Protein AF-A0A937Q1N0-F1 (afdb_monomer)

Sequence (443 aa):
MKIKIVVLCAIAVFTSFSYTRAAGASEPRTIIGLYDSTEAENPRDDQNFIHRNAEMVFNYLGLKVKYHDVSKGVPKDVPMDEVLGFISWFADDKLIGAREYCRWMSEIIKKGKKYIVLGNFGAYVDAGTKQVVPLEELNSAFNALGLLHIGNWSDNPLFIEIAEKDPDMVEFERTLENEAGLYERIIAVREGSKVYLKLKRTDLSDSLSDAVCVTSEGGFVLESYAIFTDYVTEKRQWRINPFLFFEEALSLKKAMPRYDTTTLFGRRVFYSHIDGDGVRNISLIDNKTFSGEIILNEILKKYDLPVTASFITVDINPEYSGSEKLVAIAREILSLDNIETGIHGFTHPLDWERQLTVFSVRGYSRPALMDSDKELVSESHYATAAIVTVSREEYLNKEIKGAAEYTNAFLDPEGKRVLINQWTGDCRPPAEAISLADNLGLE

pLDDT: mean 91.25, std 13.4, range [34.78, 98.88]

Secondary structure (DSSP, 8-state):
-----------------------------EEEEEE-TTSTT--BTTBSHIIIIIHHHHHHTT-EEEEEEGGG-S--S--TTTEEEEEE-BSSSEETTHHHHHHHHHHHHHTT-EEEEEEB-S-SEETTTTEEPPHHHHHHHHHHTTEEEEEEEE--GGGEEEEEE-HHHH-SSS--SS----EEEEEE-STT-EEEEEEEESSSSS--EEEEEE-SSEEEEETTSSEEE-TTT--EEESS-HHHHHHHHTT--TTS----TTEETTEE----EE-STTTTSBPTTTSSSBHHHHHIIIIITT----EEE---HHHH-TTTT--HHHHHHHHHHHTSTTEEEEE--SS-EEETTTTEES---TTTEEE--SGGGHHHHHTTS-TTPEEE-S-HHHHHIIIIIIHHHHIIIIISPTT----EE---TT----HHHHHHHHHHT--

Mean predicted aligned error: 7.95 Å

Solvent-accessible surface area (backbone atoms only — not comparable to full-atom values): 24221 Å² total; per-residue (Å²): 133,90,80,87,86,79,86,87,74,86,77,81,75,79,78,75,76,73,79,71,70,75,74,76,76,83,73,45,36,31,32,42,37,39,36,38,46,86,40,89,74,19,55,42,75,88,42,21,59,50,51,77,59,48,43,63,53,37,40,64,69,36,30,46,77,44,70,44,54,36,62,80,41,73,91,80,87,69,62,62,77,46,41,44,29,38,37,38,40,39,92,49,52,53,24,49,53,16,65,56,46,24,51,50,54,20,51,48,35,73,73,72,29,25,42,33,44,40,32,35,84,17,39,53,23,18,58,79,80,71,43,68,46,54,68,72,51,50,32,45,22,35,47,46,48,29,28,42,71,76,42,84,68,46,65,55,50,90,38,44,41,82,72,46,73,37,59,84,47,44,28,53,72,40,82,79,70,99,64,52,48,55,46,56,33,28,40,75,71,43,86,88,44,47,72,40,26,30,33,29,39,77,87,47,81,94,36,72,14,46,40,25,34,34,33,98,34,5,27,42,26,36,44,66,51,48,51,44,70,40,87,87,78,70,49,70,41,43,17,33,25,64,65,62,50,52,38,54,22,65,63,58,61,91,84,59,81,47,69,63,91,52,48,55,98,91,36,76,63,82,85,47,72,44,73,32,72,61,41,79,36,66,26,85,89,75,69,69,50,35,34,43,55,48,44,39,65,71,40,62,73,68,45,98,52,68,30,35,44,28,40,23,42,36,62,29,37,57,95,63,71,25,32,71,68,45,41,51,47,50,24,56,50,48,58,37,90,46,39,42,42,31,28,18,24,25,48,32,38,42,34,56,79,80,40,26,18,62,50,62,40,90,92,44,24,39,72,58,77,50,81,84,38,48,63,68,31,64,78,63,81,46,80,80,33,9,37,53,72,54,54,72,67,56,45,49,42,41,31,48,55,45,23,40,52,50,39,40,72,74,32,39,44,92,94,53,61,62,42,34,58,51,73,41,64,70,58,54,66,48,72,68,48,52,54,50,35,51,76,71,61,31,85

Foldseek 3Di:
DDDDDDDDDDPPPPPPPPPPPVPPDQDQQEEEEEEALVDPQGVDPCRHPCNVPVQVLSQQLQHHYDYDHCLVPDDDDDPLSNYLAYEYEYDDQEGAPLLNVLVVLLVVLVVVHFYEYAEHPHRQAHPVVRDGDPLVSNQSNQVSQQKHFDFPKDQPLVFKDWPAADCLFFAPFHDDDSQPGIDGAMGRRDPPKDAGTWMATPVDDPGIHRQWIADSRFTYHYHPRQWDADPVVRDIDGRGPSNVRRCRRSVPDPPPDRDDPQDDPNDGDDAAEDEQPQQQPQDPVVSHDGPLQCCVPVPQVPDLAQYEYEHQQQCDDPVHNHDPVSLVSLQSSQPDPSYAYAYCWNFFQQDQVQQWGADADPPFWAWQPDPVSCVVCVVSVNVGTIHTDDDNVVRLCRGAVVRQVCCQPRRHDPPHGHAAYDHGHPSDHDPVSVVVCVVVNHD

Nearest PDB structures (foldseek):
  6qur-assembly1_A  TM=5.601E-01  e=1.065E-02  synthetic construct
  4qpj-assembly2_D-2  TM=5.801E-01  e=3.316E-01  Brucella abortus 2308
  3r5j-assembly1_A  TM=3.311E-01  e=2.205E-01  Homo sapiens
  7ple-assembly1_B  TM=5.573E-01  e=1.509E+00  Paracoccus denitrificans PD1222
  6ub7-assembly1_A  TM=1.840E-01  e=5.763E+00  Cryptococcus neoformans

Structure (mmCIF, N/CA/C/O backbone):
data_AF-A0A937Q1N0-F1
#
_entry.id   AF-A0A937Q1N0-F1
#
loop_
_atom_site.group_PDB
_atom_site.id
_atom_site.type_symbol
_atom_site.label_atom_id
_atom_site.label_alt_id
_atom_site.label_comp_id
_atom_site.label_asym_id
_atom_site.label_entity_id
_atom_site.label_seq_id
_atom_site.pdbx_PDB_ins_code
_atom_site.Cartn_x
_atom_site.Cartn_y
_atom_site.Cartn_z
_atom_site.occupancy
_atom_site.B_iso_or_equiv
_atom_site.auth_seq_id
_atom_site.auth_comp_id
_atom_site.auth_asym_id
_atom_site.auth_atom_id
_atom_site.pdbx_PDB_model_num
ATOM 1 N N . MET A 1 1 ? -67.632 -36.009 -41.495 1.00 35.53 1 MET A N 1
ATOM 2 C CA . MET A 1 1 ? -66.188 -36.249 -41.705 1.00 35.53 1 MET A CA 1
ATOM 3 C C . MET A 1 1 ? -65.463 -34.922 -41.494 1.00 35.53 1 MET A C 1
ATOM 5 O O . MET A 1 1 ? -65.699 -34.052 -42.306 1.00 35.53 1 MET A O 1
ATOM 9 N N . LYS A 1 2 ? -64.717 -34.786 -40.376 1.00 35.69 2 LYS A N 1
ATOM 10 C CA . LYS A 1 2 ? -63.531 -33.925 -40.087 1.00 35.69 2 LYS A CA 1
ATOM 11 C C . LYS A 1 2 ? -63.502 -32.455 -40.599 1.00 35.69 2 LYS A C 1
ATOM 13 O O . LYS A 1 2 ? -63.815 -32.226 -41.745 1.00 35.69 2 LYS A O 1
ATOM 18 N N . ILE A 1 3 ? -62.994 -31.403 -39.947 1.00 38.91 3 ILE A N 1
ATOM 19 C CA . ILE A 1 3 ? -62.327 -31.078 -38.670 1.00 38.91 3 ILE A CA 1
ATOM 20 C C . ILE A 1 3 ? -62.093 -29.537 -38.730 1.00 38.91 3 ILE A C 1
ATOM 22 O O . ILE A 1 3 ? -61.774 -29.033 -39.799 1.00 38.91 3 ILE A O 1
ATOM 26 N N . LYS A 1 4 ? -62.190 -28.843 -37.582 1.00 42.59 4 LYS A N 1
ATOM 27 C CA . LYS A 1 4 ? -61.590 -27.533 -37.205 1.00 42.59 4 LYS A CA 1
ATOM 28 C C . LYS A 1 4 ? -61.762 -26.298 -38.114 1.00 42.59 4 LYS A C 1
ATOM 30 O O . LYS A 1 4 ? -61.000 -26.121 -39.052 1.00 42.59 4 LYS A O 1
ATOM 35 N N . ILE A 1 5 ? -62.538 -25.322 -37.629 1.00 40.00 5 ILE A N 1
ATOM 36 C CA . ILE A 1 5 ? -62.126 -23.904 -37.597 1.00 40.00 5 ILE A CA 1
ATOM 37 C C . ILE A 1 5 ? -62.519 -23.370 -36.215 1.00 40.00 5 ILE A C 1
ATOM 39 O O . ILE A 1 5 ? -63.696 -23.224 -35.901 1.00 40.00 5 ILE A O 1
ATOM 43 N N . VAL A 1 6 ? -61.518 -23.199 -35.352 1.00 41.88 6 VAL A N 1
ATOM 44 C CA . VAL A 1 6 ? -61.665 -22.619 -34.014 1.00 41.88 6 VAL A CA 1
ATOM 45 C C . VAL A 1 6 ? -61.615 -21.100 -34.150 1.00 41.88 6 VAL A C 1
ATOM 47 O O . VAL A 1 6 ? -60.775 -20.556 -34.860 1.00 41.88 6 VAL A O 1
ATOM 50 N N . VAL A 1 7 ? -62.560 -20.464 -33.467 1.00 39.75 7 VAL A N 1
ATOM 51 C CA . VAL A 1 7 ? -62.798 -19.027 -33.326 1.00 39.75 7 VAL A CA 1
ATOM 52 C C . VAL A 1 7 ? -61.501 -18.252 -33.059 1.00 39.75 7 VAL A C 1
ATOM 54 O O . VAL A 1 7 ? -60.869 -18.429 -32.022 1.00 39.75 7 VAL A O 1
ATOM 57 N N . LEU A 1 8 ? -61.139 -17.360 -33.985 1.00 34.78 8 LEU A N 1
ATOM 58 C CA . LEU A 1 8 ? -60.122 -16.324 -33.804 1.00 34.78 8 LEU A CA 1
ATOM 59 C C . LEU A 1 8 ? -60.841 -15.012 -33.440 1.00 34.78 8 LEU A C 1
ATOM 61 O O . LEU A 1 8 ? -61.117 -14.179 -34.298 1.00 34.78 8 LEU A O 1
ATOM 65 N N . CYS A 1 9 ? -61.189 -14.838 -32.165 1.00 37.72 9 CYS A N 1
ATOM 66 C CA . CYS A 1 9 ? -61.518 -13.521 -31.618 1.00 37.72 9 CYS A CA 1
ATOM 67 C C . CYS A 1 9 ? -60.318 -13.049 -30.802 1.00 37.72 9 CYS A C 1
ATOM 69 O O . CYS A 1 9 ? -59.978 -13.619 -29.768 1.00 37.72 9 CYS A O 1
ATOM 71 N N . ALA A 1 10 ? -59.651 -12.036 -31.343 1.00 40.62 10 ALA A N 1
ATOM 72 C CA . ALA A 1 10 ? -58.463 -11.408 -30.806 1.00 40.62 10 ALA A CA 1
ATOM 73 C C . ALA A 1 10 ? -58.714 -10.825 -29.407 1.00 40.62 10 ALA A C 1
ATOM 75 O O . ALA A 1 10 ? -59.381 -9.805 -29.259 1.00 40.62 10 ALA A O 1
ATOM 76 N N . ILE A 1 11 ? -58.114 -11.442 -28.391 1.00 41.31 11 ILE A N 1
ATOM 77 C CA . ILE A 1 11 ? -57.741 -10.756 -27.156 1.00 41.31 11 ILE A CA 1
ATOM 78 C C . ILE A 1 11 ? -56.247 -10.467 -27.291 1.00 41.31 11 ILE A C 1
ATOM 80 O O . ILE A 1 11 ? -55.398 -11.268 -26.909 1.00 41.31 11 ILE A O 1
ATOM 84 N N . ALA A 1 12 ? -55.926 -9.328 -27.899 1.00 41.03 12 ALA A N 1
ATOM 85 C CA . ALA A 1 12 ? -54.597 -8.749 -27.806 1.00 41.03 12 ALA A CA 1
ATOM 86 C C . ALA A 1 12 ? -54.446 -8.165 -26.394 1.00 41.03 12 ALA A C 1
ATOM 88 O O . ALA A 1 12 ? -54.702 -6.984 -26.165 1.00 41.03 12 ALA A O 1
ATOM 89 N N . VAL A 1 13 ? -54.074 -9.007 -25.426 1.00 42.59 13 VAL A N 1
ATOM 90 C CA . VAL A 1 13 ? -53.497 -8.514 -24.174 1.00 42.59 13 VAL A CA 1
ATOM 91 C C . VAL A 1 13 ? -52.134 -7.944 -24.547 1.00 42.59 13 VAL A C 1
ATOM 93 O O . VAL A 1 13 ? -51.168 -8.682 -24.725 1.00 42.59 13 VAL A O 1
ATOM 96 N N . PHE A 1 14 ? -52.068 -6.625 -24.712 1.00 42.72 14 PHE A N 1
ATOM 97 C CA . PHE A 1 14 ? -50.811 -5.896 -24.640 1.00 42.72 14 PHE A CA 1
ATOM 98 C C . PHE A 1 14 ? -50.244 -6.124 -23.235 1.00 42.72 14 PHE A C 1
ATOM 100 O O . PHE A 1 14 ? -50.588 -5.424 -22.285 1.00 42.72 14 PHE A O 1
ATOM 107 N N . THR A 1 15 ? -49.390 -7.134 -23.080 1.00 44.34 15 THR A N 1
ATOM 108 C CA . THR A 1 15 ? -48.446 -7.172 -21.968 1.00 44.34 15 THR A CA 1
ATOM 109 C C . THR A 1 15 ? -47.438 -6.067 -22.230 1.00 44.34 15 THR A C 1
ATOM 111 O O . THR A 1 15 ? -46.407 -6.276 -22.869 1.00 44.34 15 THR A O 1
ATOM 114 N N . SER A 1 16 ? -47.776 -4.866 -21.777 1.00 42.75 16 SER A N 1
ATOM 115 C CA . SER A 1 16 ? -46.833 -3.782 -21.566 1.00 42.75 16 SER A CA 1
ATOM 116 C C . SER A 1 16 ? -45.825 -4.277 -20.532 1.00 42.75 16 SER A C 1
ATOM 118 O O . SER A 1 16 ? -46.005 -4.084 -19.332 1.00 42.75 16 SER A O 1
ATOM 120 N N . PHE A 1 17 ? -44.780 -4.977 -20.975 1.00 44.75 17 PHE A N 1
ATOM 121 C CA . PHE A 1 17 ? -43.563 -5.079 -20.188 1.00 44.75 17 PHE A CA 1
ATOM 122 C C . PHE A 1 17 ? -43.009 -3.662 -20.127 1.00 44.75 17 PHE A C 1
ATOM 124 O O . PHE A 1 17 ? -42.258 -3.221 -20.997 1.00 44.75 17 PHE A O 1
ATOM 131 N N . SER A 1 18 ? -43.444 -2.916 -19.116 1.00 43.12 18 SER A N 1
ATOM 132 C CA . SER A 1 18 ? -42.690 -1.779 -18.635 1.00 43.12 18 SER A CA 1
ATOM 133 C C . SER A 1 18 ? -41.310 -2.333 -18.323 1.00 43.12 18 SER A C 1
ATOM 135 O O . SER A 1 18 ? -41.131 -3.041 -17.334 1.00 43.12 18 SER A O 1
ATOM 137 N N . TYR A 1 19 ? -40.340 -2.060 -19.193 1.00 45.06 19 TYR A N 1
ATOM 138 C CA . TYR A 1 19 ? -38.944 -2.083 -18.801 1.00 45.06 19 TYR A CA 1
ATOM 139 C C . TYR A 1 19 ? -38.804 -0.983 -17.751 1.00 45.06 19 TYR A C 1
ATOM 141 O O . TYR A 1 19 ? -38.389 0.138 -18.039 1.00 45.06 19 TYR A O 1
ATOM 149 N N . THR A 1 20 ? -39.178 -1.286 -16.510 1.00 46.50 20 THR A N 1
ATOM 150 C CA . THR A 1 20 ? -38.534 -0.680 -15.362 1.00 46.50 20 THR A CA 1
ATOM 151 C C . THR A 1 20 ? -37.075 -1.074 -15.509 1.00 46.50 20 THR A C 1
ATOM 153 O O . THR A 1 20 ? -36.642 -2.130 -15.054 1.00 46.50 20 THR A O 1
ATOM 156 N N . ARG A 1 21 ? -36.296 -0.235 -16.206 1.00 47.34 21 ARG A N 1
ATOM 157 C CA . ARG A 1 21 ? -34.874 -0.140 -15.903 1.00 47.34 21 ARG A CA 1
ATOM 158 C C . ARG A 1 21 ? -34.854 0.060 -14.400 1.00 47.34 21 ARG A C 1
ATOM 160 O O . ARG A 1 21 ? -35.344 1.084 -13.927 1.00 47.34 21 ARG A O 1
ATOM 167 N N . ALA A 1 22 ? -34.403 -0.950 -13.663 1.00 52.34 22 ALA A N 1
ATOM 168 C CA . ALA A 1 22 ? -34.041 -0.755 -12.278 1.00 52.34 22 ALA A CA 1
ATOM 169 C C . ALA A 1 22 ? -33.068 0.423 -12.306 1.00 52.34 22 ALA A C 1
ATOM 171 O O . ALA A 1 22 ? -31.974 0.311 -12.861 1.00 52.34 22 ALA A O 1
ATOM 172 N N . ALA A 1 23 ? -33.527 1.591 -11.858 1.00 55.19 23 ALA A N 1
ATOM 173 C CA . ALA A 1 23 ? -32.637 2.701 -11.614 1.00 55.19 23 ALA A CA 1
ATOM 174 C C . ALA A 1 23 ? -31.666 2.157 -10.571 1.00 55.19 23 ALA A C 1
ATOM 176 O O . ALA A 1 23 ? -32.089 1.823 -9.464 1.00 55.19 23 ALA A O 1
ATOM 177 N N . GLY A 1 24 ? -30.418 1.913 -10.976 1.00 61.03 24 GLY A N 1
ATOM 178 C CA . GLY A 1 24 ? -29.408 1.420 -10.056 1.00 61.03 24 GLY A CA 1
ATOM 179 C C . GLY A 1 24 ? -29.333 2.410 -8.907 1.00 61.03 24 GLY A C 1
ATOM 180 O O . GLY A 1 24 ? -29.064 3.588 -9.138 1.00 61.03 24 GLY A O 1
ATOM 181 N N . ALA A 1 25 ? -29.649 1.962 -7.693 1.00 66.44 25 ALA A N 1
ATOM 182 C CA . ALA A 1 25 ? -29.411 2.776 -6.518 1.00 66.44 25 ALA A CA 1
ATOM 183 C C . ALA A 1 25 ? -27.899 3.014 -6.437 1.00 66.44 25 ALA A C 1
ATOM 185 O O . ALA A 1 25 ? -27.115 2.070 -6.554 1.00 66.44 25 ALA A O 1
ATOM 186 N N . SER A 1 26 ? -27.491 4.277 -6.313 1.00 74.38 26 SER A N 1
ATOM 187 C CA . SER A 1 26 ? -26.090 4.606 -6.070 1.00 74.38 26 SER A CA 1
ATOM 188 C C . SER A 1 26 ? -25.726 4.092 -4.682 1.00 74.38 26 SER A C 1
ATOM 190 O O . SER A 1 26 ? -26.280 4.559 -3.690 1.00 74.38 26 SER A O 1
ATOM 192 N N . GLU A 1 27 ? -24.833 3.108 -4.615 1.00 81.50 27 GLU A N 1
ATOM 193 C CA . GLU A 1 27 ? -24.323 2.581 -3.351 1.00 81.50 27 GLU A CA 1
ATOM 194 C C . GLU A 1 27 ? -23.068 3.372 -2.952 1.00 81.50 27 GLU A C 1
ATOM 196 O O . GLU A 1 27 ? -22.155 3.512 -3.778 1.00 81.50 27 GLU A O 1
ATOM 201 N N . PRO A 1 28 ? -22.981 3.887 -1.711 1.00 89.62 28 PRO A N 1
ATOM 202 C CA . PRO A 1 28 ? -21.766 4.523 -1.232 1.00 89.62 28 PRO A CA 1
ATOM 203 C C . PRO A 1 28 ? -20.649 3.478 -1.168 1.00 89.62 28 PRO A C 1
ATOM 205 O O . PRO A 1 28 ? -20.786 2.428 -0.542 1.00 89.62 28 PRO A O 1
ATOM 208 N N . ARG A 1 29 ? -19.535 3.765 -1.843 1.00 91.06 29 ARG A N 1
ATOM 209 C CA . ARG A 1 29 ? -18.385 2.850 -1.977 1.00 91.06 29 ARG A CA 1
ATOM 210 C C . ARG A 1 29 ? -17.072 3.459 -1.515 1.00 91.06 29 ARG A C 1
ATOM 212 O O . ARG A 1 29 ? -16.049 2.785 -1.535 1.00 91.06 29 ARG A O 1
ATOM 219 N N . THR A 1 30 ? -17.082 4.735 -1.148 1.00 95.50 30 THR A N 1
ATOM 220 C CA . THR A 1 30 ? -15.866 5.441 -0.754 1.00 95.50 30 THR A CA 1
ATOM 221 C C . THR A 1 30 ? -15.629 5.266 0.738 1.00 95.50 30 THR A C 1
ATOM 223 O O . THR A 1 30 ? -16.511 5.571 1.542 1.00 95.50 30 THR A O 1
ATOM 226 N N . ILE A 1 31 ? -14.434 4.822 1.102 1.00 97.75 31 ILE A N 1
ATOM 227 C CA . ILE A 1 31 ? -13.891 4.932 2.452 1.00 97.75 31 ILE A CA 1
ATOM 228 C C . ILE A 1 31 ? -12.919 6.105 2.463 1.00 97.75 31 ILE A C 1
ATOM 230 O O . ILE A 1 31 ? -12.055 6.196 1.592 1.00 97.75 31 ILE A O 1
ATOM 234 N N . ILE A 1 32 ? -13.064 7.015 3.421 1.00 98.38 32 ILE A N 1
ATOM 235 C CA . ILE A 1 32 ? -12.060 8.059 3.635 1.00 98.38 32 ILE A CA 1
ATOM 236 C C . ILE A 1 32 ? -11.002 7.514 4.597 1.00 98.38 32 ILE A C 1
ATOM 238 O O . ILE A 1 32 ? -11.311 7.232 5.755 1.00 98.38 32 ILE A O 1
ATOM 242 N N . GLY A 1 33 ? -9.779 7.333 4.100 1.00 98.31 33 GLY A N 1
ATOM 243 C CA . GLY A 1 33 ? -8.627 6.891 4.882 1.00 98.31 33 GLY A CA 1
ATOM 244 C C . GLY A 1 33 ? -7.873 8.082 5.461 1.00 98.31 33 GLY A C 1
ATOM 245 O O . GLY A 1 33 ? -7.345 8.899 4.710 1.00 98.31 33 GLY A O 1
ATOM 246 N N . LEU A 1 34 ? -7.842 8.191 6.784 1.00 98.50 34 LEU A N 1
ATOM 247 C CA . LEU A 1 34 ? -7.177 9.269 7.503 1.00 98.50 34 LEU A CA 1
ATOM 248 C C . LEU A 1 34 ? -5.769 8.842 7.897 1.00 98.50 34 LEU A C 1
ATOM 250 O O . LEU A 1 34 ? -5.600 7.853 8.613 1.00 98.50 34 LEU A O 1
ATOM 254 N N . TYR A 1 35 ? -4.785 9.606 7.444 1.00 98.06 35 TYR A N 1
ATOM 255 C CA . TYR A 1 35 ? -3.376 9.407 7.763 1.00 98.06 35 TYR A CA 1
ATOM 256 C C . TYR A 1 35 ? -2.759 10.734 8.214 1.00 98.06 35 TYR A C 1
ATOM 258 O O . TYR A 1 35 ? -3.250 11.794 7.825 1.00 98.06 35 TYR A O 1
ATOM 266 N N . ASP A 1 36 ? -1.712 10.690 9.033 1.00 97.50 36 ASP A N 1
ATOM 267 C CA . ASP A 1 36 ? -0.982 11.883 9.467 1.00 97.50 36 ASP A CA 1
ATOM 268 C C . ASP A 1 36 ? 0.390 11.927 8.782 1.00 97.50 36 ASP A C 1
ATOM 270 O O . ASP A 1 36 ? 1.272 11.130 9.094 1.00 97.50 36 ASP A O 1
ATOM 274 N N . SER A 1 37 ? 0.587 12.869 7.850 1.00 96.44 37 SER A N 1
ATOM 275 C CA . SER A 1 37 ? 1.862 12.994 7.126 1.00 96.44 37 SER A CA 1
ATOM 276 C C . SER A 1 37 ? 3.045 13.440 7.990 1.00 96.44 37 SER A C 1
ATOM 278 O O . SER A 1 37 ? 4.171 13.493 7.495 1.00 96.44 37 SER A O 1
ATOM 280 N N . THR A 1 38 ? 2.809 13.845 9.241 1.00 95.44 38 THR A N 1
ATOM 281 C CA . THR A 1 38 ? 3.884 14.190 10.183 1.00 95.44 38 THR A CA 1
ATOM 282 C C . THR A 1 38 ? 4.541 12.953 10.795 1.00 95.44 38 THR A C 1
ATOM 284 O O . THR A 1 38 ? 5.661 13.051 11.299 1.00 95.44 38 THR A O 1
ATOM 287 N N . GLU A 1 39 ? 3.892 11.792 10.698 1.00 95.50 39 GLU A N 1
ATOM 288 C CA . GLU A 1 39 ? 4.436 10.503 11.117 1.00 95.50 39 GLU A CA 1
ATOM 289 C C . GLU A 1 39 ? 5.358 9.938 10.026 1.00 95.50 39 GLU A C 1
ATOM 291 O O . GLU A 1 39 ? 4.989 9.858 8.851 1.00 95.50 39 GLU A O 1
ATOM 296 N N . ALA A 1 40 ? 6.558 9.496 10.412 1.00 92.19 40 ALA A N 1
ATOM 297 C CA . ALA A 1 40 ? 7.547 8.953 9.475 1.00 92.19 40 ALA A CA 1
ATOM 298 C C . ALA A 1 40 ? 7.055 7.675 8.777 1.00 92.19 40 ALA A C 1
ATOM 300 O O . ALA A 1 40 ? 7.479 7.355 7.667 1.00 92.19 40 ALA A O 1
ATOM 301 N N . GLU A 1 41 ? 6.145 6.948 9.420 1.00 91.62 41 GLU A N 1
ATOM 302 C CA . GLU A 1 41 ? 5.517 5.745 8.904 1.00 91.62 41 GLU A CA 1
ATOM 303 C C . GLU A 1 41 ? 4.342 6.047 7.968 1.00 91.62 41 GLU A C 1
ATOM 305 O O . GLU A 1 41 ? 4.003 5.178 7.165 1.00 91.62 41 GLU A O 1
ATOM 310 N N . ASN A 1 42 ? 3.739 7.238 8.033 1.00 94.62 42 ASN A N 1
ATOM 311 C CA . ASN A 1 42 ? 2.587 7.636 7.220 1.00 94.62 42 ASN A CA 1
ATOM 312 C C . ASN A 1 42 ? 2.829 8.903 6.373 1.00 94.62 42 ASN A C 1
ATOM 314 O O . ASN A 1 42 ? 1.929 9.729 6.255 1.00 94.62 42 ASN A O 1
ATOM 318 N N . PRO A 1 43 ? 3.992 9.092 5.723 1.00 93.38 43 PRO A N 1
ATOM 319 C CA . PRO A 1 43 ? 4.357 10.383 5.143 1.00 93.38 43 PRO A CA 1
ATOM 320 C C . PRO A 1 43 ? 3.451 10.824 3.983 1.00 93.38 43 PRO A C 1
ATOM 322 O O . PRO A 1 43 ? 3.419 12.011 3.651 1.00 93.38 43 PRO A O 1
ATOM 325 N N . ARG A 1 44 ? 2.744 9.897 3.316 1.00 92.38 44 ARG A N 1
ATOM 326 C CA . ARG A 1 44 ? 1.962 10.169 2.096 1.00 92.38 44 ARG A CA 1
ATOM 327 C C . ARG A 1 44 ? 0.718 9.290 1.966 1.00 92.38 44 ARG A C 1
ATOM 329 O O . ARG A 1 44 ? 0.564 8.277 2.645 1.00 92.38 44 ARG A O 1
ATOM 336 N N . ASP A 1 45 ? -0.157 9.664 1.042 1.00 91.69 45 ASP A N 1
ATOM 337 C CA . ASP A 1 45 ? -1.371 8.927 0.674 1.00 91.69 45 ASP A CA 1
ATOM 338 C C . ASP A 1 45 ? -1.087 7.541 0.071 1.00 91.69 45 ASP A C 1
ATOM 340 O O . ASP A 1 45 ? -1.833 6.598 0.323 1.00 91.69 45 ASP A O 1
ATOM 344 N N . ASP A 1 46 ? 0.026 7.393 -0.640 1.00 88.12 46 ASP A N 1
ATOM 345 C CA . ASP A 1 46 ? 0.529 6.125 -1.182 1.00 88.12 46 ASP A CA 1
ATOM 346 C C . ASP A 1 46 ? 1.531 5.406 -0.262 1.00 88.12 46 ASP A C 1
ATOM 348 O O . ASP A 1 46 ? 2.036 4.327 -0.569 1.00 88.12 46 ASP A O 1
ATOM 352 N N . GLN A 1 47 ? 1.846 5.996 0.890 1.00 90.56 47 GLN A N 1
ATOM 353 C CA . GLN A 1 47 ? 2.770 5.439 1.872 1.00 90.56 47 GLN A CA 1
ATOM 354 C C . GLN A 1 47 ? 2.254 5.716 3.276 1.00 90.56 47 GLN A C 1
ATOM 356 O O . GLN A 1 47 ? 2.792 6.527 4.019 1.00 90.56 47 GLN A O 1
ATOM 361 N N . ASN A 1 48 ? 1.190 5.007 3.636 1.00 95.69 48 ASN A N 1
ATOM 362 C CA . ASN A 1 48 ? 0.646 4.975 4.988 1.00 95.69 48 ASN A CA 1
ATOM 363 C C . ASN A 1 48 ? 0.171 3.560 5.342 1.00 95.69 48 ASN A C 1
ATOM 365 O O . ASN A 1 48 ? 0.200 2.643 4.512 1.00 95.69 48 ASN A O 1
ATOM 369 N N . PHE A 1 49 ? -0.204 3.330 6.597 1.00 96.38 49 PHE A N 1
ATOM 370 C CA . PHE A 1 49 ? -0.663 2.025 7.063 1.00 96.38 49 PHE A CA 1
ATOM 371 C C . PHE A 1 49 ? -1.946 1.562 6.375 1.00 96.38 49 PHE A C 1
ATOM 373 O O . PHE A 1 49 ? -2.083 0.369 6.113 1.00 96.38 49 PHE A O 1
ATOM 380 N N . ILE A 1 50 ? -2.862 2.465 6.036 1.00 98.19 50 ILE A N 1
ATOM 381 C CA . ILE A 1 50 ? -4.116 2.094 5.374 1.00 98.19 50 ILE A CA 1
ATOM 382 C C . ILE A 1 50 ? -3.819 1.620 3.943 1.00 98.19 50 ILE A C 1
ATOM 384 O O . ILE A 1 50 ? -4.230 0.513 3.593 1.00 98.19 50 ILE A O 1
ATOM 388 N N . HIS A 1 51 ? -3.036 2.374 3.167 1.00 97.12 51 HIS A N 1
ATOM 389 C CA . HIS A 1 51 ? -2.645 2.008 1.798 1.00 97.12 51 HIS A CA 1
ATOM 390 C C . HIS A 1 51 ? -1.898 0.678 1.746 1.00 97.12 51 HIS A C 1
ATOM 392 O O . HIS A 1 51 ? -2.297 -0.247 1.040 1.00 97.12 51 HIS A O 1
ATOM 398 N N . ARG A 1 52 ? -0.858 0.534 2.573 1.00 94.12 52 ARG A N 1
ATOM 399 C CA . ARG A 1 52 ? 0.011 -0.651 2.554 1.00 94.12 52 ARG A CA 1
ATOM 400 C C . ARG A 1 52 ? -0.661 -1.928 3.054 1.00 94.12 52 ARG A C 1
ATOM 402 O O . ARG A 1 52 ? -0.110 -3.003 2.847 1.00 94.12 52 ARG A O 1
ATOM 409 N N . ASN A 1 53 ? -1.789 -1.829 3.762 1.00 95.88 53 ASN A N 1
ATOM 410 C CA . ASN A 1 53 ? -2.402 -2.985 4.421 1.00 95.88 53 ASN A CA 1
ATOM 411 C C . ASN A 1 53 ? -3.890 -3.151 4.080 1.00 95.88 53 ASN A C 1
ATOM 413 O O . ASN A 1 53 ? -4.298 -4.205 3.598 1.00 95.88 53 ASN A O 1
ATOM 417 N N . ALA A 1 54 ? -4.718 -2.141 4.348 1.00 97.50 54 ALA A N 1
ATOM 418 C CA . ALA A 1 54 ? -6.175 -2.264 4.299 1.00 97.50 54 ALA A CA 1
ATOM 419 C C . ALA A 1 54 ? -6.775 -2.024 2.904 1.00 97.50 54 ALA A C 1
ATOM 421 O O . ALA A 1 54 ? -7.821 -2.594 2.592 1.00 97.50 54 ALA A O 1
ATOM 422 N N . GLU A 1 55 ? -6.142 -1.210 2.054 1.00 97.00 55 GLU A N 1
ATOM 423 C CA . GLU A 1 55 ? -6.718 -0.811 0.762 1.00 97.00 55 GLU A CA 1
ATOM 424 C C . GLU A 1 55 ? -7.013 -1.994 -0.162 1.00 97.00 55 GLU A C 1
ATOM 426 O O . GLU A 1 55 ? -8.09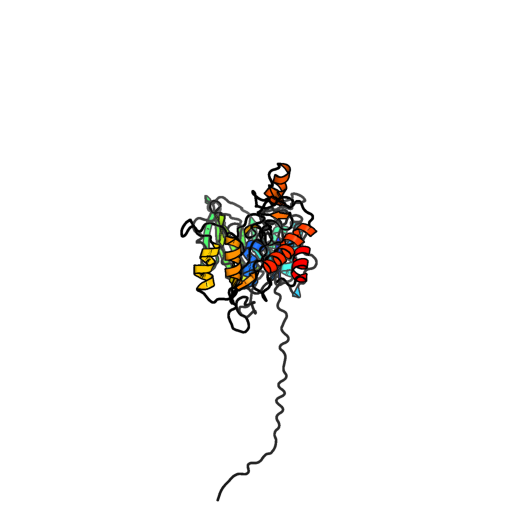8 -2.062 -0.736 1.00 97.00 55 GLU A O 1
ATOM 431 N N . MET A 1 56 ? -6.107 -2.972 -0.250 1.00 94.75 56 MET A N 1
ATOM 432 C CA . MET A 1 56 ? -6.346 -4.181 -1.045 1.00 94.75 56 MET A CA 1
ATOM 433 C C . MET A 1 56 ? -7.611 -4.919 -0.581 1.00 94.75 56 MET A C 1
ATOM 435 O O . MET A 1 56 ? -8.429 -5.332 -1.404 1.00 94.75 56 MET A O 1
ATOM 439 N N . VAL A 1 57 ? -7.822 -5.015 0.735 1.00 95.62 57 VAL A N 1
ATOM 440 C CA . VAL A 1 57 ? -9.006 -5.662 1.314 1.00 95.62 57 VAL A CA 1
ATOM 441 C C . VAL A 1 57 ? -10.269 -4.860 1.000 1.00 95.62 57 VAL A C 1
ATOM 443 O O . VAL A 1 57 ? -11.286 -5.441 0.624 1.00 95.62 57 VAL A O 1
ATOM 446 N N . PHE A 1 58 ? -10.216 -3.528 1.078 1.00 95.62 58 PHE A N 1
ATOM 447 C CA . PHE A 1 58 ? -11.335 -2.677 0.667 1.00 95.62 58 PHE A CA 1
ATOM 448 C C . PHE A 1 58 ? -11.666 -2.835 -0.821 1.00 95.62 58 PHE A C 1
ATOM 450 O O . PHE A 1 58 ? -12.838 -3.021 -1.158 1.00 95.62 58 PHE A O 1
ATOM 457 N N . ASN A 1 59 ? -10.657 -2.857 -1.692 1.00 93.38 59 ASN A N 1
ATOM 458 C CA . ASN A 1 59 ? -10.825 -3.076 -3.129 1.00 93.38 59 ASN A CA 1
ATOM 459 C C . ASN A 1 59 ? -11.469 -4.444 -3.408 1.00 93.38 59 ASN A C 1
ATOM 461 O O . ASN A 1 59 ? -12.435 -4.527 -4.172 1.00 93.38 59 ASN A O 1
ATOM 465 N N . TYR A 1 60 ? -11.024 -5.498 -2.713 1.00 91.50 60 TYR A N 1
ATOM 466 C CA . TYR A 1 60 ? -11.641 -6.828 -2.768 1.00 91.50 60 TYR A CA 1
ATOM 467 C C . TYR A 1 60 ? -13.113 -6.814 -2.323 1.00 91.50 60 TYR A C 1
ATOM 469 O O . TYR A 1 60 ? -13.965 -7.478 -2.916 1.00 91.50 60 TYR A O 1
ATOM 477 N N . LEU A 1 61 ? -13.445 -6.023 -1.301 1.00 92.12 61 LEU A N 1
ATOM 478 C CA . LEU A 1 61 ? -14.816 -5.842 -0.815 1.00 92.12 61 LEU A CA 1
ATOM 479 C C . LEU A 1 61 ? -15.671 -4.921 -1.710 1.00 92.12 61 LEU A C 1
ATOM 481 O O . LEU A 1 61 ? -16.848 -4.713 -1.411 1.00 92.12 61 LEU A O 1
ATOM 485 N N . GLY A 1 62 ? -15.134 -4.424 -2.832 1.00 91.12 62 GLY A N 1
ATOM 486 C CA . GLY A 1 62 ? -15.842 -3.566 -3.789 1.00 91.12 62 GLY A CA 1
ATOM 487 C C . GLY A 1 62 ? -15.899 -2.088 -3.390 1.00 91.12 62 GLY A C 1
ATOM 488 O O . GLY A 1 62 ? -16.749 -1.347 -3.894 1.00 91.12 62 GLY A O 1
ATOM 489 N N . LEU A 1 63 ? -15.021 -1.671 -2.481 1.00 93.25 63 LEU A N 1
ATOM 490 C CA . LEU A 1 63 ? -14.890 -0.306 -1.983 1.00 93.25 63 LEU A CA 1
ATOM 491 C C . LEU A 1 63 ? -13.657 0.363 -2.600 1.00 93.25 63 LEU A C 1
ATOM 493 O O . LEU A 1 63 ? -12.789 -0.306 -3.143 1.00 93.25 63 LEU A O 1
ATOM 497 N N . LYS A 1 64 ? -13.589 1.691 -2.519 1.00 93.88 64 LYS A N 1
ATOM 498 C CA . LYS A 1 64 ? -12.420 2.488 -2.913 1.00 93.88 64 LYS A CA 1
ATOM 499 C C . LYS A 1 64 ? -11.984 3.360 -1.747 1.00 93.88 64 LYS A C 1
ATOM 501 O O . LYS A 1 64 ? -12.844 3.878 -1.029 1.00 93.88 64 LYS A O 1
ATOM 506 N N . VAL A 1 65 ? -10.684 3.570 -1.586 1.00 96.75 65 VAL A N 1
ATOM 507 C CA . VAL A 1 65 ? -10.152 4.465 -0.555 1.00 96.75 65 VAL A CA 1
ATOM 508 C C . VAL A 1 65 ? -9.844 5.828 -1.173 1.00 96.75 65 VAL A C 1
ATOM 510 O O . VAL A 1 65 ? -9.310 5.921 -2.274 1.00 96.75 65 VAL A O 1
ATOM 513 N N . LYS A 1 66 ? -10.225 6.903 -0.484 1.00 97.06 66 LYS A N 1
ATOM 514 C CA . LYS A 1 66 ? -9.708 8.251 -0.736 1.00 97.06 66 LYS A CA 1
ATOM 515 C C . LYS A 1 66 ? -8.969 8.708 0.507 1.00 97.06 66 LYS A C 1
ATOM 517 O O . LYS A 1 66 ? -9.550 8.714 1.591 1.00 97.06 66 LYS A O 1
ATOM 522 N N . TYR A 1 67 ? -7.714 9.088 0.343 1.00 97.81 67 TYR A N 1
ATOM 523 C CA . TYR A 1 67 ? -6.881 9.507 1.457 1.00 97.81 67 TYR A CA 1
ATOM 524 C C . TYR A 1 67 ? -7.100 10.971 1.806 1.00 97.81 67 TYR A C 1
ATOM 526 O O . TYR A 1 67 ? -7.302 11.815 0.931 1.00 97.81 67 TYR A O 1
ATOM 534 N N . HIS A 1 68 ? -7.058 11.263 3.100 1.00 97.94 68 HIS A N 1
ATOM 535 C CA . HIS A 1 68 ? -7.043 12.617 3.624 1.00 97.94 68 HIS A CA 1
ATOM 536 C C . HIS A 1 68 ? -5.980 12.723 4.711 1.00 97.94 68 HIS A C 1
ATOM 538 O O . HIS A 1 68 ? -5.990 11.970 5.683 1.00 97.94 68 HIS A O 1
ATOM 544 N N . ASP A 1 69 ? -5.093 13.694 4.537 1.00 97.62 69 ASP A N 1
ATOM 545 C CA . ASP A 1 69 ? -4.036 14.017 5.484 1.00 97.62 69 ASP A CA 1
ATOM 546 C C . ASP A 1 69 ? -4.589 14.866 6.632 1.00 97.62 69 ASP A C 1
ATOM 548 O O . ASP A 1 69 ? -4.911 16.047 6.452 1.00 97.62 69 ASP A O 1
ATOM 552 N N . VAL A 1 70 ? -4.717 14.269 7.815 1.00 97.00 70 VAL A N 1
ATOM 553 C CA . VAL A 1 70 ? -5.281 14.950 8.988 1.00 97.00 70 VAL A CA 1
ATOM 554 C C . VAL A 1 70 ? -4.333 15.981 9.596 1.00 97.00 70 VAL A C 1
ATOM 556 O O . VAL A 1 70 ? -4.810 16.868 10.306 1.00 97.00 70 VAL A O 1
ATOM 559 N N . SER A 1 71 ? -3.041 15.977 9.243 1.00 94.88 71 SER A N 1
ATOM 560 C CA . SER A 1 71 ? -2.110 17.044 9.646 1.00 94.88 71 SER A CA 1
ATOM 561 C C . SER A 1 71 ? -2.511 18.414 9.079 1.00 94.88 71 SER A C 1
ATOM 563 O O . SER A 1 71 ? -2.191 19.462 9.645 1.00 94.88 71 SER A O 1
ATOM 565 N N . LYS A 1 72 ? -3.279 18.412 7.979 1.00 95.12 72 LYS A N 1
ATOM 566 C CA . LYS A 1 72 ? -3.848 19.601 7.328 1.00 95.12 72 LYS A CA 1
ATOM 567 C C . LYS A 1 72 ? -5.225 19.994 7.890 1.00 95.12 72 LYS A C 1
ATOM 569 O O . LYS A 1 72 ? -5.881 20.888 7.349 1.00 95.12 72 LYS A O 1
ATOM 574 N N . GLY A 1 73 ? -5.659 19.353 8.975 1.00 95.75 73 GLY A N 1
ATOM 575 C CA . GLY A 1 73 ? -6.975 19.504 9.592 1.00 95.75 73 GLY A CA 1
ATOM 576 C C . GLY A 1 73 ? -7.975 18.446 9.125 1.00 95.75 73 GLY A C 1
ATOM 577 O O . GLY A 1 73 ? -7.728 17.693 8.185 1.00 95.75 73 GLY A O 1
ATOM 578 N N . VAL A 1 74 ? -9.132 18.383 9.785 1.00 96.38 74 VAL A N 1
ATOM 579 C CA . VAL A 1 74 ? -10.174 17.385 9.488 1.00 96.38 74 VAL A CA 1
ATOM 580 C C . VAL A 1 74 ? -10.842 17.609 8.117 1.00 96.38 74 VAL A C 1
ATOM 582 O O . VAL A 1 74 ? -10.928 18.752 7.653 1.00 96.38 74 VAL A O 1
ATOM 585 N N . PRO A 1 75 ? -11.379 16.557 7.465 1.00 95.19 75 PRO A N 1
ATOM 586 C CA . PRO A 1 75 ? -12.152 16.697 6.230 1.00 95.19 75 PRO A CA 1
ATOM 587 C C . PRO A 1 75 ? -13.376 17.615 6.401 1.00 95.19 75 PRO A C 1
ATOM 589 O O . PRO A 1 75 ? -14.262 17.330 7.213 1.00 95.19 75 PRO A O 1
ATOM 592 N N . LYS A 1 76 ? -13.455 18.694 5.608 1.00 89.31 76 LYS A N 1
ATOM 593 C CA . LYS A 1 76 ? -14.556 19.681 5.661 1.00 89.31 76 LYS A CA 1
ATOM 594 C C . LYS A 1 76 ? -15.666 19.401 4.645 1.00 89.31 76 LYS A C 1
ATOM 596 O O . LYS A 1 76 ? -16.835 19.355 5.018 1.00 89.31 76 LYS A O 1
ATOM 601 N N . ASP A 1 77 ? -15.298 19.136 3.393 1.00 85.88 77 ASP A N 1
ATOM 602 C CA . ASP A 1 77 ? -16.235 18.988 2.271 1.00 85.88 77 ASP A CA 1
ATOM 603 C C . ASP A 1 77 ? -16.382 17.519 1.849 1.00 85.88 77 ASP A C 1
ATOM 605 O O . ASP A 1 77 ? -15.993 17.109 0.755 1.00 85.88 77 ASP A O 1
ATOM 609 N N . VAL A 1 78 ? -16.915 16.688 2.750 1.00 88.19 78 VAL A N 1
ATOM 610 C CA . VAL A 1 78 ? -17.100 15.255 2.477 1.00 88.19 78 VAL A CA 1
ATOM 611 C C . VAL A 1 78 ? -18.373 15.028 1.647 1.00 88.19 78 VAL A C 1
ATOM 613 O O . VAL A 1 78 ? -19.462 15.379 2.113 1.00 88.19 78 VAL A O 1
ATOM 616 N N . PRO A 1 79 ? -18.300 14.378 0.465 1.00 90.06 79 PRO A N 1
ATOM 617 C CA . PRO A 1 79 ? -19.479 13.995 -0.308 1.00 90.06 79 PRO A CA 1
ATOM 618 C C . PRO A 1 79 ? -20.192 12.823 0.379 1.00 90.06 79 PRO A C 1
ATOM 620 O O . PRO A 1 79 ? -19.960 11.652 0.072 1.00 90.06 79 PRO A O 1
ATOM 623 N N . MET A 1 80 ? -21.047 13.140 1.354 1.00 90.12 80 MET A N 1
ATOM 624 C CA . MET A 1 80 ? -21.660 12.145 2.238 1.00 90.12 80 MET A CA 1
ATOM 625 C C . MET A 1 80 ? -22.451 11.077 1.476 1.00 90.12 80 MET A C 1
ATOM 627 O O . MET A 1 80 ? -22.485 9.941 1.930 1.00 90.12 80 MET A O 1
ATOM 631 N N . ASP A 1 81 ? -23.029 11.373 0.316 1.00 90.75 81 ASP A N 1
ATOM 632 C CA . ASP A 1 81 ? -23.788 10.379 -0.459 1.00 90.75 81 ASP A CA 1
ATOM 633 C C . ASP A 1 81 ? -22.895 9.313 -1.127 1.00 90.75 81 ASP A C 1
ATOM 635 O O . ASP A 1 81 ? -23.355 8.210 -1.413 1.00 90.75 81 ASP A O 1
ATOM 639 N N . GLU A 1 82 ? -21.604 9.597 -1.330 1.00 91.75 82 GLU A N 1
ATOM 640 C CA . GLU A 1 82 ? -20.633 8.648 -1.901 1.00 91.75 82 GLU A CA 1
ATOM 641 C C . GLU A 1 82 ? -19.829 7.886 -0.840 1.00 91.75 82 GLU A C 1
ATOM 643 O O . GLU A 1 82 ? -19.242 6.835 -1.134 1.00 91.75 82 GLU A O 1
ATOM 648 N N . VAL A 1 83 ? -19.749 8.442 0.373 1.00 95.19 83 VAL A N 1
ATOM 649 C CA . VAL A 1 83 ? -18.910 7.936 1.463 1.00 95.19 83 VAL A CA 1
ATOM 650 C C . VAL A 1 83 ? -19.685 6.950 2.323 1.00 95.19 83 VAL A C 1
ATOM 652 O O . VAL A 1 83 ? -20.697 7.289 2.938 1.00 95.19 83 VAL A O 1
ATOM 655 N N . LEU A 1 84 ? -19.182 5.722 2.391 1.00 95.06 84 LEU A N 1
ATOM 656 C CA . LEU A 1 84 ? -19.723 4.668 3.240 1.00 95.06 84 LEU A CA 1
ATOM 657 C C . LEU A 1 84 ? -19.252 4.834 4.689 1.00 95.06 84 LEU A C 1
ATOM 659 O O . LEU A 1 84 ? -20.038 4.685 5.626 1.00 95.06 84 LEU A O 1
ATOM 663 N N . GLY A 1 85 ? -17.981 5.185 4.869 1.00 97.31 85 GLY A N 1
ATOM 664 C CA . GLY A 1 85 ? -17.377 5.326 6.183 1.00 97.31 85 GLY A CA 1
ATOM 665 C C . GLY A 1 85 ? -15.965 5.889 6.137 1.00 97.31 85 GLY A C 1
ATOM 666 O O . GLY A 1 85 ? -15.466 6.300 5.089 1.00 97.31 85 GLY A O 1
ATOM 667 N N . PHE A 1 86 ? -15.342 5.901 7.303 1.00 98.69 86 PHE A N 1
ATOM 668 C CA . PHE A 1 86 ? -14.010 6.435 7.543 1.00 98.69 86 PHE A CA 1
ATOM 669 C C . PHE A 1 86 ? -13.157 5.388 8.248 1.00 98.69 86 PHE A C 1
ATOM 671 O O . PHE A 1 86 ? -13.683 4.534 8.965 1.00 98.69 86 PHE A O 1
ATOM 678 N N . ILE A 1 87 ? -11.848 5.473 8.061 1.00 98.81 87 ILE A N 1
ATOM 679 C CA . ILE A 1 87 ? -10.870 4.677 8.794 1.00 98.81 87 ILE A CA 1
ATOM 680 C C . ILE A 1 87 ? -9.695 5.558 9.206 1.00 98.81 87 ILE A C 1
ATOM 682 O O . ILE A 1 87 ? -9.213 6.347 8.398 1.00 98.81 87 ILE A O 1
ATOM 686 N N . SER A 1 88 ? -9.226 5.400 10.440 1.00 98.69 88 SER A N 1
ATOM 687 C CA . SER A 1 88 ? -7.970 5.971 10.926 1.00 98.69 88 SER A CA 1
ATOM 688 C C . SER A 1 88 ? -7.009 4.866 11.347 1.00 98.69 88 SER A C 1
ATOM 690 O O . SER A 1 88 ? -7.430 3.893 11.981 1.00 98.69 88 SER A O 1
ATOM 692 N N . TRP A 1 89 ? -5.729 5.035 11.016 1.00 98.06 89 TRP A N 1
ATOM 693 C CA . TRP A 1 89 ? -4.656 4.149 11.461 1.00 98.06 89 TRP A CA 1
ATOM 694 C C . TRP A 1 89 ? -3.365 4.947 11.637 1.00 98.06 89 TRP A C 1
ATOM 696 O O . TRP A 1 89 ? -2.606 5.132 10.685 1.00 98.06 89 TRP A O 1
ATOM 706 N N . PHE A 1 90 ? -3.149 5.434 12.856 1.00 98.00 90 PHE A N 1
ATOM 707 C CA . PHE A 1 90 ? -2.018 6.293 13.210 1.00 98.00 90 PHE A CA 1
ATOM 708 C C . PHE A 1 90 ? -0.874 5.490 13.836 1.00 98.00 90 PHE A C 1
ATOM 710 O O . PHE A 1 90 ? -1.079 4.361 14.301 1.00 98.00 90 PHE A O 1
ATOM 717 N N . ALA A 1 91 ? 0.330 6.049 13.774 1.00 95.56 91 ALA A N 1
ATOM 718 C CA . ALA A 1 91 ? 1.561 5.461 14.292 1.00 95.56 91 ALA A CA 1
ATOM 719 C C . ALA A 1 91 ? 1.845 5.861 15.738 1.00 95.56 91 ALA A C 1
ATOM 721 O O . ALA A 1 91 ? 2.414 5.053 16.473 1.00 95.56 91 ALA A O 1
ATOM 722 N N . ASP A 1 92 ? 1.452 7.064 16.154 1.00 95.44 92 ASP A N 1
ATOM 723 C CA . ASP A 1 92 ? 1.649 7.533 17.523 1.00 95.44 92 ASP A CA 1
ATOM 724 C C . ASP A 1 92 ? 0.365 8.089 18.159 1.00 95.44 92 ASP A C 1
ATOM 726 O O . ASP A 1 92 ? -0.738 7.887 17.657 1.00 95.44 92 ASP A O 1
ATOM 730 N N . ASP A 1 93 ? 0.501 8.684 19.346 1.00 96.00 93 ASP A N 1
ATOM 731 C CA . ASP A 1 93 ? -0.588 9.181 20.183 1.00 96.00 93 ASP A CA 1
ATOM 732 C C . ASP A 1 93 ? -0.905 10.676 19.982 1.00 96.00 93 ASP A C 1
ATOM 734 O O . ASP A 1 93 ? -1.691 11.247 20.758 1.00 96.00 93 ASP A O 1
ATOM 738 N N . LYS A 1 94 ? -0.291 11.325 18.983 1.00 97.19 94 LYS A N 1
ATOM 739 C CA . LYS A 1 94 ? -0.348 12.775 18.778 1.00 97.19 94 LYS A CA 1
ATOM 740 C C . LYS A 1 94 ? -0.937 13.134 17.427 1.00 97.19 94 LYS A C 1
ATOM 742 O O . LYS A 1 94 ? -0.608 12.571 16.397 1.00 97.19 94 LYS A O 1
ATOM 747 N N . LEU A 1 95 ? -1.744 14.190 17.438 1.00 97.38 95 LEU A N 1
ATOM 748 C CA . LEU A 1 95 ? -2.356 14.726 16.230 1.00 97.38 95 LEU A CA 1
ATOM 749 C C . LEU A 1 95 ? -2.458 16.248 16.320 1.00 97.38 95 LEU A C 1
ATOM 751 O O . LEU A 1 95 ? -2.806 16.808 17.367 1.00 97.38 95 LEU A O 1
ATOM 755 N N . ILE A 1 96 ? -2.178 16.954 15.225 1.00 96.50 96 ILE A N 1
ATOM 756 C CA . ILE A 1 96 ? -2.440 18.397 15.141 1.00 96.50 96 ILE A CA 1
ATOM 757 C C . ILE A 1 96 ? -3.960 18.617 15.157 1.00 96.50 96 ILE A C 1
ATOM 759 O O . ILE A 1 96 ? -4.675 18.122 14.291 1.00 96.50 96 ILE A O 1
ATOM 763 N N . GLY A 1 97 ? -4.474 19.371 16.135 1.00 96.31 97 GLY A N 1
ATOM 764 C CA . GLY A 1 97 ? -5.916 19.592 16.266 1.00 96.31 97 GLY A CA 1
ATOM 765 C C . GLY A 1 97 ? -6.669 18.389 16.847 1.00 96.31 97 GLY A C 1
ATOM 766 O O . GLY A 1 97 ? -7.838 18.183 16.522 1.00 96.31 97 GLY A O 1
ATOM 767 N N . ALA A 1 98 ? -6.043 17.604 17.730 1.00 97.69 98 ALA A N 1
ATOM 768 C CA . ALA A 1 98 ? -6.609 16.378 18.309 1.00 97.69 98 ALA A CA 1
ATOM 769 C C . ALA A 1 98 ? -8.021 16.562 18.915 1.00 97.69 98 ALA A C 1
ATOM 771 O O . ALA A 1 98 ? -8.898 15.707 18.758 1.00 97.69 98 ALA A O 1
ATOM 772 N N . ARG A 1 99 ? -8.292 17.711 19.556 1.00 96.88 99 ARG A N 1
ATOM 773 C CA . ARG A 1 99 ? -9.634 18.043 20.087 1.00 96.88 99 ARG A CA 1
ATOM 774 C C . ARG A 1 99 ? -10.665 18.267 18.980 1.00 96.88 99 ARG A C 1
ATOM 776 O O . ARG A 1 99 ? -11.814 17.850 19.117 1.00 96.88 99 ARG A O 1
ATOM 783 N N . GLU A 1 100 ? -10.270 18.937 17.898 1.00 96.69 100 GLU A N 1
ATOM 784 C CA . GLU A 1 100 ? -11.123 19.141 16.722 1.00 96.69 100 GLU A CA 1
ATOM 785 C C . GLU A 1 100 ? -11.430 17.800 16.052 1.00 96.69 100 GLU A C 1
ATOM 787 O O . GLU A 1 100 ? -12.594 17.523 15.771 1.00 96.69 100 GLU A O 1
ATOM 792 N N . TYR A 1 101 ? -10.426 16.931 15.911 1.00 97.94 101 TYR A N 1
ATOM 793 C CA . TYR A 1 101 ? -10.595 15.569 15.407 1.00 97.94 101 TYR A CA 1
ATOM 794 C C . TYR A 1 101 ? -11.603 14.752 16.226 1.00 97.94 101 TYR A C 1
ATOM 796 O O . TYR A 1 101 ? -12.532 14.188 15.647 1.00 97.94 101 TYR A O 1
ATOM 804 N N . CYS A 1 102 ? -11.503 14.743 17.562 1.00 98.19 102 CYS A N 1
ATOM 805 C CA . CYS A 1 102 ? -12.449 14.010 18.414 1.00 98.19 102 CYS A CA 1
ATOM 806 C C . CYS A 1 102 ? -13.900 14.485 18.215 1.00 98.19 102 CYS A C 1
ATOM 808 O O . CYS A 1 102 ? -14.823 13.674 18.079 1.00 98.19 102 CYS A O 1
ATOM 810 N N . ARG A 1 103 ? -14.112 15.808 18.160 1.00 97.25 103 ARG A N 1
ATOM 811 C CA . ARG A 1 103 ? -15.443 16.396 17.929 1.00 97.25 103 ARG A CA 1
ATOM 812 C C . ARG A 1 103 ? -15.963 16.058 16.537 1.00 97.25 103 ARG A C 1
ATOM 814 O O . ARG A 1 103 ? -17.096 15.601 16.409 1.00 97.25 103 ARG A O 1
ATOM 821 N N . TRP A 1 104 ? -15.124 16.226 15.519 1.00 97.50 104 TRP A N 1
ATOM 822 C CA . TRP A 1 104 ? -15.449 15.909 14.134 1.00 97.50 104 TRP A CA 1
ATOM 823 C C . TRP A 1 104 ? -15.830 14.435 13.961 1.00 97.50 104 TRP A C 1
ATOM 825 O O . TRP A 1 104 ? -16.889 14.151 13.401 1.00 97.50 104 TRP A O 1
ATOM 835 N N . MET A 1 105 ? -15.040 13.506 14.514 1.00 98.06 105 MET A N 1
ATOM 836 C CA . MET A 1 105 ? -15.322 12.067 14.490 1.00 98.06 105 MET A CA 1
ATOM 837 C C . MET A 1 105 ? -16.689 11.769 15.122 1.00 98.06 105 MET A C 1
ATOM 839 O O . MET A 1 105 ? -17.512 11.059 14.542 1.00 98.06 105 MET A O 1
ATOM 843 N N . SER A 1 106 ? -16.971 12.367 16.283 1.00 98.12 106 SER A N 1
ATOM 844 C CA . SER A 1 106 ? -18.275 12.245 16.944 1.00 98.12 106 SER A CA 1
ATOM 845 C C . SER A 1 106 ? -19.422 12.714 16.038 1.00 98.12 106 SER A C 1
ATOM 847 O O . SER A 1 106 ? -20.462 12.058 15.950 1.00 98.12 106 SER A O 1
ATOM 849 N N . GLU A 1 107 ? -19.248 13.836 15.337 1.00 96.94 107 GLU A N 1
ATOM 850 C CA . GLU A 1 107 ? -20.258 14.408 14.443 1.00 96.94 107 GLU A CA 1
ATOM 851 C C . GLU A 1 107 ? -20.527 13.555 13.200 1.00 96.94 107 GLU A C 1
ATOM 853 O O . GLU A 1 107 ? -21.691 13.369 12.838 1.00 96.94 107 GLU A O 1
ATOM 858 N N . ILE A 1 108 ? -19.496 13.023 12.537 1.00 96.19 108 ILE A N 1
ATOM 859 C CA . ILE A 1 108 ? -19.692 12.191 11.336 1.00 96.19 108 ILE A CA 1
ATOM 860 C C . ILE A 1 108 ? -20.365 10.857 11.670 1.00 96.19 108 ILE A C 1
ATOM 862 O O . ILE A 1 108 ? -21.235 10.413 10.916 1.00 96.19 108 ILE A O 1
ATOM 866 N N . ILE A 1 109 ? -20.053 10.268 12.829 1.00 97.25 109 ILE A N 1
ATOM 867 C CA . ILE A 1 109 ? -20.710 9.045 13.300 1.00 97.25 109 ILE A CA 1
ATOM 868 C C . ILE A 1 109 ? -22.179 9.333 13.623 1.00 97.25 109 ILE A C 1
ATOM 870 O O . ILE A 1 109 ? -23.067 8.609 13.176 1.00 97.25 109 ILE A O 1
ATOM 874 N N . LYS A 1 110 ? -22.473 10.454 14.299 1.00 96.06 110 LYS A N 1
ATOM 875 C CA . LYS A 1 110 ? -23.856 10.910 14.552 1.00 96.06 110 LYS A CA 1
ATOM 876 C C . LYS A 1 110 ? -24.642 11.204 13.270 1.00 96.06 110 LYS A C 1
ATOM 878 O O . LYS A 1 110 ? -25.862 11.070 13.267 1.00 96.06 110 LYS A O 1
ATOM 883 N N . LYS A 1 111 ? -23.967 11.563 12.172 1.00 95.25 111 LYS A N 1
ATOM 884 C CA . LYS A 1 111 ? -24.555 11.687 10.822 1.00 95.25 111 LYS A CA 1
ATOM 885 C C . LYS A 1 111 ? -24.763 10.330 10.124 1.00 95.25 111 LYS A C 1
ATOM 887 O O . LYS A 1 111 ? -25.144 10.301 8.956 1.00 95.25 111 LYS A O 1
ATOM 892 N N . GLY A 1 112 ? -24.530 9.217 10.819 1.00 94.62 112 GLY A N 1
ATOM 893 C CA . GLY A 1 112 ? -24.796 7.858 10.347 1.00 94.62 112 GLY A CA 1
ATOM 894 C C . GLY A 1 112 ? -23.662 7.228 9.540 1.00 94.62 112 GLY A C 1
ATOM 895 O O . GLY A 1 112 ? -23.900 6.234 8.854 1.00 94.62 112 GLY A O 1
ATOM 896 N N . LYS A 1 113 ? -22.446 7.792 9.572 1.00 96.06 113 LYS A N 1
ATOM 897 C CA . LYS A 1 113 ? -21.286 7.201 8.891 1.00 96.06 113 LYS A CA 1
ATOM 898 C C . LYS A 1 113 ? -20.587 6.180 9.767 1.00 96.06 113 LYS A C 1
ATOM 900 O O . LYS A 1 113 ? -20.445 6.380 10.968 1.00 96.06 113 LYS A O 1
ATOM 905 N N . LYS A 1 114 ? -20.143 5.094 9.132 1.00 97.88 114 LYS A N 1
ATOM 906 C CA . LYS A 1 114 ? -19.341 4.065 9.790 1.00 97.88 114 LYS A CA 1
ATOM 907 C C . LYS A 1 114 ? -17.940 4.595 10.059 1.00 97.88 114 LYS A C 1
ATOM 909 O O . LYS A 1 114 ? -17.409 5.339 9.231 1.00 97.88 114 LYS A O 1
ATOM 914 N N . TYR A 1 115 ? -17.343 4.197 11.174 1.00 98.69 115 TYR A N 1
ATOM 915 C CA . TYR A 1 115 ? -15.980 4.598 11.515 1.00 98.69 115 TYR A CA 1
ATOM 916 C C . TYR A 1 115 ? -15.153 3.418 12.009 1.00 98.69 115 TYR A C 1
ATOM 918 O O . TYR A 1 115 ? -15.598 2.652 12.856 1.00 98.69 115 TYR A O 1
ATOM 926 N N . ILE A 1 116 ? -13.941 3.270 11.493 1.00 98.88 116 ILE A N 1
ATOM 927 C CA . ILE A 1 116 ? -13.011 2.231 11.920 1.00 98.88 116 ILE A CA 1
ATOM 928 C C . ILE A 1 116 ? -11.777 2.886 12.532 1.00 98.88 116 ILE A C 1
ATOM 930 O O . ILE A 1 116 ? -11.152 3.740 11.911 1.00 98.88 116 ILE A O 1
ATOM 934 N N . VAL A 1 117 ? -11.403 2.449 13.729 1.00 98.75 117 VAL A N 1
ATOM 935 C CA . VAL A 1 117 ? -10.100 2.756 14.327 1.00 98.75 117 VAL A CA 1
ATOM 936 C C . VAL A 1 117 ? -9.276 1.474 14.314 1.00 98.75 117 VAL A C 1
ATOM 938 O O . VAL A 1 117 ? -9.683 0.479 14.918 1.00 98.75 117 VAL A O 1
ATOM 941 N N . LEU A 1 118 ? -8.141 1.486 13.615 1.00 98.25 118 LEU A N 1
ATOM 942 C CA . LEU A 1 118 ? -7.150 0.415 13.673 1.00 98.25 118 LEU A CA 1
ATOM 943 C C . LEU A 1 118 ? -5.873 0.931 14.325 1.00 98.25 118 LEU A C 1
ATOM 945 O O . LEU A 1 118 ? -5.291 1.906 13.866 1.00 98.25 118 LEU A O 1
ATOM 949 N N . GLY A 1 119 ? -5.399 0.236 15.349 1.00 96.19 119 GLY A N 1
ATOM 950 C CA . GLY A 1 119 ? -4.161 0.590 16.020 1.00 96.19 119 GLY A CA 1
ATOM 951 C C . GLY A 1 119 ? -4.326 1.774 16.967 1.00 96.19 119 GLY A C 1
ATOM 952 O O . GLY A 1 119 ? -5.262 1.810 17.768 1.00 96.19 119 GLY A O 1
ATOM 953 N N . ASN A 1 120 ? -3.385 2.715 16.903 1.00 95.62 120 ASN A N 1
ATOM 954 C CA . ASN A 1 120 ? -3.404 3.885 17.766 1.00 95.62 120 ASN A CA 1
ATOM 955 C C . ASN A 1 120 ? -4.543 4.845 17.372 1.00 95.62 120 ASN A C 1
ATOM 957 O O . ASN A 1 120 ? -4.828 5.057 16.190 1.00 95.62 120 ASN A O 1
ATOM 961 N N . PHE A 1 121 ? -5.200 5.436 18.372 1.00 96.81 121 PHE A N 1
ATOM 962 C CA . PHE A 1 121 ? -6.249 6.434 18.160 1.00 96.81 121 PHE A CA 1
ATOM 963 C C . PHE A 1 121 ? -5.699 7.786 17.667 1.00 96.81 121 PHE A C 1
ATOM 965 O O . PHE A 1 121 ? -6.455 8.563 17.080 1.00 96.81 121 PHE A O 1
ATOM 972 N N . GLY A 1 122 ? -4.415 8.084 17.895 1.00 96.06 122 GLY A N 1
ATOM 973 C CA . GLY A 1 122 ? -3.708 9.271 17.392 1.00 96.06 122 GLY A CA 1
ATOM 974 C C . GLY A 1 122 ? -4.033 10.587 18.089 1.00 96.06 122 GLY A C 1
ATOM 975 O O . GLY A 1 122 ? -3.238 11.511 18.078 1.00 96.06 122 GLY A O 1
ATOM 976 N N . ALA A 1 123 ? -5.189 10.713 18.735 1.00 97.31 123 ALA A N 1
ATOM 977 C CA . ALA A 1 123 ? -5.652 11.990 19.281 1.00 97.31 123 ALA A CA 1
ATOM 978 C C . ALA A 1 123 ? -5.669 12.034 20.818 1.00 97.31 123 ALA A C 1
ATOM 980 O O . ALA A 1 123 ? -6.565 12.639 21.411 1.00 97.31 123 ALA A O 1
ATOM 981 N N . TYR A 1 124 ? -4.688 11.411 21.477 1.00 97.06 124 TYR A N 1
ATOM 982 C CA . TYR A 1 124 ? -4.521 11.526 22.932 1.00 97.06 124 TYR A CA 1
ATOM 983 C C . TYR A 1 124 ? -3.843 12.845 23.323 1.00 97.06 124 TYR A C 1
ATOM 985 O O . TYR A 1 124 ? -4.182 13.441 24.352 1.00 97.06 124 TYR A O 1
ATOM 993 N N . VAL A 1 125 ? -2.926 13.340 22.488 1.00 97.69 125 VAL A N 1
ATOM 994 C CA . VAL A 1 125 ? -2.206 14.603 22.687 1.00 97.69 125 VAL A CA 1
ATOM 995 C C . VAL A 1 125 ? -2.353 15.493 21.456 1.00 97.69 125 VAL A C 1
ATOM 997 O O . VAL A 1 125 ? -2.167 15.066 20.322 1.00 97.69 125 VAL A O 1
ATOM 1000 N N . ASP A 1 126 ? -2.651 16.771 21.671 1.00 97.19 126 ASP A N 1
ATOM 1001 C CA . ASP A 1 126 ? -2.629 17.756 20.596 1.00 97.19 126 ASP A CA 1
ATOM 1002 C C . ASP A 1 126 ? -1.179 18.164 20.292 1.00 97.19 126 ASP A C 1
ATOM 1004 O O . ASP A 1 126 ? -0.516 18.788 21.123 1.00 97.19 126 ASP A O 1
ATOM 1008 N N . ALA A 1 127 ? -0.672 17.816 19.109 1.00 94.88 127 ALA A N 1
ATOM 1009 C CA . ALA A 1 127 ? 0.732 18.028 18.746 1.00 94.88 127 ALA A CA 1
ATOM 1010 C C . ALA A 1 127 ? 1.124 19.519 18.670 1.00 94.88 127 ALA A C 1
ATOM 1012 O O . ALA A 1 127 ? 2.258 19.886 18.989 1.00 94.88 127 ALA A O 1
ATOM 1013 N N . GLY A 1 128 ? 0.185 20.396 18.293 1.00 93.75 128 GLY A N 1
ATOM 1014 C CA . GLY A 1 128 ? 0.429 21.834 18.152 1.00 93.75 128 GLY A CA 1
ATOM 1015 C C . GLY A 1 128 ? 0.536 22.559 19.495 1.00 93.75 128 GLY A C 1
ATOM 1016 O O . GLY A 1 128 ? 1.395 23.422 19.681 1.00 93.75 128 GLY A O 1
ATOM 1017 N N . THR A 1 129 ? -0.316 22.193 20.452 1.00 95.75 129 THR A N 1
ATOM 1018 C CA . THR A 1 129 ? -0.367 22.805 21.793 1.00 95.75 129 THR A CA 1
ATOM 1019 C C . THR A 1 129 ? 0.387 22.012 22.860 1.00 95.75 129 THR A C 1
ATOM 1021 O O . THR A 1 129 ? 0.667 22.550 23.933 1.00 95.75 129 THR A O 1
ATOM 1024 N N . LYS A 1 130 ? 0.731 20.751 22.573 1.00 96.06 130 LYS A N 1
ATOM 1025 C CA . LYS A 1 130 ? 1.318 19.762 23.494 1.00 96.06 130 LYS A CA 1
ATOM 1026 C C . LYS A 1 130 ? 0.438 19.456 24.709 1.00 96.06 130 LYS A C 1
ATOM 1028 O O . LYS A 1 130 ? 0.940 19.035 25.751 1.00 96.06 130 LYS A O 1
ATOM 1033 N N . GLN A 1 131 ? -0.865 19.707 24.604 1.00 96.94 131 GLN A N 1
ATOM 1034 C CA . GLN A 1 131 ? -1.824 19.444 25.672 1.00 96.94 131 GLN A CA 1
ATOM 1035 C C . GLN A 1 131 ? -2.483 18.082 25.476 1.00 96.94 131 GLN A C 1
ATOM 1037 O O . GLN A 1 131 ? -2.879 17.727 24.369 1.00 96.94 131 GLN A O 1
ATOM 1042 N N . VAL A 1 132 ? -2.639 17.339 26.571 1.00 97.44 132 VAL A N 1
ATOM 1043 C CA . VAL A 1 132 ? -3.437 16.109 26.590 1.00 97.44 132 VAL A CA 1
ATOM 1044 C C . VAL A 1 132 ? -4.900 16.465 26.327 1.00 97.44 132 VAL A C 1
ATOM 1046 O O . VAL A 1 132 ? -5.424 17.425 26.905 1.00 97.44 132 VAL A O 1
ATOM 1049 N N . VAL A 1 133 ? -5.564 15.699 25.464 1.00 97.31 133 VAL A N 1
ATOM 1050 C CA . VAL A 1 133 ? -6.995 15.862 25.200 1.00 97.31 133 VAL A CA 1
ATOM 1051 C C . VAL A 1 133 ? -7.779 15.507 26.469 1.00 97.31 133 VAL A C 1
ATOM 1053 O O . VAL A 1 133 ? -7.589 14.424 27.024 1.00 97.31 133 VAL A O 1
ATOM 1056 N N . PRO A 1 134 ? -8.669 16.391 26.965 1.00 96.62 134 PRO A N 1
ATOM 1057 C CA . PRO A 1 134 ? -9.480 16.084 28.137 1.00 96.62 134 PRO A CA 1
ATOM 1058 C C . PRO A 1 134 ? -10.299 14.805 27.936 1.00 96.62 134 PRO A C 1
ATOM 1060 O O . PRO A 1 134 ? -10.909 14.619 26.883 1.00 96.62 134 PRO A O 1
ATOM 1063 N N . LEU A 1 135 ? -10.374 13.959 28.969 1.00 95.75 135 LEU A N 1
ATOM 1064 C CA . LEU A 1 135 ? -11.042 12.652 28.895 1.00 95.75 135 LEU A CA 1
ATOM 1065 C C . LEU A 1 135 ? -12.500 12.744 28.418 1.00 95.75 135 LEU A C 1
ATOM 1067 O O . LEU A 1 135 ? -12.968 11.849 27.726 1.00 95.75 135 LEU A O 1
ATOM 1071 N N . GLU A 1 136 ? -13.216 13.819 28.757 1.00 95.31 136 GLU A N 1
ATOM 1072 C CA . GLU A 1 136 ? -14.584 14.06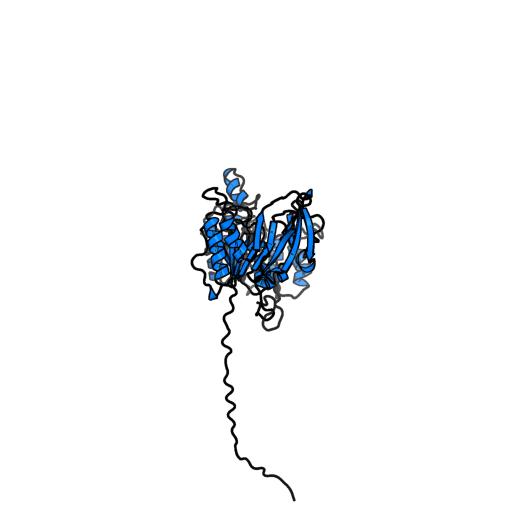8 28.279 1.00 95.31 136 GLU A CA 1
ATOM 1073 C C . GLU A 1 136 ? -14.649 14.224 26.751 1.00 95.31 136 GLU A C 1
ATOM 1075 O O . GLU A 1 136 ? -15.541 13.680 26.101 1.00 95.31 136 GLU A O 1
ATOM 1080 N N . GLU A 1 137 ? -13.681 14.923 26.158 1.00 94.69 137 GLU A N 1
ATOM 1081 C CA . GLU A 1 137 ? -13.611 15.125 24.711 1.00 94.69 137 GLU A CA 1
ATOM 1082 C C . GLU A 1 137 ? -13.132 13.873 23.989 1.00 94.69 137 GLU A C 1
ATOM 1084 O O . GLU A 1 137 ? -13.711 13.519 22.963 1.00 94.69 137 GLU A O 1
ATOM 1089 N N . LEU A 1 138 ? -12.161 13.158 24.559 1.00 96.69 138 LEU A N 1
ATOM 1090 C CA . LEU A 1 138 ? -11.745 11.848 24.064 1.00 96.69 138 LEU A CA 1
ATOM 1091 C C . LEU A 1 138 ? -12.943 10.885 24.042 1.00 96.69 138 LEU A C 1
ATOM 1093 O O . LEU A 1 138 ? -13.304 10.325 23.005 1.00 96.69 138 LEU A O 1
ATOM 1097 N N . ASN A 1 139 ? -13.656 10.787 25.166 1.00 97.81 139 ASN A N 1
ATOM 1098 C CA . ASN A 1 139 ? -14.851 9.961 25.271 1.00 97.81 139 ASN A CA 1
ATOM 1099 C C . ASN A 1 139 ? -16.018 10.457 24.414 1.00 97.81 139 ASN A C 1
ATOM 1101 O O . ASN A 1 139 ? -16.917 9.672 24.130 1.00 97.81 139 ASN A O 1
ATOM 1105 N N . SER A 1 140 ? -16.032 11.703 23.939 1.00 96.50 140 SER A N 1
ATOM 1106 C CA . SER A 1 140 ? -17.046 12.143 22.971 1.00 96.50 140 SER A CA 1
ATOM 1107 C C . SER A 1 140 ? -16.932 11.407 21.626 1.00 96.50 140 SER A C 1
ATOM 1109 O O . SER A 1 140 ? -17.958 11.158 20.980 1.00 96.50 140 SER A O 1
ATOM 1111 N N . ALA A 1 141 ? -15.712 11.018 21.235 1.00 97.81 141 ALA A N 1
ATOM 1112 C CA . ALA A 1 141 ? -15.429 10.233 20.038 1.00 97.81 141 ALA A CA 1
ATOM 1113 C C . ALA A 1 141 ? -15.670 8.737 20.282 1.00 97.81 141 ALA A C 1
ATOM 1115 O O . ALA A 1 141 ? -16.454 8.119 19.559 1.00 97.81 141 ALA A O 1
ATOM 1116 N N . PHE A 1 142 ? -15.092 8.173 21.351 1.00 98.44 142 PHE A N 1
ATOM 1117 C CA . PHE A 1 142 ? -15.292 6.760 21.704 1.00 98.44 142 PHE A CA 1
ATOM 1118 C C . PHE A 1 142 ? -16.776 6.435 21.928 1.00 98.44 142 PHE A C 1
ATOM 1120 O O . PHE A 1 142 ? -17.286 5.489 21.328 1.00 98.44 142 PHE A O 1
ATOM 1127 N N . ASN A 1 143 ? -17.521 7.263 22.673 1.00 98.31 143 ASN A N 1
ATOM 1128 C CA . ASN A 1 143 ? -18.951 7.020 22.909 1.00 98.31 143 ASN A CA 1
ATOM 1129 C C . ASN A 1 143 ? -19.784 7.117 21.629 1.00 98.31 143 ASN A C 1
ATOM 1131 O O . ASN A 1 143 ? -20.834 6.473 21.541 1.00 98.31 143 ASN A O 1
ATOM 1135 N N . ALA A 1 144 ? -19.358 7.920 20.648 1.00 98.25 144 ALA A N 1
ATOM 1136 C CA . ALA A 1 144 ? -20.014 7.962 19.346 1.00 98.25 144 ALA A CA 1
ATOM 1137 C C . ALA A 1 144 ? -19.815 6.640 18.596 1.00 98.25 144 ALA A C 1
ATOM 1139 O O . ALA A 1 144 ? -20.787 6.117 18.065 1.00 98.25 144 ALA A O 1
ATOM 1140 N N . LEU A 1 145 ? -18.613 6.053 18.656 1.00 98.19 145 LEU A N 1
ATOM 1141 C CA . LEU A 1 145 ? -18.315 4.713 18.132 1.00 98.19 145 LEU A CA 1
ATOM 1142 C C . LEU A 1 145 ? -18.940 3.575 18.968 1.00 98.19 145 LEU A C 1
ATOM 1144 O O . LEU A 1 145 ? -18.860 2.411 18.592 1.00 98.19 145 LEU A O 1
ATOM 1148 N N . GLY A 1 146 ? -19.586 3.896 20.091 1.00 98.25 146 GLY A N 1
ATOM 1149 C CA . GLY A 1 146 ? -20.216 2.913 20.967 1.00 98.25 146 GLY A CA 1
ATOM 1150 C C . GLY A 1 146 ? -19.275 2.282 21.990 1.00 98.25 146 GLY A C 1
ATOM 1151 O O . GLY A 1 146 ? -19.565 1.197 22.495 1.00 98.25 146 GLY A O 1
ATOM 1152 N N . LEU A 1 147 ? -18.176 2.963 22.303 1.00 98.50 147 LEU A N 1
ATOM 1153 C CA . LEU A 1 147 ? -17.124 2.534 23.218 1.00 98.50 147 LEU A CA 1
ATOM 1154 C C . LEU A 1 147 ? -16.957 3.532 24.369 1.00 98.50 147 LEU A C 1
ATOM 1156 O O . LEU A 1 147 ? -17.287 4.706 24.240 1.00 98.50 147 LEU A O 1
ATOM 1160 N N . LEU A 1 148 ? -16.382 3.085 25.476 1.00 98.31 148 LEU A N 1
ATOM 1161 C CA . LEU A 1 148 ? -15.963 3.929 26.588 1.00 98.31 148 LEU A CA 1
ATOM 1162 C C . LEU A 1 148 ? -14.466 3.743 26.820 1.00 98.31 148 LEU A C 1
ATOM 1164 O O . LEU A 1 148 ? -14.016 2.633 27.106 1.00 98.31 148 L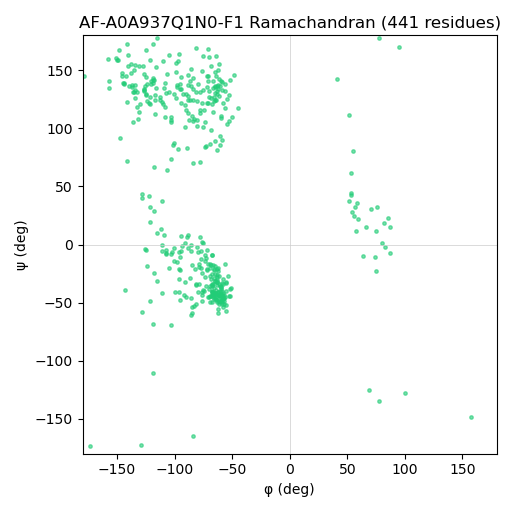EU A O 1
ATOM 1168 N N . HIS A 1 149 ? -13.713 4.835 26.728 1.00 97.81 149 HIS A N 1
ATOM 1169 C CA . HIS A 1 149 ? -12.297 4.889 27.072 1.00 97.81 149 HIS A CA 1
ATOM 1170 C C . HIS A 1 149 ? -12.127 5.171 28.568 1.00 97.81 149 HIS A C 1
ATOM 1172 O O . HIS A 1 149 ? -12.663 6.151 29.097 1.00 97.81 149 HIS A O 1
ATOM 1178 N N . ILE A 1 150 ? -11.393 4.290 29.253 1.00 96.31 150 ILE A N 1
ATOM 1179 C CA . ILE A 1 150 ? -11.117 4.389 30.693 1.00 96.31 150 ILE A CA 1
ATOM 1180 C C . ILE A 1 150 ? -9.617 4.613 30.965 1.00 96.31 150 ILE A C 1
ATOM 1182 O O . ILE A 1 150 ? -9.273 5.278 31.941 1.00 96.31 150 ILE A O 1
ATOM 1186 N N . GLY A 1 151 ? -8.717 4.084 30.127 1.00 92.94 151 GLY A N 1
ATOM 1187 C CA . GLY A 1 151 ? -7.261 4.224 30.281 1.00 92.94 151 GLY A CA 1
ATOM 1188 C C . GLY A 1 151 ? -6.596 2.993 30.906 1.00 92.94 151 GLY A C 1
ATOM 1189 O O . GLY A 1 151 ? -6.778 1.884 30.423 1.00 92.94 151 GLY A O 1
ATOM 1190 N N . ASN A 1 152 ? -5.806 3.146 31.974 1.00 95.19 152 ASN A N 1
ATOM 1191 C CA . ASN A 1 152 ? -5.012 2.055 32.584 1.00 95.19 152 ASN A CA 1
ATOM 1192 C C . ASN A 1 152 ? -4.016 1.379 31.624 1.00 95.19 152 ASN A C 1
ATOM 1194 O O . ASN A 1 152 ? -3.787 0.168 31.714 1.00 95.19 152 ASN A O 1
ATOM 1198 N N . TRP A 1 153 ? -3.433 2.175 30.728 1.00 95.69 153 TRP A N 1
ATOM 1199 C CA . TRP A 1 153 ? -2.487 1.727 29.715 1.00 95.69 153 TRP A CA 1
ATOM 1200 C C . TRP A 1 153 ? -1.327 0.898 30.300 1.00 95.69 153 TRP A C 1
ATOM 1202 O O . TRP A 1 153 ? -0.839 1.175 31.404 1.00 95.69 153 TRP A O 1
ATOM 1212 N N . SER A 1 154 ? -0.904 -0.138 29.577 1.00 95.94 154 SER A N 1
ATOM 1213 C CA . SER A 1 154 ? 0.334 -0.880 29.828 1.00 95.94 154 SER A CA 1
ATOM 1214 C C . SER A 1 154 ? 0.798 -1.592 28.561 1.00 95.94 154 SER A C 1
ATOM 1216 O O . SER A 1 154 ? -0.010 -2.183 27.855 1.00 95.94 154 SER A O 1
ATOM 1218 N N . ASP A 1 155 ? 2.102 -1.597 28.330 1.00 94.94 155 ASP A N 1
ATOM 1219 C CA . ASP A 1 155 ? 2.816 -2.377 27.313 1.00 94.94 155 ASP A CA 1
ATOM 1220 C C . ASP A 1 155 ? 3.658 -3.506 27.931 1.00 94.94 155 ASP A C 1
ATOM 1222 O O . ASP A 1 155 ? 4.464 -4.140 27.255 1.00 94.94 155 ASP A O 1
ATOM 1226 N N . ASN A 1 156 ? 3.512 -3.751 29.239 1.00 94.81 156 ASN A N 1
ATOM 1227 C CA . ASN A 1 156 ? 4.261 -4.796 29.917 1.00 94.81 156 ASN A CA 1
ATOM 1228 C C . ASN A 1 156 ? 3.546 -6.139 29.714 1.00 94.81 156 ASN A C 1
ATOM 1230 O O . ASN A 1 156 ? 2.533 -6.378 30.379 1.00 94.81 156 ASN A O 1
ATOM 1234 N N . PRO A 1 157 ? 4.082 -7.060 28.892 1.00 91.25 157 PRO A N 1
ATOM 1235 C CA . PRO A 1 157 ? 3.401 -8.312 28.572 1.00 91.25 157 PRO A CA 1
ATOM 1236 C C . PRO A 1 157 ? 3.189 -9.206 29.802 1.00 91.25 157 PRO A C 1
ATOM 1238 O O . PRO A 1 157 ? 2.292 -10.040 29.804 1.00 91.25 157 PRO A O 1
ATOM 1241 N N . LEU A 1 158 ? 3.956 -9.018 30.885 1.00 93.19 158 LEU A N 1
ATOM 1242 C CA . LEU A 1 158 ? 3.771 -9.767 32.137 1.00 93.19 158 LEU A CA 1
ATOM 1243 C C . LEU A 1 158 ? 2.482 -9.392 32.876 1.00 93.19 158 LEU A C 1
ATOM 1245 O O . LEU A 1 158 ? 2.015 -10.147 33.731 1.00 93.19 158 LEU A O 1
ATOM 1249 N N . PHE A 1 159 ? 1.927 -8.217 32.582 1.00 95.44 159 PHE A N 1
ATOM 1250 C CA . PHE A 1 159 ? 0.676 -7.764 33.174 1.00 95.44 159 PHE A CA 1
ATOM 1251 C C . PHE A 1 159 ? -0.533 -8.068 32.306 1.00 95.44 159 PHE A C 1
ATOM 1253 O O . PHE A 1 159 ? -1.643 -7.923 32.801 1.00 95.44 159 PHE A O 1
ATOM 1260 N N . ILE A 1 160 ? -0.356 -8.496 31.056 1.00 96.94 160 ILE A N 1
ATOM 1261 C CA . ILE A 1 160 ? -1.445 -8.587 30.085 1.00 96.94 160 ILE A CA 1
ATOM 1262 C C . ILE A 1 160 ? -1.761 -10.053 29.808 1.00 96.94 160 ILE A C 1
ATOM 1264 O O . ILE A 1 160 ? -0.927 -10.814 29.328 1.00 96.94 160 ILE A O 1
ATOM 1268 N N . GLU A 1 161 ? -3.005 -10.442 30.066 1.00 95.94 161 GLU A N 1
ATOM 1269 C CA . GLU A 1 161 ? -3.519 -11.768 29.736 1.00 95.94 161 GLU A CA 1
ATOM 1270 C C . GLU A 1 161 ? -4.676 -11.665 28.743 1.00 95.94 161 GLU A C 1
ATOM 1272 O O . GLU A 1 161 ? -5.543 -10.795 28.853 1.00 95.94 161 GLU A O 1
ATOM 1277 N N . ILE A 1 162 ? -4.727 -12.606 27.801 1.00 97.12 162 ILE A N 1
ATOM 1278 C CA . ILE A 1 162 ? -5.893 -12.805 26.939 1.00 97.12 162 ILE A CA 1
ATOM 1279 C C . ILE A 1 162 ? -6.978 -13.474 27.785 1.00 97.12 162 ILE A C 1
ATOM 1281 O O . ILE A 1 162 ? -6.797 -14.591 28.267 1.00 97.12 162 ILE A O 1
ATOM 1285 N N . ALA A 1 163 ? -8.097 -12.782 27.986 1.00 96.75 163 ALA A N 1
ATOM 1286 C CA . ALA A 1 163 ? -9.233 -13.289 28.748 1.00 96.75 163 ALA A CA 1
ATOM 1287 C C . ALA A 1 163 ? -10.179 -14.118 27.867 1.00 96.75 163 ALA A C 1
ATOM 1289 O O . ALA A 1 163 ? -10.582 -15.212 28.253 1.00 96.75 163 ALA A O 1
ATOM 1290 N N . GLU A 1 164 ? -10.511 -13.607 26.681 1.00 97.62 164 GLU A N 1
ATOM 1291 C CA . GLU A 1 164 ? -11.362 -14.269 25.686 1.00 97.62 164 GLU A CA 1
ATOM 1292 C C . GLU A 1 164 ? -10.855 -13.903 24.288 1.00 97.62 164 GLU A C 1
ATOM 1294 O O . GLU A 1 164 ? -10.403 -12.778 24.074 1.00 97.62 164 GLU A O 1
ATOM 1299 N N . LYS A 1 165 ? -10.935 -14.830 23.332 1.00 97.69 165 LYS A N 1
ATOM 1300 C CA . LYS A 1 165 ? -10.632 -14.566 21.921 1.00 97.69 165 LYS A CA 1
ATOM 1301 C C . LYS A 1 165 ? -11.531 -15.388 21.003 1.00 97.69 165 LYS A C 1
ATOM 1303 O O . LYS A 1 165 ? -11.879 -16.518 21.342 1.00 97.69 165 LYS A O 1
ATOM 1308 N N . ASP A 1 166 ? -11.850 -14.830 19.843 1.00 98.44 166 ASP A N 1
ATOM 1309 C CA . ASP A 1 166 ? -12.470 -15.530 18.720 1.00 98.44 166 ASP A CA 1
ATOM 1310 C C . ASP A 1 166 ? -11.400 -15.813 17.648 1.00 98.44 166 ASP A C 1
ATOM 1312 O O . ASP A 1 166 ? -10.971 -14.881 16.959 1.00 98.44 166 ASP A O 1
ATOM 1316 N N . PRO A 1 167 ? -10.928 -17.065 17.507 1.00 97.62 167 PRO A N 1
ATOM 1317 C CA . PRO A 1 167 ? -9.824 -17.390 16.606 1.00 97.62 167 PRO A CA 1
ATOM 1318 C C . PRO A 1 167 ? -10.148 -17.122 15.129 1.00 97.62 167 PRO A C 1
ATOM 1320 O O . PRO A 1 167 ? -9.253 -16.725 14.384 1.00 97.62 167 PRO A O 1
ATOM 1323 N N . ASP A 1 168 ? -11.413 -17.240 14.709 1.00 97.75 168 ASP A N 1
ATOM 1324 C CA . ASP A 1 168 ? -11.812 -16.967 13.320 1.00 97.75 168 ASP A CA 1
ATOM 1325 C C . ASP A 1 168 ? -11.664 -15.475 12.975 1.00 97.75 168 ASP A C 1
ATOM 1327 O O . ASP A 1 168 ? -11.477 -15.110 11.806 1.00 97.75 168 ASP A O 1
ATOM 1331 N N . MET A 1 169 ? -11.729 -14.611 13.995 1.00 98.44 169 MET A N 1
ATOM 1332 C CA . MET A 1 169 ? -11.545 -13.175 13.849 1.00 98.44 169 MET A CA 1
ATOM 1333 C C . MET A 1 169 ? -10.124 -12.709 14.155 1.00 98.44 169 MET A C 1
ATOM 1335 O O . MET A 1 169 ? -9.673 -11.825 13.445 1.00 98.44 169 MET A O 1
ATOM 1339 N N . VAL A 1 170 ? -9.425 -13.215 15.178 1.00 98.06 170 VAL A N 1
ATOM 1340 C CA . VAL A 1 170 ? -8.153 -12.613 15.659 1.00 98.06 170 VAL A CA 1
ATOM 1341 C C . VAL A 1 170 ? -6.906 -13.486 15.501 1.00 98.06 170 VAL A C 1
ATOM 1343 O O . VAL A 1 170 ? -5.840 -13.127 16.008 1.00 98.06 170 VAL A O 1
ATOM 1346 N N . GLU A 1 171 ? -7.014 -14.606 14.784 1.00 97.62 171 GLU A N 1
ATOM 1347 C CA . GLU A 1 171 ? -5.886 -15.496 14.475 1.00 97.62 171 GLU A CA 1
ATOM 1348 C C . GLU A 1 171 ? -5.761 -15.813 12.974 1.00 97.62 171 GLU A C 1
ATOM 1350 O O . GLU A 1 171 ? -5.463 -16.943 12.592 1.00 97.62 171 GLU A O 1
ATOM 1355 N N . PHE A 1 172 ? -5.981 -14.820 12.102 1.00 97.94 172 PHE A N 1
ATOM 1356 C CA . PHE A 1 172 ? -6.111 -15.040 10.654 1.00 97.94 172 PHE A CA 1
ATOM 1357 C C . PHE A 1 172 ? -4.855 -15.628 9.990 1.00 97.94 172 PHE A C 1
ATOM 1359 O O . PHE A 1 172 ? -4.914 -16.707 9.404 1.00 97.94 172 PHE A O 1
ATOM 1366 N N . GLU A 1 173 ? -3.708 -14.948 10.079 1.00 97.25 173 GLU A N 1
ATOM 1367 C CA . GLU A 1 173 ? -2.439 -15.450 9.518 1.00 97.25 173 GLU A CA 1
ATOM 1368 C C . GLU A 1 173 ? -1.502 -16.017 10.593 1.00 97.25 173 GLU A C 1
ATOM 1370 O O . GLU A 1 173 ? -0.443 -16.573 10.276 1.00 97.25 173 GLU A O 1
ATOM 1375 N N . ARG A 1 174 ? -1.853 -15.836 11.872 1.00 94.06 174 ARG A N 1
ATOM 1376 C CA . ARG A 1 174 ? -1.016 -16.188 13.020 1.00 94.06 174 ARG A CA 1
ATOM 1377 C C . ARG A 1 174 ? -1.850 -16.394 14.285 1.00 94.06 174 ARG A C 1
ATOM 1379 O O . ARG A 1 174 ? -2.636 -15.528 14.652 1.00 94.06 174 ARG A O 1
ATOM 1386 N N . THR A 1 175 ? -1.563 -17.466 15.020 1.00 95.12 175 THR A N 1
ATOM 1387 C CA . THR A 1 175 ? -2.096 -17.715 16.369 1.00 95.12 175 THR A CA 1
ATOM 1388 C C . THR A 1 175 ? -1.657 -16.641 17.364 1.00 95.12 175 THR A C 1
ATOM 1390 O O . THR A 1 175 ? -0.490 -16.259 17.390 1.00 95.12 175 THR A O 1
ATOM 1393 N N . LEU A 1 176 ? -2.564 -16.180 18.215 1.00 93.88 176 LEU A N 1
ATOM 1394 C CA . LEU A 1 176 ? -2.360 -15.216 19.288 1.00 93.88 176 LEU A CA 1
ATOM 1395 C C . LEU A 1 176 ? -2.273 -15.955 20.633 1.00 93.88 176 LEU A C 1
ATOM 1397 O O . LEU A 1 176 ? -3.262 -16.123 21.354 1.00 93.88 176 LEU A O 1
ATOM 1401 N N . GLU A 1 177 ? -1.068 -16.412 20.971 1.00 89.69 177 GLU A N 1
ATOM 1402 C CA . GLU A 1 177 ? -0.768 -17.115 22.223 1.00 89.69 177 GLU A CA 1
ATOM 1403 C C . GLU A 1 177 ? 0.444 -16.480 22.900 1.00 89.69 177 GLU A C 1
ATOM 1405 O O . GLU A 1 177 ? 1.520 -16.446 22.317 1.00 89.69 177 GLU A O 1
ATOM 1410 N N . ASN A 1 178 ? 0.284 -15.988 24.134 1.00 84.50 178 ASN A N 1
ATOM 1411 C CA . ASN A 1 178 ? 1.353 -15.317 24.895 1.00 84.50 178 ASN A CA 1
ATOM 1412 C C . ASN A 1 178 ? 1.996 -14.117 24.164 1.00 84.50 178 ASN A C 1
ATOM 1414 O O . ASN A 1 178 ? 3.135 -13.752 24.436 1.00 84.50 178 ASN A O 1
ATOM 1418 N N . GLU A 1 179 ? 1.258 -13.502 23.241 1.00 89.31 179 GLU A N 1
ATOM 1419 C CA . GLU A 1 179 ? 1.700 -12.378 22.406 1.00 89.31 179 GLU A CA 1
ATOM 1420 C C . GLU A 1 179 ? 0.787 -11.154 22.604 1.00 89.31 179 GLU A C 1
ATOM 1422 O O . GLU A 1 179 ? 0.528 -10.393 21.672 1.00 89.31 179 GLU A O 1
ATOM 1427 N N . ALA A 1 180 ? 0.249 -10.983 23.816 1.00 91.19 180 ALA A N 1
ATOM 1428 C CA . ALA A 1 180 ? -0.512 -9.793 24.176 1.00 91.19 180 ALA A CA 1
ATOM 1429 C C . ALA A 1 180 ? 0.455 -8.612 24.355 1.00 91.19 180 ALA A C 1
ATOM 1431 O O . ALA A 1 180 ? 1.216 -8.571 25.320 1.00 91.19 180 ALA A O 1
ATOM 1432 N N . GLY A 1 181 ? 0.470 -7.704 23.375 1.00 89.00 181 GLY A N 1
ATOM 1433 C CA . GLY A 1 181 ? 1.459 -6.626 23.297 1.00 89.00 181 GLY A CA 1
ATOM 1434 C C . GLY A 1 181 ? 1.088 -5.398 24.123 1.00 89.00 181 GLY A C 1
ATOM 1435 O O . GLY A 1 181 ? 1.865 -4.953 24.958 1.00 89.00 181 GLY A O 1
ATOM 1436 N N . LEU A 1 182 ? -0.112 -4.863 23.899 1.00 95.12 182 LEU A N 1
ATOM 1437 C CA . LEU A 1 182 ? -0.569 -3.620 24.516 1.00 95.12 182 LEU A CA 1
ATOM 1438 C C . LEU A 1 182 ? -1.910 -3.828 25.213 1.00 95.12 182 LEU A C 1
ATOM 1440 O O . LEU A 1 182 ? -2.746 -4.621 24.782 1.00 95.12 182 LEU A O 1
ATOM 1444 N N . TYR A 1 183 ? -2.119 -3.119 26.310 1.00 97.62 183 TYR A N 1
ATOM 1445 C CA . TYR A 1 183 ? -3.383 -3.053 27.014 1.00 97.62 183 TYR A CA 1
ATOM 1446 C C . TYR A 1 183 ? -3.778 -1.596 27.196 1.00 97.62 183 TYR A C 1
ATOM 1448 O O . TYR A 1 183 ? -3.007 -0.777 27.686 1.00 97.62 183 TYR A O 1
ATOM 1456 N N . GLU A 1 184 ? -5.030 -1.304 26.893 1.00 96.88 184 GLU A N 1
ATOM 1457 C CA . GLU A 1 184 ? -5.720 -0.089 27.288 1.00 96.88 184 GLU A CA 1
ATOM 1458 C C . GLU A 1 184 ? -7.163 -0.475 27.584 1.00 96.88 184 GLU A C 1
ATOM 1460 O O . GLU A 1 184 ? -7.723 -1.309 26.877 1.00 96.88 184 GLU A O 1
ATOM 1465 N N . ARG A 1 185 ? -7.757 0.064 28.648 1.00 97.62 185 ARG A N 1
ATOM 1466 C CA . ARG A 1 185 ? -9.107 -0.281 29.090 1.00 97.62 185 ARG A CA 1
ATOM 1467 C C . ARG A 1 185 ? -10.138 0.469 28.255 1.00 97.62 185 ARG A C 1
ATOM 1469 O O . ARG A 1 185 ? -10.413 1.645 28.508 1.00 97.62 185 ARG A O 1
ATOM 1476 N N . ILE A 1 186 ? -10.722 -0.255 27.310 1.00 98.06 186 ILE A N 1
ATOM 1477 C CA . ILE A 1 186 ? -11.824 0.159 26.448 1.00 98.06 186 ILE A CA 1
ATOM 1478 C C . ILE A 1 186 ? -12.984 -0.803 26.691 1.00 98.06 186 ILE A C 1
ATOM 1480 O O . ILE A 1 186 ? -12.765 -2.003 26.817 1.00 98.06 186 ILE A O 1
ATOM 1484 N N . ILE A 1 187 ? -14.210 -0.292 26.778 1.00 98.25 187 ILE A N 1
ATOM 1485 C CA . ILE A 1 187 ? -15.409 -1.116 26.977 1.00 98.25 187 ILE A CA 1
ATOM 1486 C C . ILE A 1 187 ? -16.411 -0.819 25.869 1.00 98.25 187 ILE A C 1
ATOM 1488 O O . ILE A 1 187 ? -16.750 0.343 25.646 1.00 98.25 187 ILE A O 1
ATOM 1492 N N . ALA A 1 188 ? -16.931 -1.845 25.206 1.00 98.06 188 ALA A N 1
ATOM 1493 C CA . ALA A 1 188 ? -18.064 -1.696 24.307 1.00 98.06 188 ALA A CA 1
ATOM 1494 C C . ALA A 1 188 ? -19.346 -1.451 25.120 1.00 98.06 188 ALA A C 1
ATOM 1496 O O . ALA A 1 188 ? -19.732 -2.255 25.968 1.00 98.06 188 ALA A O 1
ATOM 1497 N N . VAL A 1 189 ? -20.019 -0.324 24.871 1.00 97.12 189 VAL A N 1
ATOM 1498 C CA . VAL A 1 189 ? -21.191 0.124 25.651 1.00 97.12 189 VAL A CA 1
ATOM 1499 C C . VAL A 1 189 ? -22.508 0.065 24.874 1.00 97.12 189 VAL A C 1
ATOM 1501 O O . VAL A 1 189 ? -23.571 0.317 25.444 1.00 97.12 189 VAL A O 1
ATOM 1504 N N . ARG A 1 190 ? -22.474 -0.252 23.574 1.00 95.19 190 ARG A N 1
ATOM 1505 C CA . ARG A 1 190 ? -23.686 -0.426 22.755 1.00 95.19 190 ARG A CA 1
ATOM 1506 C C . ARG A 1 190 ? -24.234 -1.841 22.856 1.00 95.19 190 ARG A C 1
ATOM 1508 O O . ARG A 1 190 ? -23.495 -2.818 22.744 1.00 95.19 190 ARG A O 1
ATOM 1515 N N . GLU A 1 191 ? -25.551 -1.946 22.987 1.00 92.94 191 GLU A N 1
ATOM 1516 C CA . GLU A 1 191 ? -26.243 -3.227 22.878 1.00 92.94 191 GLU A CA 1
ATOM 1517 C C . GLU A 1 191 ? -26.013 -3.836 21.486 1.00 92.94 191 GLU A C 1
ATOM 1519 O O . GLU A 1 191 ? -26.047 -3.135 20.477 1.00 92.94 191 GLU A O 1
ATOM 1524 N N . GLY A 1 192 ? -25.742 -5.142 21.434 1.00 93.31 192 GLY A N 1
ATOM 1525 C CA . GLY A 1 192 ? -25.443 -5.842 20.183 1.00 93.31 192 GLY A CA 1
ATOM 1526 C C . GLY A 1 192 ? -24.004 -5.687 19.680 1.00 93.31 192 GLY A C 1
ATOM 1527 O O . GLY A 1 192 ? -23.683 -6.258 18.639 1.00 93.31 192 GLY A O 1
ATOM 1528 N N . SER A 1 193 ? -23.135 -4.975 20.409 1.00 97.38 193 SER A N 1
ATOM 1529 C CA . SER A 1 193 ? -21.691 -4.984 20.138 1.00 97.38 193 SER A CA 1
ATOM 1530 C C . SER A 1 193 ? -21.134 -6.401 20.230 1.00 97.38 193 SER A C 1
ATOM 1532 O O . SER A 1 193 ? -21.485 -7.157 21.140 1.00 97.38 193 SER A O 1
ATOM 1534 N N . LYS A 1 194 ? -20.231 -6.749 19.316 1.00 98.31 194 LYS A N 1
ATOM 1535 C CA . LYS A 1 194 ? -19.488 -8.007 19.358 1.00 98.31 194 LYS A CA 1
ATOM 1536 C C . LYS A 1 194 ? -18.047 -7.745 19.750 1.00 98.31 194 LYS A C 1
ATOM 1538 O O . LYS A 1 194 ? -17.388 -6.894 19.159 1.00 98.31 194 LYS A O 1
ATOM 1543 N N . VAL A 1 195 ? -17.565 -8.497 20.730 1.00 98.62 195 VAL A N 1
ATOM 1544 C CA . VAL A 1 195 ? -16.183 -8.428 21.203 1.00 98.62 195 VAL A CA 1
ATOM 1545 C C . VAL A 1 195 ? -15.476 -9.715 20.806 1.00 98.62 195 VAL A C 1
ATOM 1547 O O . VAL A 1 195 ? -15.922 -10.800 21.167 1.00 98.62 195 VAL A O 1
ATOM 1550 N N . TYR A 1 196 ? -14.383 -9.574 20.065 1.00 98.69 196 TYR A N 1
ATOM 1551 C CA . TYR A 1 196 ? -13.604 -10.671 19.491 1.00 98.69 196 TYR A CA 1
ATOM 1552 C C . TYR A 1 196 ? -12.290 -10.922 20.225 1.00 98.69 196 TYR A C 1
ATOM 1554 O O . TYR A 1 196 ? -11.725 -12.006 20.120 1.00 98.69 196 TYR A O 1
ATOM 1562 N N . LEU A 1 197 ? -11.798 -9.935 20.974 1.00 98.62 197 LEU A N 1
ATOM 1563 C CA . LEU A 1 197 ? -10.649 -10.089 21.855 1.00 98.62 197 LEU A CA 1
ATOM 1564 C C . LEU A 1 197 ? -10.894 -9.305 23.133 1.00 98.62 197 LEU A C 1
ATOM 1566 O O . LEU A 1 197 ? -11.073 -8.087 23.089 1.00 98.62 197 LEU A O 1
ATOM 1570 N N . LYS A 1 198 ? -10.847 -10.009 24.262 1.00 98.44 198 LYS A N 1
ATOM 1571 C CA . LYS A 1 198 ? -10.796 -9.408 25.587 1.00 98.44 198 LYS A CA 1
ATOM 1572 C C . LYS A 1 198 ? -9.437 -9.618 26.209 1.00 98.44 198 LYS A C 1
ATOM 1574 O O . LYS A 1 198 ? -8.915 -10.733 26.235 1.00 98.44 198 LYS A O 1
ATOM 1579 N N . LEU A 1 199 ? -8.913 -8.552 26.784 1.00 98.12 199 LEU A N 1
ATOM 1580 C CA . LEU A 1 199 ? -7.704 -8.569 27.588 1.00 98.12 199 LEU A CA 1
ATOM 1581 C C . LEU A 1 199 ? -8.065 -8.325 29.046 1.00 98.12 199 LEU A C 1
ATOM 1583 O O . LEU A 1 199 ? -9.102 -7.734 29.352 1.00 98.12 199 LEU A O 1
ATOM 1587 N N . LYS A 1 200 ? -7.190 -8.745 29.949 1.00 97.50 200 LYS A N 1
ATOM 1588 C CA . LYS A 1 200 ? -7.229 -8.342 31.352 1.00 97.50 200 LYS A CA 1
ATOM 1589 C C . LYS A 1 200 ? -5.835 -8.033 31.862 1.00 97.50 200 LYS A C 1
ATOM 1591 O O . LYS A 1 200 ? -4.853 -8.582 31.362 1.00 97.50 200 LYS A O 1
ATOM 1596 N N . ARG A 1 201 ? -5.772 -7.199 32.896 1.00 97.12 201 ARG A N 1
ATOM 1597 C CA . ARG A 1 201 ? -4.542 -6.974 33.653 1.00 97.12 201 ARG A CA 1
ATOM 1598 C C . ARG A 1 201 ? -4.459 -7.861 34.883 1.00 97.12 201 ARG A C 1
ATOM 1600 O O . ARG A 1 201 ? -5.425 -7.942 35.638 1.00 97.12 201 ARG A O 1
ATOM 1607 N N . THR A 1 202 ? -3.309 -8.493 35.100 1.00 95.69 202 THR A N 1
ATOM 1608 C CA . THR A 1 202 ? -3.063 -9.381 36.252 1.00 95.69 202 THR A CA 1
ATOM 1609 C C . THR A 1 202 ? -2.826 -8.616 37.551 1.00 95.69 202 THR A C 1
ATOM 1611 O O . THR A 1 202 ? -3.083 -9.142 38.632 1.00 95.69 202 THR A O 1
ATOM 1614 N N . ASP A 1 203 ? -2.378 -7.365 37.454 1.00 96.12 203 ASP A N 1
ATOM 1615 C CA . ASP A 1 203 ? -2.042 -6.506 38.588 1.00 96.12 203 ASP A CA 1
ATOM 1616 C C . ASP A 1 203 ? -3.190 -5.578 39.032 1.00 96.12 203 ASP A C 1
ATOM 1618 O O . ASP A 1 203 ? -3.079 -4.909 40.059 1.00 96.12 203 ASP A O 1
ATOM 1622 N N . LEU A 1 204 ? -4.311 -5.561 38.301 1.00 95.75 204 LEU A N 1
ATOM 1623 C CA . LEU A 1 204 ? -5.496 -4.755 38.609 1.00 95.75 204 LEU A CA 1
ATOM 1624 C C . LEU A 1 204 ? -6.748 -5.629 38.732 1.00 95.75 204 LEU A C 1
ATOM 1626 O O . LEU A 1 204 ? -7.003 -6.496 37.898 1.00 95.75 204 LEU A O 1
ATOM 1630 N N . SER A 1 205 ? -7.584 -5.345 39.733 1.00 91.56 205 SER A N 1
ATOM 1631 C CA . SER A 1 205 ? -8.956 -5.857 39.780 1.00 91.56 205 SER A CA 1
ATOM 1632 C C . SER A 1 205 ? -9.854 -5.075 38.817 1.00 91.56 205 SER A C 1
ATOM 1634 O O . SER A 1 205 ? -9.639 -3.887 38.600 1.00 91.56 205 SER A O 1
ATOM 1636 N N . ASP A 1 206 ? -10.877 -5.737 38.262 1.00 92.88 206 ASP A N 1
ATOM 1637 C CA . ASP A 1 206 ? -11.806 -5.142 37.285 1.00 92.88 206 ASP A CA 1
ATOM 1638 C C . ASP A 1 206 ? -11.087 -4.493 36.085 1.00 92.88 206 ASP A C 1
ATOM 1640 O O . ASP A 1 206 ? -11.137 -3.287 35.840 1.00 92.88 206 ASP A O 1
ATOM 1644 N N . SER A 1 207 ? -10.359 -5.329 35.350 1.00 97.12 207 SER A N 1
ATOM 1645 C CA . SER A 1 207 ? -9.452 -4.919 34.279 1.00 97.12 207 SER A CA 1
ATOM 1646 C C . SER A 1 207 ? -9.804 -5.530 32.926 1.00 97.12 207 SER A C 1
ATOM 1648 O O . SER A 1 207 ? -8.951 -5.596 32.052 1.00 97.12 207 SER A O 1
ATOM 1650 N N . LEU A 1 208 ? -11.037 -6.007 32.733 1.00 97.94 208 LEU A N 1
ATOM 1651 C CA . LEU A 1 208 ? -11.454 -6.464 31.409 1.00 97.94 208 LEU A CA 1
ATOM 1652 C C . LEU A 1 208 ? -11.464 -5.285 30.432 1.00 97.94 208 LEU A C 1
ATOM 1654 O O . LEU A 1 208 ? -11.933 -4.195 30.772 1.00 97.94 208 LEU A O 1
ATOM 1658 N N . SER A 1 209 ? -10.937 -5.526 29.237 1.00 98.38 209 SER A N 1
ATOM 1659 C CA . SER A 1 209 ? -10.901 -4.579 28.130 1.00 98.38 209 SER A CA 1
ATOM 1660 C C . SER A 1 209 ? -11.253 -5.266 26.817 1.00 98.38 209 SER A C 1
ATOM 1662 O O . SER A 1 209 ? -10.730 -6.343 26.529 1.00 98.38 209 SER A O 1
ATOM 1664 N N . ASP A 1 210 ? -12.092 -4.622 26.016 1.00 98.50 210 ASP A N 1
ATOM 1665 C CA . ASP A 1 210 ? -12.544 -5.074 24.706 1.00 98.50 210 ASP A CA 1
ATOM 1666 C C . ASP A 1 210 ? -11.578 -4.558 23.622 1.00 98.50 210 ASP A C 1
ATOM 1668 O O . ASP A 1 210 ? -11.795 -3.520 22.994 1.00 98.50 210 ASP A O 1
ATOM 1672 N N . ALA A 1 211 ? -10.473 -5.279 23.419 1.00 98.31 211 ALA A N 1
ATOM 1673 C CA . ALA A 1 211 ? -9.371 -4.870 22.545 1.00 98.31 211 ALA A CA 1
ATOM 1674 C C . ALA A 1 211 ? -9.688 -4.981 21.046 1.00 98.31 211 ALA A C 1
ATOM 1676 O O . ALA A 1 211 ? -9.131 -4.237 20.244 1.00 98.31 211 ALA A O 1
ATOM 1677 N N . VAL A 1 212 ? -10.576 -5.897 20.655 1.00 98.69 212 VAL A N 1
ATOM 1678 C CA . VAL A 1 212 ? -11.091 -5.991 19.280 1.00 98.69 212 VAL A CA 1
ATOM 1679 C C . VAL A 1 212 ? -12.598 -6.120 19.347 1.00 98.69 212 VAL A C 1
ATOM 1681 O O . VAL A 1 212 ? -13.111 -7.094 19.902 1.00 98.69 212 VAL A O 1
ATOM 1684 N N . CYS A 1 213 ? -13.317 -5.156 18.782 1.00 98.44 213 CYS A N 1
ATOM 1685 C CA . CYS A 1 213 ? -14.772 -5.166 18.794 1.00 98.44 213 CYS A CA 1
ATOM 1686 C C . CYS A 1 213 ? -15.393 -4.472 17.578 1.00 98.44 213 CYS A C 1
ATOM 1688 O O . CYS A 1 213 ? -14.775 -3.652 16.895 1.00 98.44 213 CYS A O 1
ATOM 1690 N N . VAL A 1 214 ? -16.646 -4.831 17.316 1.00 98.62 214 VAL A N 1
ATOM 1691 C CA . VAL A 1 214 ? -17.503 -4.228 16.296 1.00 98.62 214 VAL A CA 1
ATOM 1692 C C . VAL A 1 214 ? -18.806 -3.784 16.952 1.00 98.62 214 VAL A C 1
ATOM 1694 O O . VAL A 1 214 ? -19.432 -4.542 17.697 1.00 98.62 214 VAL A O 1
ATOM 1697 N N . THR A 1 215 ? -19.213 -2.550 16.676 1.00 98.19 215 THR A N 1
ATOM 1698 C CA . THR A 1 215 ? -20.454 -1.933 17.154 1.00 98.19 215 THR A CA 1
ATOM 1699 C C . THR A 1 215 ? -21.387 -1.643 15.976 1.00 98.19 215 THR A C 1
ATOM 1701 O O . THR A 1 215 ? -21.046 -1.855 14.809 1.00 98.19 215 THR A O 1
ATOM 1704 N N . SER A 1 216 ? -22.586 -1.124 16.249 1.00 96.44 216 SER A N 1
ATOM 1705 C CA . SER A 1 216 ? -23.476 -0.651 15.183 1.00 96.44 216 SER A CA 1
ATOM 1706 C C . SER A 1 216 ? -22.916 0.546 14.407 1.00 96.44 216 SER A C 1
ATOM 1708 O O . SER A 1 216 ? -23.375 0.819 13.298 1.00 96.44 216 SER A O 1
ATOM 1710 N N . GLU A 1 217 ? -21.936 1.257 14.953 1.00 97.62 217 GLU A N 1
ATOM 1711 C CA . GLU A 1 217 ? -21.354 2.475 14.401 1.00 97.62 217 GLU A CA 1
ATOM 1712 C C . GLU A 1 217 ? -20.019 2.221 13.692 1.00 97.62 217 GLU A C 1
ATOM 1714 O O . GLU A 1 217 ? -19.580 3.064 12.909 1.00 97.62 217 GLU A O 1
ATOM 1719 N N . GLY A 1 218 ? -19.395 1.058 13.891 1.00 98.19 218 GLY A N 1
ATOM 1720 C CA . GLY A 1 218 ? -18.141 0.737 13.227 1.00 98.19 218 GLY A CA 1
ATOM 1721 C C . GLY A 1 218 ? -17.304 -0.319 13.936 1.00 98.19 218 GLY A C 1
ATOM 1722 O O . GLY A 1 218 ? -17.841 -1.234 14.552 1.00 98.19 218 GLY A O 1
ATOM 1723 N N . GLY A 1 219 ? -15.982 -0.209 13.824 1.00 98.50 219 GLY A N 1
ATOM 1724 C CA . GLY A 1 219 ? -15.042 -1.193 14.362 1.00 98.50 219 GLY A CA 1
ATOM 1725 C C . GLY A 1 219 ? -13.872 -0.552 15.096 1.00 98.50 219 GLY A C 1
ATOM 1726 O O . GLY A 1 219 ? -13.435 0.546 14.752 1.00 98.50 219 GLY A O 1
ATOM 1727 N N . PHE A 1 220 ? -13.348 -1.258 16.090 1.00 98.81 220 PH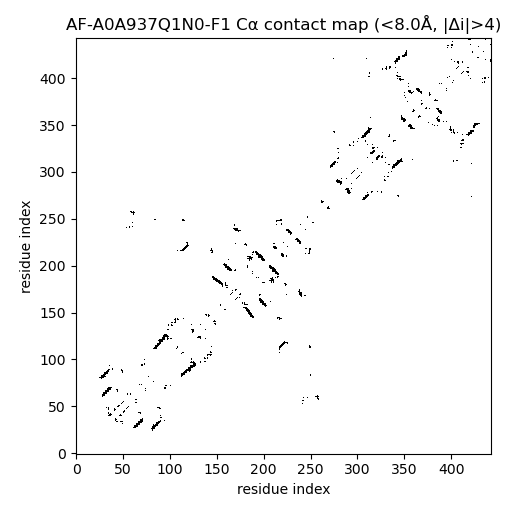E A N 1
ATOM 1728 C CA . PHE A 1 220 ? -12.178 -0.845 16.853 1.00 98.81 220 PHE A CA 1
ATOM 1729 C C . PHE A 1 220 ? -11.226 -2.021 17.045 1.00 98.81 220 PHE A C 1
ATOM 1731 O O . PHE A 1 220 ? -11.637 -3.113 17.448 1.00 98.81 220 PHE A O 1
ATOM 1738 N N . VAL A 1 221 ? -9.952 -1.782 16.753 1.00 98.69 221 VAL A N 1
ATOM 1739 C CA . VAL A 1 221 ? -8.853 -2.720 16.977 1.00 98.69 221 VAL A CA 1
ATOM 1740 C C . VAL A 1 221 ? -7.757 -1.962 17.692 1.00 98.69 221 VAL A C 1
ATOM 1742 O O . VAL A 1 221 ? -7.160 -1.054 17.119 1.00 98.69 221 VAL A O 1
ATOM 1745 N N . LEU A 1 222 ? -7.493 -2.350 18.930 1.00 97.88 222 LEU A N 1
ATOM 1746 C CA . LEU A 1 222 ? -6.428 -1.785 19.735 1.00 97.88 222 LEU A CA 1
ATOM 1747 C C . LEU A 1 222 ? -5.059 -2.042 19.084 1.00 97.88 222 LEU A C 1
ATOM 1749 O O . LEU A 1 222 ? -4.834 -3.051 18.404 1.00 97.88 222 LEU A O 1
ATOM 1753 N N . GLU A 1 223 ? -4.128 -1.123 19.318 1.00 94.19 223 GLU A N 1
ATOM 1754 C CA . GLU A 1 223 ? -2.726 -1.257 18.936 1.00 94.19 223 GLU A CA 1
ATOM 1755 C C . GLU A 1 223 ? -2.131 -2.614 19.350 1.00 94.19 223 GLU A C 1
ATOM 1757 O O . GLU A 1 223 ? -2.500 -3.191 20.368 1.00 94.19 223 GLU A O 1
ATOM 1762 N N . SER A 1 224 ? -1.213 -3.136 18.529 1.00 92.50 224 SER A N 1
ATOM 1763 C CA . SER A 1 224 ? -0.649 -4.500 18.582 1.00 92.50 224 SER A CA 1
ATOM 1764 C C . SER A 1 224 ? -1.557 -5.649 18.111 1.00 92.50 224 SER A C 1
ATOM 1766 O O . SER A 1 224 ? -1.048 -6.752 17.902 1.00 92.50 224 SER A O 1
ATOM 1768 N N . TYR A 1 225 ? -2.860 -5.430 17.882 1.00 96.88 225 TYR A N 1
ATOM 1769 C CA . TYR A 1 225 ? -3.793 -6.517 17.523 1.00 96.88 225 TYR A CA 1
ATOM 1770 C C . TYR A 1 225 ? -4.334 -6.474 16.093 1.00 96.88 225 TYR A C 1
ATOM 1772 O O . TYR A 1 225 ? -5.073 -7.376 15.714 1.00 96.88 225 TYR A O 1
ATOM 1780 N N . ALA A 1 226 ? -3.956 -5.486 15.274 1.00 96.44 226 ALA A N 1
ATOM 1781 C CA . ALA A 1 226 ? -4.279 -5.478 13.842 1.00 96.44 226 ALA A CA 1
ATOM 1782 C C . ALA A 1 226 ? -3.276 -6.318 13.032 1.00 96.44 226 ALA A C 1
ATOM 1784 O O . ALA A 1 226 ? -3.663 -7.232 12.303 1.00 96.44 226 ALA A O 1
ATOM 1785 N N . ILE A 1 227 ? -1.980 -6.032 13.194 1.00 95.25 227 ILE A N 1
ATOM 1786 C CA . ILE A 1 227 ? -0.872 -6.679 12.483 1.00 95.25 227 ILE A CA 1
ATOM 1787 C C . ILE A 1 227 ? 0.239 -7.024 13.473 1.00 95.25 227 ILE A C 1
ATOM 1789 O O . ILE A 1 227 ? 0.601 -6.218 14.324 1.00 95.25 227 ILE A O 1
ATOM 1793 N N . PHE A 1 228 ? 0.789 -8.223 13.324 1.00 94.38 228 PHE A N 1
ATOM 1794 C CA . PHE A 1 228 ? 2.046 -8.644 13.922 1.00 94.38 228 PHE A CA 1
ATOM 1795 C C . PHE A 1 228 ? 3.211 -8.291 12.990 1.00 94.38 228 PHE A C 1
ATOM 1797 O O . PHE A 1 228 ? 3.128 -8.537 11.786 1.00 94.38 228 PHE A O 1
ATOM 1804 N N . THR A 1 229 ? 4.304 -7.782 13.555 1.00 90.88 229 THR A N 1
ATOM 1805 C CA . THR A 1 229 ? 5.559 -7.521 12.840 1.00 90.88 229 THR A CA 1
ATOM 1806 C C . THR A 1 229 ? 6.690 -8.257 13.548 1.00 90.88 229 THR A C 1
ATOM 1808 O O . THR A 1 229 ? 6.930 -8.038 14.734 1.00 90.88 229 THR A O 1
ATOM 1811 N N . ASP A 1 230 ? 7.397 -9.115 12.821 1.00 90.69 230 ASP A N 1
ATOM 1812 C CA . ASP A 1 230 ? 8.674 -9.667 13.261 1.00 90.69 230 ASP A CA 1
ATOM 1813 C C . ASP A 1 230 ? 9.784 -8.677 12.898 1.00 90.69 230 ASP A C 1
ATOM 1815 O O . ASP A 1 230 ? 10.095 -8.493 11.727 1.00 90.69 230 ASP A O 1
ATOM 1819 N N . TYR A 1 231 ? 10.389 -8.036 13.895 1.00 87.50 231 TYR A N 1
ATOM 1820 C CA . TYR A 1 231 ? 11.439 -7.035 13.676 1.00 87.50 231 TYR A CA 1
ATOM 1821 C C . TYR A 1 231 ? 12.793 -7.622 13.247 1.00 87.50 231 TYR A C 1
ATOM 1823 O O . TYR A 1 231 ? 13.691 -6.864 12.895 1.00 87.50 231 TYR A O 1
ATOM 1831 N N . VAL A 1 232 ? 12.969 -8.946 13.281 1.00 90.62 232 VAL A N 1
ATOM 1832 C CA . VAL A 1 232 ? 14.188 -9.614 12.799 1.00 90.62 232 VAL A CA 1
ATOM 1833 C C . VAL A 1 232 ? 14.057 -9.968 11.325 1.00 90.62 232 VAL A C 1
ATOM 1835 O O . VAL A 1 232 ? 14.995 -9.769 10.558 1.00 90.62 232 VAL A O 1
ATOM 1838 N N . THR A 1 233 ? 12.911 -10.526 10.934 1.00 92.12 233 THR A N 1
ATOM 1839 C CA . THR A 1 233 ? 12.671 -10.962 9.548 1.00 92.12 233 THR A CA 1
ATOM 1840 C C . THR A 1 233 ? 11.923 -9.934 8.706 1.00 92.12 233 THR A C 1
ATOM 1842 O O . THR A 1 233 ? 11.727 -10.161 7.516 1.00 92.12 233 THR A O 1
ATOM 1845 N N . GLU A 1 234 ? 11.460 -8.846 9.326 1.00 88.56 234 GLU A N 1
ATOM 1846 C CA . GLU A 1 234 ? 10.558 -7.830 8.760 1.00 88.56 234 GLU A CA 1
ATOM 1847 C C . GLU A 1 234 ? 9.225 -8.403 8.249 1.00 88.56 234 GLU A C 1
ATOM 1849 O O . GLU A 1 234 ? 8.435 -7.722 7.589 1.00 88.56 234 GLU A O 1
ATOM 1854 N N . LYS A 1 235 ? 8.923 -9.664 8.583 1.00 91.56 235 LYS A N 1
ATOM 1855 C CA . LYS A 1 235 ? 7.688 -10.320 8.175 1.00 91.56 235 LYS A CA 1
ATOM 1856 C C . LYS A 1 235 ? 6.510 -9.701 8.917 1.00 91.56 235 LYS A C 1
ATOM 1858 O O . LYS A 1 235 ? 6.471 -9.675 10.148 1.00 91.56 235 LYS A O 1
ATOM 1863 N N . ARG A 1 236 ? 5.501 -9.279 8.158 1.00 93.50 236 ARG A N 1
ATOM 1864 C CA . ARG A 1 236 ? 4.236 -8.756 8.683 1.00 93.50 236 ARG A CA 1
ATOM 1865 C C . ARG A 1 236 ? 3.118 -9.762 8.448 1.00 93.50 236 ARG A C 1
ATOM 1867 O O . ARG A 1 236 ? 3.087 -10.406 7.402 1.00 93.50 236 ARG A O 1
ATOM 1874 N N . GLN A 1 237 ? 2.245 -9.927 9.437 1.00 95.81 237 GLN A N 1
ATOM 1875 C CA . GLN A 1 237 ? 1.120 -10.861 9.383 1.00 95.81 237 GLN A CA 1
ATOM 1876 C C . GLN A 1 237 ? -0.131 -10.245 10.008 1.00 95.81 237 GLN A C 1
ATOM 1878 O O . GLN A 1 237 ? -0.065 -9.664 11.092 1.00 95.81 237 GLN A O 1
ATOM 1883 N N . TRP A 1 238 ? -1.281 -10.404 9.368 1.00 97.50 238 TRP A N 1
ATOM 1884 C CA . TRP A 1 238 ? -2.570 -10.015 9.927 1.00 97.50 238 TRP A CA 1
ATOM 1885 C C . TRP A 1 238 ? -2.922 -10.848 11.165 1.00 97.50 238 TRP A C 1
ATOM 1887 O O . TRP A 1 238 ? -2.871 -12.081 11.155 1.00 97.50 238 TRP A O 1
ATOM 1897 N N . ARG A 1 239 ? -3.312 -10.155 12.237 1.00 96.38 239 ARG A N 1
ATOM 1898 C CA . ARG A 1 239 ? -3.928 -10.759 13.425 1.00 96.38 239 ARG A CA 1
ATOM 1899 C C . ARG A 1 239 ? -5.425 -10.879 13.209 1.00 96.38 239 ARG A C 1
ATOM 1901 O O . ARG A 1 239 ? -5.950 -11.987 13.165 1.00 96.38 239 ARG A O 1
ATOM 1908 N N . ILE A 1 240 ? -6.087 -9.739 13.004 1.00 98.06 240 ILE A N 1
ATOM 1909 C CA . ILE A 1 240 ? -7.495 -9.745 12.620 1.00 98.06 240 ILE A CA 1
ATOM 1910 C C . ILE A 1 240 ? -7.663 -10.388 11.243 1.00 98.06 240 ILE A C 1
ATOM 1912 O O . ILE A 1 240 ? -6.800 -10.227 10.388 1.00 98.06 240 ILE A O 1
ATOM 1916 N N . ASN A 1 241 ? -8.787 -11.048 10.989 1.00 98.56 241 ASN A N 1
ATOM 1917 C CA . ASN A 1 241 ? -9.232 -11.376 9.646 1.00 98.56 241 ASN A CA 1
ATOM 1918 C C . ASN A 1 241 ? -9.787 -10.092 9.018 1.00 98.56 241 ASN A C 1
ATOM 1920 O O . ASN A 1 241 ? -10.918 -9.706 9.332 1.00 98.56 241 ASN A O 1
ATOM 1924 N N . PRO A 1 242 ? -9.028 -9.397 8.151 1.00 98.06 242 PRO A N 1
ATOM 1925 C CA . PRO A 1 242 ? -9.425 -8.067 7.711 1.00 98.06 242 PRO A CA 1
ATOM 1926 C C . PRO A 1 242 ? -10.668 -8.126 6.813 1.00 98.06 242 PRO A C 1
ATOM 1928 O O . PRO A 1 242 ? -11.459 -7.186 6.792 1.00 98.06 242 PRO A O 1
ATOM 1931 N N . PHE A 1 243 ? -10.891 -9.246 6.115 1.00 96.75 243 PHE A N 1
ATOM 1932 C CA . PHE A 1 243 ? -12.064 -9.444 5.266 1.00 96.75 243 PHE A CA 1
ATOM 1933 C C . PHE A 1 243 ? -13.343 -9.525 6.101 1.00 96.75 243 PHE A C 1
ATOM 1935 O O . PHE A 1 243 ? -14.299 -8.810 5.810 1.00 96.75 243 PHE A O 1
ATOM 1942 N N . LEU A 1 244 ? -13.348 -10.354 7.151 1.00 97.19 244 LEU A N 1
ATOM 1943 C CA . LEU A 1 244 ? -14.500 -10.483 8.049 1.00 97.19 244 LEU A CA 1
ATOM 1944 C C . LEU A 1 244 ? -14.706 -9.216 8.880 1.00 97.19 244 LEU A C 1
ATOM 1946 O O . LEU A 1 244 ? -15.834 -8.734 8.994 1.00 97.19 244 LEU A O 1
ATOM 1950 N N . PHE A 1 245 ? -13.623 -8.654 9.422 1.00 98.62 245 PHE A N 1
ATOM 1951 C CA . PHE A 1 245 ? -13.687 -7.464 10.262 1.00 98.62 245 PHE A CA 1
ATOM 1952 C C . PHE A 1 245 ? -14.264 -6.265 9.503 1.00 98.62 245 PHE A C 1
ATOM 1954 O O . PHE A 1 245 ? -15.221 -5.652 9.973 1.00 98.62 245 PHE A O 1
ATOM 1961 N N . PHE A 1 246 ? -13.742 -5.943 8.312 1.00 98.06 246 PHE A N 1
ATOM 1962 C CA . PHE A 1 246 ? -14.249 -4.810 7.533 1.00 98.06 246 PHE A CA 1
ATOM 1963 C C . PHE A 1 246 ? -15.653 -5.055 6.978 1.00 98.06 246 PHE A C 1
ATOM 1965 O O . PHE A 1 246 ? -16.453 -4.118 6.947 1.00 98.06 246 PHE A O 1
ATOM 1972 N N . GLU A 1 247 ? -15.983 -6.289 6.575 1.00 95.94 247 GLU A N 1
ATOM 1973 C CA . GLU A 1 247 ? -17.342 -6.635 6.144 1.00 95.94 247 GLU A CA 1
ATOM 1974 C C . GLU A 1 247 ? -18.358 -6.368 7.265 1.00 95.94 247 GLU A C 1
ATOM 1976 O O . GLU A 1 247 ? -19.407 -5.764 7.016 1.00 95.94 247 GLU A O 1
ATOM 1981 N N . GLU A 1 248 ? -18.029 -6.737 8.506 1.00 97.06 248 GLU A N 1
ATOM 1982 C CA . GLU A 1 248 ? -18.911 -6.528 9.652 1.00 97.06 248 GLU A CA 1
ATOM 1983 C C . GLU A 1 248 ? -18.938 -5.072 10.141 1.00 97.06 248 GLU A C 1
ATOM 1985 O O . GLU A 1 248 ? -20.022 -4.495 10.278 1.00 97.06 248 GLU A O 1
ATOM 1990 N N . ALA A 1 249 ? -17.771 -4.446 10.331 1.00 97.94 249 ALA A N 1
ATOM 1991 C CA . ALA A 1 249 ? -17.643 -3.073 10.828 1.00 97.94 249 ALA A CA 1
ATOM 1992 C C . ALA A 1 249 ? -18.321 -2.045 9.908 1.00 97.94 249 ALA A C 1
ATOM 1994 O O . ALA A 1 249 ? -18.926 -1.079 10.374 1.00 97.94 249 ALA A O 1
ATOM 1995 N N . LEU A 1 250 ? -18.281 -2.268 8.592 1.00 96.62 250 LEU A N 1
ATOM 1996 C CA . LEU A 1 250 ? -18.972 -1.420 7.614 1.00 96.62 250 LEU A CA 1
ATOM 1997 C C . LEU A 1 250 ? -20.413 -1.867 7.344 1.00 96.62 250 LEU A C 1
ATOM 1999 O O . LEU A 1 250 ? -21.135 -1.200 6.601 1.00 96.62 250 LEU A O 1
ATOM 2003 N N . SER A 1 251 ? -20.853 -2.970 7.956 1.00 94.00 251 SER A N 1
ATOM 2004 C CA . SER A 1 251 ? -22.172 -3.572 7.747 1.00 94.00 251 SER A CA 1
ATOM 2005 C C . SER A 1 251 ? -22.462 -3.841 6.263 1.00 94.00 251 SER A C 1
ATOM 2007 O O . SER A 1 251 ? -23.559 -3.563 5.765 1.00 94.00 251 SER A O 1
ATOM 2009 N N . LEU A 1 252 ? -21.465 -4.359 5.539 1.00 92.75 252 LEU A N 1
ATOM 2010 C CA . LEU A 1 252 ? -21.588 -4.631 4.111 1.00 92.75 252 LEU A CA 1
ATOM 2011 C C . LEU A 1 252 ? -22.594 -5.757 3.873 1.00 92.75 252 LEU A C 1
ATOM 2013 O O . LEU A 1 252 ? -22.579 -6.811 4.508 1.00 92.75 252 LEU A O 1
ATOM 2017 N N . LYS A 1 253 ? -23.472 -5.555 2.893 1.00 81.94 253 LYS A N 1
ATOM 2018 C CA . LYS A 1 253 ? -24.396 -6.600 2.455 1.00 81.94 253 LYS A CA 1
ATOM 2019 C C . LYS A 1 253 ? -23.638 -7.590 1.572 1.00 81.94 253 LYS A C 1
ATOM 2021 O O . LYS A 1 253 ? -23.042 -7.182 0.580 1.00 81.94 253 LYS A O 1
ATOM 2026 N N . LYS A 1 254 ? -23.768 -8.895 1.838 1.00 72.12 254 LYS A N 1
ATOM 2027 C CA . LYS A 1 254 ? -23.179 -9.964 0.999 1.00 72.12 254 LYS A CA 1
ATOM 2028 C C . LYS A 1 254 ? -23.565 -9.880 -0.487 1.00 72.12 254 LYS A C 1
ATOM 2030 O O . LYS A 1 254 ? -22.818 -10.341 -1.336 1.00 72.12 254 LYS A O 1
ATOM 2035 N N . ALA A 1 255 ? -24.723 -9.295 -0.802 1.00 66.94 255 ALA A N 1
ATOM 2036 C CA . ALA A 1 255 ? -25.209 -9.118 -2.173 1.00 66.94 255 ALA A CA 1
ATOM 2037 C C . ALA A 1 255 ? -24.687 -7.845 -2.873 1.00 66.94 255 ALA A C 1
ATOM 2039 O O . ALA A 1 255 ? -25.069 -7.587 -4.014 1.00 66.94 255 ALA A O 1
ATOM 2040 N N . MET A 1 256 ? -23.870 -7.022 -2.206 1.00 77.94 256 MET A N 1
ATOM 2041 C CA . MET A 1 256 ? -23.301 -5.820 -2.817 1.00 77.94 256 MET A CA 1
ATOM 2042 C C . MET A 1 256 ? -22.392 -6.220 -3.993 1.00 77.94 256 MET A C 1
ATOM 2044 O O . MET A 1 256 ? -21.517 -7.067 -3.805 1.00 77.94 256 MET A O 1
ATOM 2048 N N . PRO A 1 257 ? -22.555 -5.631 -5.194 1.00 78.81 257 PRO A N 1
ATOM 2049 C CA . PRO A 1 257 ? -21.679 -5.933 -6.318 1.00 78.81 257 PRO A CA 1
ATOM 2050 C C . PRO A 1 257 ? -20.242 -5.503 -6.014 1.00 78.81 257 PRO A C 1
ATOM 2052 O O . PRO A 1 257 ? -20.006 -4.324 -5.727 1.00 78.81 257 PRO A O 1
ATOM 2055 N N . ARG A 1 258 ? -19.312 -6.456 -6.119 1.00 85.25 258 ARG A N 1
ATOM 2056 C CA . ARG A 1 258 ? -17.861 -6.270 -5.990 1.00 85.25 258 ARG A CA 1
ATOM 2057 C C . ARG A 1 258 ? -17.229 -6.363 -7.377 1.00 85.25 258 ARG A C 1
ATOM 2059 O O . ARG A 1 258 ? -17.748 -7.085 -8.230 1.00 85.25 258 ARG A O 1
ATOM 2066 N N . TYR A 1 259 ? -16.158 -5.613 -7.621 1.00 75.12 259 TYR A N 1
ATOM 2067 C CA . TYR A 1 259 ? -15.431 -5.728 -8.883 1.00 75.12 259 TYR A CA 1
ATOM 2068 C C . TYR A 1 259 ? -14.744 -7.090 -8.941 1.00 75.12 259 TYR A C 1
ATOM 2070 O O . TYR A 1 259 ? -13.997 -7.446 -8.035 1.00 75.12 259 TYR A O 1
ATOM 2078 N N . ASP A 1 260 ? -15.001 -7.843 -10.007 1.00 78.31 260 ASP A N 1
ATOM 2079 C CA . ASP A 1 260 ? -14.203 -9.018 -10.329 1.00 78.31 260 ASP A CA 1
ATOM 2080 C C . ASP A 1 260 ? -13.071 -8.572 -11.253 1.00 78.31 260 ASP A C 1
ATOM 2082 O O . ASP A 1 260 ? -13.276 -8.344 -12.444 1.00 78.31 260 ASP A O 1
ATOM 2086 N N . THR A 1 261 ? -11.879 -8.403 -10.687 1.00 77.50 261 THR A N 1
ATOM 2087 C CA . THR A 1 261 ? -10.665 -8.052 -11.437 1.00 77.50 261 THR A CA 1
ATOM 2088 C C . THR A 1 261 ? -10.074 -9.246 -12.185 1.00 77.50 261 THR A C 1
ATOM 2090 O O . THR A 1 261 ? -9.128 -9.089 -12.950 1.00 77.50 261 THR A O 1
ATOM 2093 N N . THR A 1 262 ? -10.628 -10.442 -11.987 1.00 84.94 262 THR A N 1
ATOM 2094 C CA . THR A 1 262 ? -10.118 -11.693 -12.551 1.00 84.94 262 THR A CA 1
ATOM 2095 C C . THR A 1 262 ? -10.985 -12.238 -13.677 1.00 84.94 262 THR A C 1
ATOM 2097 O O . THR A 1 262 ? -10.563 -13.184 -14.337 1.00 84.94 262 THR A O 1
ATOM 2100 N N . THR A 1 263 ? -12.162 -11.656 -13.940 1.00 87.38 263 THR A N 1
ATOM 2101 C CA . THR A 1 263 ? -13.107 -12.141 -14.956 1.00 87.38 263 THR A CA 1
ATOM 2102 C C . THR A 1 263 ? -13.612 -11.014 -15.851 1.00 87.38 263 THR A C 1
ATOM 2104 O O . THR A 1 263 ? -14.147 -10.015 -15.382 1.00 87.38 263 THR A O 1
ATOM 2107 N N . LEU A 1 264 ? -13.563 -11.233 -17.164 1.00 85.94 264 LEU A N 1
ATOM 2108 C CA . LEU A 1 264 ? -14.174 -10.371 -18.170 1.00 85.94 264 LEU A CA 1
ATOM 2109 C C . LEU A 1 264 ? -15.115 -11.208 -19.050 1.00 85.94 264 LEU A C 1
ATOM 2111 O O . LEU A 1 264 ? -14.750 -12.277 -19.536 1.00 85.94 264 LEU A O 1
ATOM 2115 N N . PHE A 1 265 ? -16.363 -10.760 -19.218 1.00 86.94 265 PHE A N 1
ATOM 2116 C CA . PHE A 1 265 ? -17.409 -11.474 -19.976 1.00 86.94 265 PHE A CA 1
ATOM 2117 C C . PHE A 1 265 ? -17.612 -12.948 -19.559 1.00 86.94 265 PHE A C 1
ATOM 2119 O O . PHE A 1 265 ? -17.852 -13.821 -20.394 1.00 86.94 265 PHE A O 1
ATOM 2126 N N . GLY A 1 266 ? -17.507 -13.240 -18.257 1.00 85.94 266 GLY A N 1
ATOM 2127 C CA . GLY A 1 266 ? -17.665 -14.597 -17.714 1.00 85.94 266 GLY A CA 1
ATOM 2128 C C . GLY A 1 266 ? -16.477 -15.531 -17.975 1.00 85.94 266 GLY A C 1
ATOM 2129 O O . GLY A 1 266 ? -16.598 -16.738 -17.768 1.00 85.94 266 GLY A O 1
ATOM 2130 N N . ARG A 1 267 ? -15.337 -15.001 -18.433 1.00 88.62 267 ARG A N 1
ATOM 2131 C CA . ARG A 1 267 ? -14.085 -15.740 -18.631 1.00 88.62 267 ARG A CA 1
ATOM 2132 C C . ARG A 1 267 ? -12.991 -15.158 -17.758 1.00 88.62 267 ARG A C 1
ATOM 2134 O O . ARG A 1 267 ? -12.904 -13.943 -17.625 1.00 88.62 267 ARG A O 1
ATOM 2141 N N . ARG A 1 268 ? -12.143 -16.023 -17.204 1.00 90.38 268 ARG A N 1
ATOM 2142 C CA . ARG A 1 268 ? -10.974 -15.567 -16.454 1.00 90.38 268 ARG A CA 1
ATOM 2143 C C . ARG A 1 268 ? -10.035 -14.794 -17.373 1.00 90.38 268 ARG A C 1
ATOM 2145 O O . ARG A 1 268 ? -9.734 -15.264 -18.470 1.00 90.38 268 ARG A O 1
ATOM 2152 N N . VAL A 1 269 ? -9.603 -13.630 -16.915 1.00 90.38 269 VAL A N 1
ATOM 2153 C CA . VAL A 1 269 ? -8.557 -12.839 -17.553 1.00 90.38 269 VAL A CA 1
ATOM 2154 C C . VAL A 1 269 ? -7.223 -13.508 -17.241 1.00 90.38 269 VAL A C 1
ATOM 2156 O O . VAL A 1 269 ? -6.958 -13.890 -16.102 1.00 90.38 269 VAL A O 1
ATOM 2159 N N . PHE A 1 270 ? -6.400 -13.675 -18.268 1.00 88.50 270 PHE A N 1
ATOM 2160 C CA . PHE A 1 270 ? -5.011 -14.087 -18.141 1.00 88.50 270 PHE A CA 1
ATOM 2161 C C . PHE A 1 270 ? -4.157 -12.997 -18.776 1.00 88.50 270 PHE A C 1
ATOM 2163 O O . PHE A 1 270 ? -4.397 -12.624 -19.922 1.00 88.50 270 PHE A O 1
ATOM 2170 N N . TYR A 1 271 ? -3.185 -12.505 -18.024 1.00 89.12 271 TYR A N 1
ATOM 2171 C CA . TYR A 1 271 ? -2.112 -11.658 -18.516 1.00 89.12 271 TYR A CA 1
ATOM 2172 C C . TYR A 1 271 ? -0.819 -12.134 -17.856 1.00 89.12 271 TYR A C 1
ATOM 2174 O O . TYR A 1 271 ? -0.829 -12.642 -16.732 1.00 89.12 271 TYR A O 1
ATOM 2182 N N . SER A 1 272 ? 0.287 -12.020 -18.576 1.00 94.00 272 SER A N 1
ATOM 2183 C CA . SER A 1 272 ? 1.607 -12.407 -18.099 1.00 94.00 272 SER A CA 1
ATOM 2184 C C . SER A 1 272 ? 2.613 -11.418 -18.647 1.00 94.00 272 SER A C 1
ATOM 2186 O O . SER A 1 272 ? 2.518 -11.017 -19.805 1.00 94.00 272 SER A O 1
ATOM 2188 N N . HIS A 1 273 ? 3.566 -11.024 -17.814 1.00 94.81 273 HIS A N 1
ATOM 2189 C CA . HIS A 1 273 ? 4.670 -10.193 -18.244 1.00 94.81 273 HIS A CA 1
ATOM 2190 C C . HIS A 1 273 ? 5.971 -10.633 -17.577 1.00 94.81 273 HIS A C 1
ATOM 2192 O O . HIS A 1 273 ? 5.962 -11.220 -16.494 1.00 94.81 273 HIS A O 1
ATOM 2198 N N . ILE A 1 274 ? 7.077 -10.350 -18.254 1.00 96.19 274 ILE A N 1
ATOM 2199 C CA . ILE A 1 274 ? 8.443 -10.497 -17.760 1.00 96.19 274 ILE A CA 1
ATOM 2200 C C . ILE A 1 274 ? 9.073 -9.110 -17.867 1.00 96.19 274 ILE A C 1
ATOM 2202 O O . ILE A 1 274 ? 9.068 -8.521 -18.954 1.00 96.19 274 ILE A O 1
ATOM 2206 N N . ASP A 1 275 ? 9.533 -8.583 -16.734 1.00 93.69 275 ASP A N 1
ATOM 2207 C CA . ASP A 1 275 ? 10.257 -7.316 -16.695 1.00 93.69 275 ASP A CA 1
ATOM 2208 C C . ASP A 1 275 ? 11.656 -7.443 -17.315 1.00 93.69 275 ASP A C 1
ATOM 2210 O O . ASP A 1 275 ? 12.143 -8.533 -17.628 1.00 93.69 275 ASP A O 1
ATOM 2214 N N . GLY A 1 276 ? 12.293 -6.298 -17.554 1.00 90.62 276 GLY A N 1
ATOM 2215 C CA . GLY A 1 276 ? 13.602 -6.243 -18.199 1.00 90.62 276 GLY A CA 1
ATOM 2216 C C . GLY A 1 276 ? 14.770 -6.652 -17.303 1.00 90.62 276 GLY A C 1
ATOM 2217 O O . GLY A 1 276 ? 15.919 -6.590 -17.755 1.00 90.62 276 GLY A O 1
ATOM 2218 N N . ASP A 1 277 ? 14.510 -7.038 -16.055 1.00 92.12 277 ASP A N 1
ATOM 2219 C CA . ASP A 1 277 ? 15.533 -7.179 -15.032 1.00 92.12 277 ASP A CA 1
ATOM 2220 C C . ASP A 1 277 ? 16.303 -8.492 -15.170 1.00 92.12 277 ASP A C 1
ATOM 2222 O O . ASP A 1 277 ? 15.775 -9.579 -15.408 1.00 92.12 277 ASP A O 1
ATOM 2226 N N . GLY A 1 278 ? 17.621 -8.403 -14.991 1.00 90.81 278 GLY A N 1
ATOM 2227 C CA . GLY A 1 278 ? 18.472 -9.581 -14.862 1.00 90.81 278 GLY A CA 1
ATOM 2228 C C . GLY A 1 278 ? 18.583 -10.448 -16.117 1.00 90.81 278 GLY A C 1
ATOM 2229 O O . GLY A 1 278 ? 19.098 -11.564 -16.022 1.00 90.81 278 GLY A O 1
ATOM 2230 N N . VAL A 1 279 ? 18.184 -9.953 -17.293 1.00 93.88 279 VAL A N 1
ATOM 2231 C CA . VAL A 1 279 ? 18.317 -10.668 -18.575 1.00 93.88 279 VAL A CA 1
ATOM 2232 C C . VAL A 1 279 ? 19.750 -11.164 -18.811 1.00 93.88 279 VAL A C 1
ATOM 2234 O O . VAL A 1 279 ? 19.946 -12.300 -19.257 1.00 93.88 279 VAL A O 1
ATOM 2237 N N . ARG A 1 280 ? 20.756 -10.361 -18.433 1.00 93.69 280 ARG A N 1
ATOM 2238 C CA . ARG A 1 280 ? 22.185 -10.697 -18.538 1.00 93.69 280 ARG A CA 1
ATOM 2239 C C . ARG A 1 280 ? 22.783 -11.383 -17.309 1.00 93.69 280 ARG A C 1
ATOM 2241 O O . ARG A 1 280 ? 23.991 -11.631 -17.287 1.00 93.69 280 ARG A O 1
ATOM 2248 N N . ASN A 1 281 ? 21.997 -11.655 -16.269 1.00 94.50 281 ASN A N 1
ATOM 2249 C CA . ASN A 1 281 ? 22.504 -12.367 -15.099 1.00 94.50 281 ASN A CA 1
ATOM 2250 C C . ASN A 1 281 ? 22.911 -13.784 -15.499 1.00 94.50 281 ASN A C 1
ATOM 2252 O O . ASN A 1 281 ? 22.283 -14.407 -16.352 1.00 94.50 281 ASN A O 1
ATOM 2256 N N . ILE A 1 282 ? 23.963 -14.302 -14.872 1.00 96.31 282 ILE A N 1
ATOM 2257 C CA . ILE A 1 282 ? 24.331 -15.706 -15.029 1.00 96.31 282 ILE A CA 1
ATOM 2258 C C . ILE A 1 282 ? 23.366 -16.541 -14.190 1.00 96.31 282 ILE A C 1
ATOM 2260 O O . ILE A 1 282 ? 23.251 -16.345 -12.980 1.00 96.31 282 ILE A O 1
ATOM 2264 N N . SER A 1 283 ? 22.667 -17.462 -14.846 1.00 95.75 283 SER A N 1
ATOM 2265 C CA . SER A 1 283 ? 21.699 -18.347 -14.214 1.00 95.75 283 SER A CA 1
ATOM 2266 C C . SER A 1 283 ? 22.375 -19.251 -13.189 1.00 95.75 283 SER A C 1
ATOM 2268 O O . SER A 1 283 ? 23.402 -19.867 -13.470 1.00 95.75 283 SER A O 1
ATOM 2270 N N . LEU A 1 284 ? 21.754 -19.408 -12.020 1.00 95.25 284 LEU A N 1
ATOM 2271 C CA . LEU A 1 284 ? 22.221 -20.336 -10.986 1.00 95.25 284 LEU A CA 1
ATOM 2272 C C . LEU A 1 284 ? 21.963 -21.811 -11.339 1.00 95.25 284 LEU A C 1
ATOM 2274 O O . LEU A 1 284 ? 22.493 -22.693 -10.666 1.00 95.25 284 LEU A O 1
ATOM 2278 N N . ILE A 1 285 ? 21.168 -22.089 -12.383 1.00 94.38 285 ILE A N 1
ATOM 2279 C CA . ILE A 1 285 ? 20.867 -23.458 -12.836 1.00 94.38 285 ILE A CA 1
ATOM 2280 C C . ILE A 1 285 ? 22.138 -24.150 -13.333 1.00 94.38 285 ILE A C 1
ATOM 2282 O O . ILE A 1 285 ? 22.404 -25.293 -12.968 1.00 94.38 285 ILE A O 1
ATOM 2286 N N . ASP A 1 286 ? 22.924 -23.458 -14.160 1.00 95.75 286 ASP A N 1
ATOM 2287 C CA . ASP A 1 286 ? 24.143 -24.003 -14.767 1.00 95.75 286 ASP A CA 1
ATOM 2288 C C . ASP A 1 286 ? 25.397 -23.148 -14.521 1.00 95.75 286 ASP A C 1
ATOM 2290 O O . ASP A 1 286 ? 26.497 -23.554 -14.897 1.00 95.75 286 ASP A O 1
ATOM 2294 N N . ASN A 1 287 ? 25.248 -21.993 -13.862 1.00 95.19 287 ASN A N 1
ATOM 2295 C CA . ASN A 1 287 ? 26.305 -21.026 -13.558 1.00 95.19 287 ASN A CA 1
ATOM 2296 C C . ASN A 1 287 ? 27.097 -20.565 -14.794 1.00 95.19 287 ASN A C 1
ATOM 2298 O O . ASN A 1 287 ? 28.273 -20.205 -14.686 1.00 95.19 287 ASN A O 1
ATOM 2302 N N . LYS A 1 288 ? 26.471 -20.579 -15.978 1.00 95.81 288 LYS A N 1
ATOM 2303 C CA . LYS A 1 288 ? 27.123 -20.221 -17.247 1.00 95.81 288 LYS A CA 1
ATOM 2304 C C . LYS A 1 288 ? 26.216 -19.462 -18.212 1.00 95.81 288 LYS 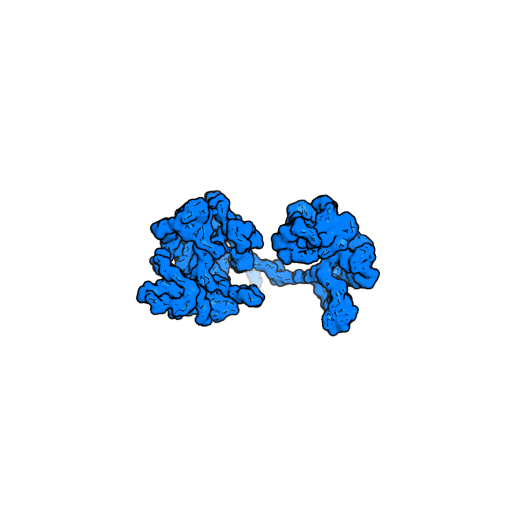A C 1
ATOM 2306 O O . LYS A 1 288 ? 26.695 -18.572 -18.915 1.00 95.81 288 LYS A O 1
ATOM 2311 N N . THR A 1 289 ? 24.950 -19.840 -18.302 1.00 96.94 289 THR A N 1
ATOM 2312 C CA . THR A 1 289 ? 24.014 -19.321 -19.303 1.00 96.94 289 THR A CA 1
ATOM 2313 C C . THR A 1 289 ? 23.326 -18.067 -18.785 1.00 96.94 289 THR A C 1
ATOM 2315 O O . THR A 1 289 ? 23.067 -17.945 -17.589 1.00 96.94 289 THR A O 1
ATOM 2318 N N . PHE A 1 290 ? 23.031 -17.118 -19.675 1.00 97.31 290 PHE A N 1
ATOM 2319 C CA . PHE A 1 290 ? 22.270 -15.933 -19.290 1.00 97.31 290 PHE A CA 1
ATOM 2320 C C . PHE A 1 290 ? 20.838 -16.311 -18.908 1.00 97.31 290 PHE A C 1
ATOM 2322 O O . PHE A 1 290 ? 20.218 -17.141 -19.573 1.00 97.31 290 PHE A O 1
ATOM 2329 N N . SER A 1 291 ? 20.289 -15.679 -17.874 1.00 97.06 291 SER A N 1
ATOM 2330 C CA . SER A 1 291 ? 18.910 -15.904 -17.436 1.00 97.06 291 SER A CA 1
ATOM 2331 C C . SER A 1 291 ? 17.908 -15.686 -18.571 1.00 97.06 291 SER A C 1
ATOM 2333 O O . SER A 1 291 ? 17.014 -16.509 -18.739 1.00 97.06 291 SER A O 1
ATOM 2335 N N . GLY A 1 292 ? 18.104 -14.668 -19.421 1.00 96.44 292 GLY A N 1
ATOM 2336 C CA . GLY A 1 292 ? 17.257 -14.445 -20.599 1.00 96.44 292 GLY A CA 1
ATOM 2337 C C . GLY A 1 292 ? 17.261 -15.613 -21.594 1.00 96.44 292 GLY A C 1
ATOM 2338 O O . GLY A 1 292 ? 16.223 -15.959 -22.149 1.00 96.44 292 GLY A O 1
ATOM 2339 N N . GLU A 1 293 ? 18.404 -16.282 -21.774 1.00 97.94 293 GLU A N 1
ATOM 2340 C CA . GLU A 1 293 ? 18.526 -17.457 -22.651 1.00 97.94 293 GLU A CA 1
ATOM 2341 C C . GLU A 1 293 ? 17.853 -18.697 -22.040 1.00 97.94 293 GLU A C 1
ATOM 2343 O O . GLU A 1 293 ? 17.230 -19.483 -22.758 1.00 97.94 293 GLU A O 1
ATOM 2348 N N . ILE A 1 294 ? 17.916 -18.855 -20.713 1.00 97.81 294 ILE A N 1
ATOM 2349 C CA . ILE A 1 294 ? 17.151 -19.888 -20.003 1.00 97.81 294 ILE A CA 1
ATOM 2350 C C . ILE A 1 294 ? 15.648 -19.636 -20.159 1.00 97.81 294 ILE A C 1
ATOM 2352 O O . ILE A 1 294 ? 14.929 -20.551 -20.548 1.00 97.81 294 ILE A O 1
ATOM 2356 N N . ILE A 1 295 ? 15.172 -18.412 -19.909 1.00 96.88 295 ILE A N 1
ATOM 2357 C CA . ILE A 1 295 ? 13.751 -18.048 -20.040 1.00 96.88 295 ILE A CA 1
ATOM 2358 C C . ILE A 1 295 ? 13.249 -18.283 -21.466 1.00 96.88 295 ILE A C 1
ATOM 2360 O O . ILE A 1 295 ? 12.210 -18.918 -21.656 1.00 96.88 295 ILE A O 1
ATOM 2364 N N . LEU A 1 296 ? 14.009 -17.850 -22.472 1.00 97.75 296 LEU A N 1
ATOM 2365 C CA . LEU A 1 296 ? 13.690 -18.094 -23.876 1.00 97.75 296 LEU A CA 1
ATOM 2366 C C . LEU A 1 296 ? 13.503 -19.590 -24.167 1.00 97.75 296 LEU A C 1
ATOM 2368 O O . LEU A 1 296 ? 12.489 -19.991 -24.738 1.00 97.75 296 LEU A O 1
ATOM 2372 N N . ASN A 1 297 ? 14.473 -20.422 -23.782 1.00 97.94 297 ASN A N 1
ATOM 2373 C CA . ASN A 1 297 ? 14.499 -21.830 -24.180 1.00 97.94 297 ASN A CA 1
ATOM 2374 C C . ASN A 1 297 ? 13.602 -22.730 -23.326 1.00 97.94 297 ASN A C 1
ATOM 2376 O O . ASN A 1 297 ? 13.028 -23.683 -23.849 1.00 97.94 297 ASN A O 1
ATOM 2380 N N . GLU A 1 298 ? 13.477 -22.451 -22.032 1.00 96.56 298 GLU A N 1
ATOM 2381 C CA . GLU A 1 298 ? 12.757 -23.302 -21.084 1.00 96.56 298 GLU A CA 1
ATOM 2382 C C . GLU A 1 298 ? 11.313 -22.856 -20.848 1.00 96.56 298 GLU A C 1
ATOM 2384 O O . GLU A 1 298 ? 10.495 -23.680 -20.438 1.00 96.56 298 GLU A O 1
ATOM 2389 N N . ILE A 1 299 ? 10.983 -21.593 -21.137 1.00 95.75 299 ILE A N 1
ATOM 2390 C CA . ILE A 1 299 ? 9.645 -21.039 -20.919 1.00 95.75 299 ILE A CA 1
ATOM 2391 C C . ILE A 1 299 ? 9.033 -20.577 -22.244 1.00 95.75 299 ILE A C 1
ATOM 2393 O O . ILE A 1 299 ? 8.101 -21.213 -22.733 1.00 95.75 299 ILE A O 1
ATOM 2397 N N . LEU A 1 300 ? 9.571 -19.526 -22.866 1.00 97.25 300 LEU A N 1
ATOM 2398 C CA . LEU A 1 300 ? 8.877 -18.828 -23.957 1.00 97.25 300 LEU A CA 1
ATOM 2399 C C . LEU A 1 300 ? 8.726 -19.675 -25.229 1.00 97.25 300 LEU A C 1
ATOM 2401 O O . LEU A 1 300 ? 7.692 -19.612 -25.883 1.00 97.25 300 LEU A O 1
ATOM 2405 N N . LYS A 1 301 ? 9.705 -20.533 -25.547 1.00 97.12 301 LYS A N 1
ATOM 2406 C CA . LYS A 1 301 ? 9.603 -21.494 -26.663 1.00 97.12 301 LYS A CA 1
ATOM 2407 C C . LYS A 1 301 ? 8.770 -22.740 -26.349 1.00 97.12 301 LYS A C 1
ATOM 2409 O O . LYS A 1 301 ? 8.389 -23.456 -27.272 1.00 97.12 301 LYS A O 1
ATOM 2414 N N . LYS A 1 302 ? 8.557 -23.065 -25.069 1.00 97.56 302 LYS A N 1
ATOM 2415 C CA . LYS A 1 302 ? 7.873 -24.306 -24.650 1.00 97.56 302 LYS A CA 1
ATOM 2416 C C . LYS A 1 302 ? 6.390 -24.097 -24.378 1.00 97.56 302 LYS A C 1
ATOM 2418 O O . LYS A 1 302 ? 5.614 -25.035 -24.556 1.00 97.56 302 LYS A O 1
ATOM 2423 N N . TYR A 1 303 ? 6.008 -22.900 -23.947 1.00 95.81 303 TYR A N 1
ATOM 2424 C CA . TYR A 1 303 ? 4.634 -22.563 -23.602 1.00 95.81 303 TYR A CA 1
ATOM 2425 C C . TYR A 1 303 ? 4.110 -21.477 -24.537 1.00 95.81 303 TYR A C 1
ATOM 2427 O O . TYR A 1 303 ? 4.532 -20.327 -24.466 1.00 95.81 303 TYR A O 1
ATOM 2435 N N . ASP A 1 304 ? 3.146 -21.857 -25.374 1.00 94.50 304 ASP A N 1
ATOM 2436 C CA . ASP A 1 304 ? 2.407 -20.948 -26.252 1.00 94.50 304 ASP A CA 1
ATOM 2437 C C . ASP A 1 304 ? 1.339 -20.188 -25.446 1.00 94.50 304 ASP A C 1
ATOM 2439 O O . ASP A 1 304 ? 0.143 -20.485 -25.484 1.00 94.50 304 ASP A O 1
ATOM 2443 N N . LEU A 1 305 ? 1.808 -19.276 -24.596 1.00 95.06 305 LEU A N 1
ATOM 2444 C CA . LEU A 1 305 ? 0.990 -18.370 -23.792 1.00 95.06 305 LEU A CA 1
ATOM 2445 C C . LEU A 1 305 ? 1.322 -16.926 -24.173 1.00 95.06 305 LEU A C 1
ATOM 2447 O O . LEU A 1 305 ? 2.495 -16.642 -24.413 1.00 95.06 305 LEU A O 1
ATOM 2451 N N . PRO A 1 306 ? 0.338 -16.009 -24.194 1.00 95.38 306 PRO A N 1
ATOM 2452 C CA . PRO A 1 306 ? 0.616 -14.599 -24.423 1.00 95.38 306 PRO A CA 1
ATOM 2453 C C . PRO A 1 306 ? 1.431 -14.033 -23.255 1.00 95.38 306 PRO A C 1
ATOM 2455 O O . PRO A 1 306 ? 1.006 -14.133 -22.100 1.00 95.38 306 PRO A O 1
ATOM 2458 N N . VAL A 1 307 ? 2.594 -13.457 -23.553 1.00 97.06 307 VAL A N 1
ATOM 2459 C CA . VAL A 1 307 ? 3.488 -12.849 -22.558 1.00 97.06 307 VAL A CA 1
ATOM 2460 C C . VAL A 1 307 ? 4.003 -11.514 -23.079 1.00 97.06 307 VAL A C 1
ATOM 2462 O O . VAL A 1 307 ? 4.524 -11.437 -24.187 1.00 97.06 307 VAL A O 1
ATOM 2465 N N . THR A 1 308 ? 3.932 -10.466 -22.270 1.00 97.38 308 THR A N 1
ATOM 2466 C CA . THR A 1 308 ? 4.643 -9.216 -22.555 1.00 97.38 308 THR A CA 1
ATOM 2467 C C . THR A 1 308 ? 6.081 -9.326 -22.053 1.00 97.38 308 THR A C 1
ATOM 2469 O O . THR A 1 308 ? 6.300 -9.585 -20.871 1.00 97.38 308 THR A O 1
ATOM 2472 N N . ALA A 1 309 ? 7.072 -9.106 -22.912 1.00 97.62 309 ALA A N 1
ATOM 2473 C CA . ALA A 1 309 ? 8.480 -9.077 -22.516 1.00 97.62 309 ALA A CA 1
ATOM 2474 C C . ALA A 1 309 ? 9.066 -7.686 -22.759 1.00 97.62 309 ALA A C 1
ATOM 2476 O O . ALA A 1 309 ? 8.852 -7.093 -23.820 1.00 97.62 309 ALA A O 1
ATOM 2477 N N . SER A 1 310 ? 9.808 -7.176 -21.782 1.00 97.38 310 SER A N 1
ATOM 2478 C CA . SER A 1 310 ? 10.485 -5.885 -21.870 1.00 97.38 310 SER A CA 1
ATOM 2479 C C . SER A 1 310 ? 11.981 -6.014 -21.595 1.00 97.38 310 SER A C 1
ATOM 2481 O O . SER A 1 310 ? 12.458 -7.054 -21.148 1.00 97.38 310 SER A O 1
ATOM 2483 N N . PHE A 1 311 ? 12.743 -4.963 -21.906 1.00 97.56 311 PHE A N 1
ATOM 2484 C CA . PHE A 1 311 ? 14.184 -4.921 -21.669 1.00 97.56 311 PHE A CA 1
ATOM 2485 C C . PHE A 1 311 ? 14.628 -3.535 -21.213 1.00 97.56 311 PHE A C 1
ATOM 2487 O O . PHE A 1 311 ? 14.131 -2.518 -21.707 1.00 97.56 311 PHE A O 1
ATOM 2494 N N . ILE A 1 312 ? 15.627 -3.506 -20.330 1.00 97.75 312 ILE A N 1
ATOM 2495 C CA . ILE A 1 312 ? 16.397 -2.297 -20.042 1.00 97.75 312 ILE A CA 1
ATOM 2496 C C . ILE A 1 312 ? 17.394 -2.113 -21.184 1.00 97.75 312 ILE A C 1
ATOM 2498 O O . ILE A 1 312 ? 18.289 -2.940 -21.390 1.00 97.75 312 ILE A O 1
ATOM 2502 N N . THR A 1 313 ? 17.267 -1.037 -21.953 1.00 97.62 313 THR A N 1
ATOM 2503 C CA . THR A 1 313 ? 18.026 -0.943 -23.212 1.00 97.62 313 THR A CA 1
ATOM 2504 C C . THR A 1 313 ? 19.540 -0.798 -23.011 1.00 97.62 313 THR A C 1
ATOM 2506 O O . THR A 1 313 ? 20.296 -1.326 -23.828 1.00 97.62 313 THR A O 1
ATOM 2509 N N . VAL A 1 314 ? 20.023 -0.198 -21.911 1.00 95.94 314 VAL A N 1
ATOM 2510 C CA . VAL A 1 314 ? 21.466 -0.182 -21.564 1.00 95.94 314 VAL A CA 1
ATOM 2511 C C . VAL A 1 314 ? 22.032 -1.578 -21.310 1.00 95.94 314 VAL A C 1
ATOM 2513 O O . VAL A 1 314 ? 23.206 -1.819 -21.602 1.00 95.94 314 VAL A O 1
ATOM 2516 N N . ASP A 1 315 ? 21.211 -2.485 -20.785 1.00 93.44 315 ASP A N 1
ATOM 2517 C CA . ASP A 1 315 ? 21.616 -3.847 -20.431 1.00 93.44 315 ASP A CA 1
ATOM 2518 C C . ASP A 1 315 ? 21.731 -4.753 -21.670 1.00 93.44 315 ASP A C 1
ATOM 2520 O O . ASP A 1 315 ? 22.442 -5.756 -21.654 1.00 93.44 315 ASP A O 1
ATOM 2524 N N . ILE A 1 316 ? 21.084 -4.363 -22.775 1.00 97.62 316 ILE A N 1
ATOM 2525 C CA . ILE A 1 316 ? 21.105 -5.075 -24.060 1.00 97.62 316 ILE A CA 1
ATOM 2526 C C . ILE A 1 316 ? 22.090 -4.453 -25.055 1.00 97.62 316 ILE A C 1
ATOM 2528 O O . ILE A 1 316 ? 22.814 -5.182 -25.738 1.00 97.62 316 ILE A O 1
ATOM 2532 N N . ASN A 1 317 ? 22.154 -3.123 -25.128 1.00 97.06 317 ASN A N 1
ATOM 2533 C CA . ASN A 1 317 ? 22.890 -2.406 -26.165 1.00 97.06 317 ASN A CA 1
ATOM 2534 C C . ASN A 1 317 ? 24.430 -2.523 -25.999 1.00 97.06 317 ASN A C 1
ATOM 2536 O O . ASN A 1 317 ? 24.960 -2.081 -24.972 1.00 97.06 317 ASN A O 1
ATOM 2540 N N . PRO A 1 318 ? 25.165 -3.048 -27.007 1.00 96.69 318 PRO A N 1
ATOM 2541 C CA . PRO A 1 318 ? 26.628 -3.185 -26.986 1.00 96.69 318 PRO A CA 1
ATOM 2542 C C . PRO A 1 318 ? 27.409 -1.869 -26.890 1.00 96.69 318 PRO A C 1
ATOM 2544 O O . PRO A 1 318 ? 28.575 -1.885 -26.503 1.00 96.69 318 PRO A O 1
ATOM 2547 N N . GLU A 1 319 ? 26.800 -0.730 -27.233 1.00 95.31 319 GLU A N 1
ATOM 2548 C CA . GLU A 1 319 ? 27.419 0.590 -27.042 1.00 95.31 319 GLU A CA 1
ATOM 2549 C C . GLU A 1 319 ? 27.551 0.972 -25.558 1.00 95.31 319 GLU A C 1
ATOM 2551 O O . GLU A 1 319 ? 28.324 1.871 -25.217 1.00 95.31 319 GLU A O 1
ATOM 2556 N N . TYR A 1 320 ? 26.807 0.294 -24.676 1.00 94.25 320 TYR A N 1
ATOM 2557 C CA . TYR A 1 320 ? 26.793 0.538 -23.238 1.00 94.25 320 TYR A CA 1
ATOM 2558 C C . TYR A 1 320 ? 27.254 -0.700 -22.453 1.00 94.25 320 TYR A C 1
ATOM 2560 O O . TYR A 1 320 ? 28.440 -1.022 -22.466 1.00 94.25 320 TYR A O 1
ATOM 2568 N N . SER A 1 321 ? 26.348 -1.369 -21.729 1.00 91.62 321 SER A N 1
ATOM 2569 C CA . SER A 1 321 ? 26.680 -2.507 -20.856 1.00 91.62 321 SER A CA 1
ATOM 2570 C C . SER A 1 321 ? 26.319 -3.863 -21.467 1.00 91.62 321 SER A C 1
ATOM 2572 O O . SER A 1 321 ? 26.641 -4.899 -20.882 1.00 91.62 321 SER A O 1
ATOM 2574 N N . GLY A 1 322 ? 25.640 -3.862 -22.616 1.00 93.81 322 GLY A N 1
ATOM 2575 C CA . GLY A 1 322 ? 25.159 -5.061 -23.281 1.00 93.81 322 GLY A CA 1
ATOM 2576 C C . GLY A 1 322 ? 26.191 -5.757 -24.167 1.00 93.81 322 GLY A C 1
ATOM 2577 O O . GLY A 1 322 ? 27.397 -5.535 -24.081 1.00 93.81 322 GLY A O 1
ATOM 2578 N N . SER A 1 323 ? 25.713 -6.658 -25.027 1.00 96.81 323 SER A N 1
ATOM 2579 C CA . SER A 1 323 ? 26.558 -7.418 -25.956 1.00 96.81 323 SER A CA 1
ATOM 2580 C C . SER A 1 323 ? 25.754 -7.930 -27.146 1.00 96.81 323 SER A C 1
ATOM 2582 O O . SER A 1 323 ? 24.544 -8.113 -27.045 1.00 96.81 323 SER A O 1
ATOM 2584 N N . GLU A 1 324 ? 26.429 -8.255 -28.251 1.00 97.94 324 GLU A N 1
ATOM 2585 C CA . GLU A 1 324 ? 25.779 -8.843 -29.436 1.00 97.94 324 GLU A CA 1
ATOM 2586 C C . GLU A 1 324 ? 25.002 -10.126 -29.106 1.00 97.94 324 GLU A C 1
ATOM 2588 O O . GLU A 1 324 ? 23.954 -10.401 -29.687 1.00 97.94 324 GLU A O 1
ATOM 2593 N N . LYS A 1 325 ? 25.476 -10.902 -28.120 1.00 97.44 325 LYS A N 1
ATOM 2594 C CA . LYS A 1 325 ? 24.761 -12.090 -27.641 1.00 97.44 325 LYS A CA 1
ATOM 2595 C C . LYS A 1 325 ? 23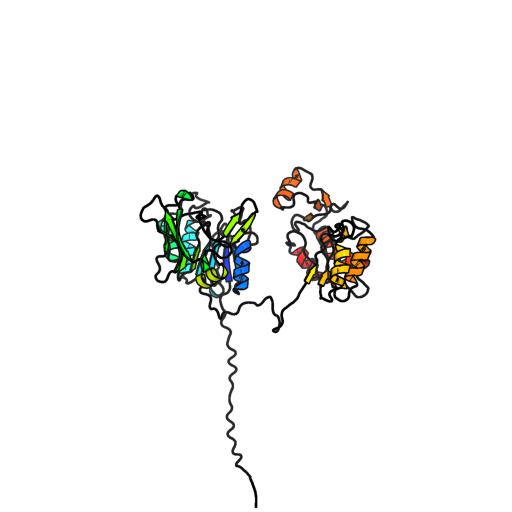.425 -11.719 -26.987 1.00 97.44 325 LYS A C 1
ATOM 2597 O O . LYS A 1 325 ? 22.436 -12.406 -27.216 1.00 97.44 325 LYS A O 1
ATOM 2602 N N . LEU A 1 326 ? 23.386 -10.654 -26.187 1.00 97.81 326 LEU A N 1
ATOM 2603 C CA . LEU A 1 326 ? 22.160 -10.191 -25.526 1.00 97.81 326 LEU A CA 1
ATOM 2604 C C . LEU A 1 326 ? 21.175 -9.588 -26.529 1.00 97.81 326 LEU A C 1
ATOM 2606 O O . LEU A 1 326 ? 19.986 -9.876 -26.440 1.00 97.81 326 LEU A O 1
ATOM 2610 N N . VAL A 1 327 ? 21.669 -8.852 -27.530 1.00 98.50 327 VAL A N 1
ATOM 2611 C CA . VAL A 1 327 ? 20.852 -8.392 -28.665 1.00 98.50 327 VAL A CA 1
ATOM 2612 C C . VAL A 1 327 ? 20.219 -9.583 -29.384 1.00 98.50 327 VAL A C 1
ATOM 2614 O O . VAL A 1 327 ? 19.018 -9.576 -29.634 1.00 98.50 327 VAL A O 1
ATOM 2617 N N . ALA A 1 328 ? 20.995 -10.632 -29.679 1.00 98.44 328 ALA A N 1
ATOM 2618 C CA . ALA A 1 328 ? 20.477 -11.830 -30.336 1.00 98.44 328 ALA A CA 1
ATOM 2619 C C . ALA A 1 328 ? 19.397 -12.539 -29.499 1.00 98.44 328 ALA A C 1
ATOM 2621 O O . ALA A 1 328 ? 18.355 -12.894 -30.043 1.00 98.44 328 ALA A O 1
ATOM 2622 N N . ILE A 1 329 ? 19.610 -12.686 -28.185 1.00 98.38 329 ILE A N 1
ATOM 2623 C CA . ILE A 1 329 ? 18.619 -13.273 -27.268 1.00 98.38 329 ILE A CA 1
ATOM 2624 C C . ILE A 1 329 ? 17.334 -12.436 -27.245 1.00 98.38 329 ILE A C 1
ATOM 2626 O O . ILE A 1 329 ? 16.250 -12.989 -27.411 1.00 98.38 329 ILE A O 1
ATOM 2630 N N . ALA A 1 330 ? 17.440 -11.116 -27.073 1.00 98.31 330 ALA A N 1
ATOM 2631 C CA . ALA A 1 330 ? 16.282 -10.226 -27.023 1.00 98.31 330 ALA A CA 1
ATOM 2632 C C . ALA A 1 330 ? 15.488 -10.253 -28.338 1.00 98.31 330 ALA A C 1
ATOM 2634 O O . ALA A 1 330 ? 14.268 -10.390 -28.316 1.00 98.31 330 ALA A O 1
ATOM 2635 N N . ARG A 1 331 ? 16.175 -10.223 -29.488 1.00 98.50 331 ARG A N 1
ATOM 2636 C CA . ARG A 1 331 ? 15.545 -10.376 -30.808 1.00 98.50 331 ARG A CA 1
ATOM 2637 C C . ARG A 1 331 ? 14.812 -11.701 -30.947 1.00 98.50 331 ARG A C 1
ATOM 2639 O O . ARG A 1 331 ? 13.705 -11.731 -31.470 1.00 9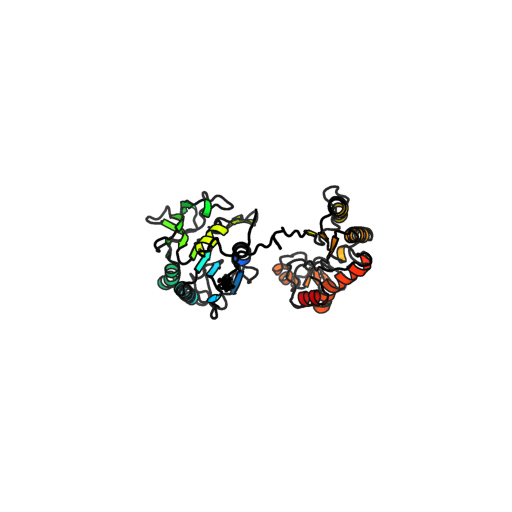8.50 331 ARG A O 1
ATOM 2646 N N . GLU A 1 332 ? 15.424 -12.793 -30.497 1.00 98.50 332 GLU A N 1
ATOM 2647 C CA . GLU A 1 332 ? 14.803 -14.112 -30.585 1.00 98.50 332 GLU A CA 1
ATOM 2648 C C . GLU A 1 332 ? 13.546 -14.190 -29.710 1.00 98.50 332 GLU A C 1
ATOM 2650 O O . GLU A 1 332 ? 12.518 -14.660 -30.189 1.00 98.50 332 GLU A O 1
ATOM 2655 N N . ILE A 1 333 ? 13.584 -13.637 -28.491 1.00 98.31 333 ILE A N 1
ATOM 2656 C CA . ILE A 1 333 ? 12.407 -13.497 -27.619 1.00 98.31 333 ILE A CA 1
ATOM 2657 C C . ILE A 1 333 ? 11.306 -12.688 -28.314 1.00 98.31 333 ILE A C 1
ATOM 2659 O O . ILE A 1 333 ? 10.181 -13.165 -28.437 1.00 98.31 333 ILE A O 1
ATOM 2663 N N . LEU A 1 334 ? 11.615 -11.482 -28.797 1.00 97.88 334 LEU A N 1
ATOM 2664 C CA . LEU A 1 334 ? 10.612 -10.594 -29.393 1.00 97.88 334 LEU A CA 1
ATOM 2665 C C . LEU A 1 334 ? 10.104 -11.078 -30.757 1.00 97.88 334 LEU A C 1
ATOM 2667 O O . LEU A 1 334 ? 9.043 -10.634 -31.194 1.00 97.88 334 LEU A O 1
ATOM 2671 N N . SER A 1 335 ? 10.816 -11.996 -31.413 1.00 97.44 335 SER A N 1
ATOM 2672 C CA . SER A 1 335 ? 10.379 -12.616 -32.668 1.00 97.44 335 SER A CA 1
ATOM 2673 C C . SER A 1 335 ? 9.312 -13.699 -32.507 1.00 97.44 335 SER A C 1
ATOM 2675 O O . SER A 1 335 ? 8.737 -14.121 -33.506 1.00 97.44 335 SER A O 1
ATOM 2677 N N . LEU A 1 336 ? 9.052 -14.162 -31.281 1.00 97.50 336 LEU A N 1
ATOM 2678 C CA . LEU A 1 336 ? 8.020 -15.160 -31.015 1.00 97.50 336 LEU A CA 1
ATOM 2679 C C . LEU A 1 336 ? 6.614 -14.551 -31.160 1.00 97.50 336 LEU A C 1
ATOM 2681 O O . LEU A 1 336 ? 6.340 -13.469 -30.637 1.00 97.50 336 LEU A O 1
ATOM 2685 N N . ASP A 1 337 ? 5.711 -15.279 -31.824 1.00 95.56 337 ASP A N 1
ATOM 2686 C CA . ASP A 1 337 ? 4.345 -14.823 -32.142 1.00 95.56 337 ASP A CA 1
ATOM 2687 C C . ASP A 1 337 ? 3.481 -14.562 -30.896 1.00 95.56 337 ASP A C 1
ATOM 2689 O O . ASP A 1 337 ? 2.565 -13.741 -30.924 1.00 95.56 337 ASP A O 1
ATOM 2693 N N . ASN A 1 338 ? 3.765 -15.261 -29.796 1.00 94.62 338 ASN A N 1
ATOM 2694 C CA . ASN A 1 338 ? 3.053 -15.145 -28.525 1.00 94.62 338 ASN A CA 1
ATOM 2695 C C . ASN A 1 338 ? 3.635 -14.070 -27.593 1.00 94.62 338 ASN A C 1
ATOM 2697 O O . ASN A 1 338 ? 3.201 -13.963 -26.444 1.00 94.62 338 ASN A O 1
ATOM 2701 N N . ILE A 1 339 ? 4.611 -13.283 -28.058 1.00 97.12 339 ILE A N 1
ATOM 2702 C CA . ILE A 1 339 ? 5.245 -12.236 -27.258 1.00 97.12 339 ILE A CA 1
ATOM 2703 C C . ILE A 1 339 ? 4.750 -10.863 -27.682 1.00 97.12 339 ILE A C 1
ATOM 2705 O O . ILE A 1 339 ? 4.812 -10.505 -28.855 1.00 97.12 339 ILE A O 1
ATOM 2709 N N . GLU A 1 340 ? 4.345 -10.048 -26.719 1.00 97.31 340 GLU A N 1
ATOM 2710 C CA . GLU A 1 340 ? 4.103 -8.618 -26.900 1.00 97.31 340 GLU A CA 1
ATOM 2711 C C . GLU A 1 340 ? 5.323 -7.817 -26.436 1.00 97.31 340 GLU A C 1
ATOM 2713 O O . GLU A 1 340 ? 5.939 -8.138 -25.419 1.00 97.31 340 GLU A O 1
ATOM 2718 N N . THR A 1 341 ? 5.707 -6.793 -27.199 1.00 97.75 341 THR A N 1
ATOM 2719 C CA . THR A 1 341 ? 6.922 -6.024 -26.911 1.00 97.75 341 THR A CA 1
ATOM 2720 C C . THR A 1 341 ? 6.626 -4.867 -25.959 1.00 97.75 341 THR A C 1
ATOM 2722 O O . THR A 1 341 ? 5.810 -3.991 -26.262 1.00 97.75 341 THR A O 1
ATOM 2725 N N . GLY A 1 342 ? 7.350 -4.826 -24.840 1.00 97.50 342 GLY A N 1
ATOM 2726 C CA . GLY A 1 342 ? 7.395 -3.688 -23.926 1.00 97.50 342 GLY A CA 1
ATOM 2727 C C . GLY A 1 342 ? 8.795 -3.086 -23.784 1.00 97.50 342 GLY A C 1
ATOM 2728 O O . GLY A 1 342 ? 9.788 -3.643 -24.254 1.00 97.50 342 GLY A O 1
ATOM 2729 N N . ILE A 1 343 ? 8.882 -1.954 -23.090 1.00 97.88 343 ILE A N 1
ATOM 2730 C CA . ILE A 1 343 ? 10.147 -1.348 -22.644 1.00 97.88 343 ILE A CA 1
ATOM 2731 C C . ILE A 1 343 ? 10.235 -1.320 -21.121 1.00 97.88 343 ILE A C 1
ATOM 2733 O O . ILE A 1 343 ? 9.211 -1.272 -20.444 1.00 97.88 343 ILE A O 1
ATOM 2737 N N . HIS A 1 344 ? 11.463 -1.347 -20.601 1.00 97.44 344 HIS A N 1
ATOM 2738 C CA . HIS A 1 344 ? 11.757 -1.220 -19.170 1.00 97.44 344 HIS A CA 1
ATOM 2739 C C . HIS A 1 344 ? 12.803 -0.124 -18.925 1.00 97.44 344 HIS A C 1
ATOM 2741 O O . HIS A 1 344 ? 13.784 -0.293 -18.200 1.00 97.44 344 HIS A O 1
ATOM 2747 N N . GLY A 1 345 ? 12.628 1.003 -19.616 1.00 97.19 345 GLY A N 1
ATOM 2748 C CA . GLY A 1 345 ? 13.531 2.144 -19.539 1.00 97.19 345 GLY A CA 1
ATOM 2749 C C . GLY A 1 345 ? 14.843 2.008 -20.324 1.00 97.19 345 GLY A C 1
ATOM 2750 O O . GLY A 1 345 ? 15.179 0.993 -20.950 1.00 97.19 345 GLY A O 1
ATOM 2751 N N . PHE A 1 346 ? 15.617 3.086 -20.276 1.00 98.00 346 PHE A N 1
ATOM 2752 C CA . PHE A 1 346 ? 16.991 3.168 -20.747 1.00 98.00 346 PHE A CA 1
ATOM 2753 C C . PHE A 1 346 ? 17.970 2.699 -19.676 1.00 98.00 346 PHE A C 1
ATOM 2755 O O . PHE A 1 346 ? 18.682 1.722 -19.915 1.00 98.00 346 PHE A O 1
ATOM 2762 N N . THR A 1 347 ? 17.983 3.328 -18.498 1.00 96.75 347 THR A N 1
ATOM 2763 C CA . THR A 1 347 ? 18.911 2.985 -17.401 1.00 96.75 347 THR A CA 1
ATOM 2764 C C . THR A 1 347 ? 18.228 2.364 -16.184 1.00 96.75 347 THR A C 1
ATOM 2766 O O . THR A 1 347 ? 18.867 2.251 -15.139 1.00 96.75 347 THR A O 1
ATOM 2769 N N . HIS A 1 348 ? 16.967 1.941 -16.300 1.00 95.69 348 HIS A N 1
ATOM 2770 C CA . HIS A 1 348 ? 16.152 1.476 -15.169 1.00 95.69 348 HIS A CA 1
ATOM 2771 C C . HIS A 1 348 ? 16.086 2.536 -14.058 1.00 95.69 348 HIS A C 1
ATOM 2773 O O . HIS A 1 348 ? 16.894 2.553 -13.119 1.00 95.69 348 HIS A O 1
ATOM 2779 N N . P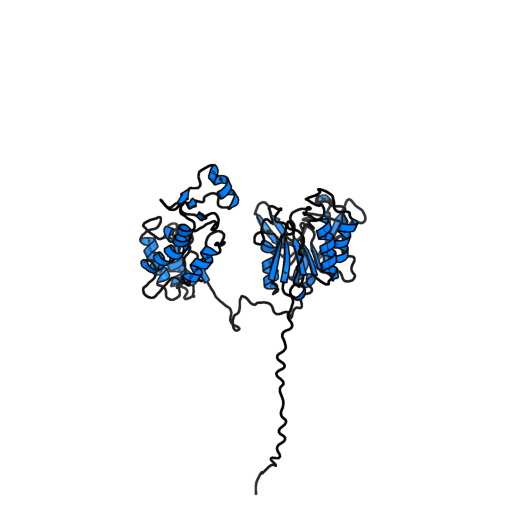RO A 1 349 ? 15.218 3.545 -14.213 1.00 95.69 349 PRO A N 1
ATOM 2780 C CA . PRO A 1 349 ? 14.919 4.482 -13.147 1.00 95.69 349 PRO A CA 1
ATOM 2781 C C . PRO A 1 349 ? 14.512 3.776 -11.858 1.00 95.69 349 PRO A C 1
ATOM 2783 O O . PRO A 1 349 ? 13.624 2.930 -11.861 1.00 95.69 349 PRO A O 1
ATOM 2786 N N . LEU A 1 350 ? 15.166 4.153 -10.767 1.00 93.06 350 LEU A N 1
ATOM 2787 C CA . LEU A 1 350 ? 14.884 3.679 -9.418 1.00 93.06 350 LEU A CA 1
ATOM 2788 C C . LEU A 1 350 ? 13.891 4.604 -8.710 1.00 93.06 350 LEU A C 1
ATOM 2790 O O . LEU A 1 350 ? 12.948 4.130 -8.092 1.00 93.06 350 LEU A O 1
ATOM 2794 N N . ASP A 1 351 ? 14.095 5.914 -8.846 1.00 93.00 351 ASP A N 1
ATOM 2795 C CA . ASP A 1 351 ? 13.188 6.959 -8.367 1.00 93.00 351 ASP A CA 1
ATOM 2796 C C . ASP A 1 351 ? 12.994 7.935 -9.526 1.00 93.00 351 ASP A C 1
ATOM 2798 O O . ASP A 1 351 ? 13.927 8.648 -9.931 1.00 93.00 351 ASP A O 1
ATOM 2802 N N . TRP A 1 352 ? 11.801 7.899 -10.117 1.00 93.81 352 TRP A N 1
ATOM 2803 C CA . TRP A 1 352 ? 11.504 8.684 -11.308 1.00 93.81 352 TRP A CA 1
ATOM 2804 C C . TRP A 1 352 ? 11.506 10.176 -11.009 1.00 93.81 352 TRP A C 1
ATOM 2806 O O . TRP A 1 352 ? 11.907 10.942 -11.879 1.00 93.81 352 TRP A O 1
ATOM 2816 N N . GLU A 1 353 ? 11.090 10.626 -9.825 1.00 91.69 353 GLU A N 1
ATOM 2817 C CA . GLU A 1 353 ? 11.053 12.054 -9.478 1.00 91.69 353 GLU A CA 1
ATOM 2818 C C . GLU A 1 353 ? 12.435 12.607 -9.155 1.00 91.69 353 GLU A C 1
ATOM 2820 O O . GLU A 1 353 ? 12.826 13.662 -9.660 1.00 91.69 353 GLU A O 1
ATOM 2825 N N . ARG A 1 354 ? 13.224 11.856 -8.390 1.00 90.69 354 ARG A N 1
ATOM 2826 C CA . ARG A 1 354 ? 14.592 12.238 -8.017 1.00 90.69 354 ARG A CA 1
ATOM 2827 C C . ARG A 1 354 ? 15.625 11.962 -9.109 1.00 90.69 354 ARG A C 1
ATOM 2829 O O . ARG A 1 354 ? 16.797 12.284 -8.926 1.00 90.69 354 ARG A O 1
ATOM 2836 N N . GLN A 1 355 ? 15.201 11.386 -10.236 1.00 94.19 355 GLN A N 1
ATOM 2837 C CA . GLN A 1 355 ? 16.048 11.002 -11.366 1.00 94.19 355 GLN A CA 1
ATOM 2838 C C . GLN A 1 355 ? 17.229 10.110 -10.937 1.00 94.19 355 GLN A C 1
ATOM 2840 O O . GLN A 1 355 ? 18.379 10.305 -11.353 1.00 94.19 355 GLN A O 1
ATOM 2845 N N . LEU A 1 356 ? 16.934 9.133 -10.079 1.00 93.81 356 LEU A N 1
ATOM 2846 C CA . LEU A 1 356 ? 17.879 8.099 -9.668 1.00 93.81 356 LEU A CA 1
ATOM 2847 C C . LEU A 1 356 ? 17.707 6.873 -10.553 1.00 93.81 356 LEU A C 1
ATOM 2849 O O . LEU A 1 356 ? 16.597 6.540 -10.959 1.00 93.81 356 LEU A O 1
ATOM 2853 N N . THR A 1 357 ? 18.800 6.186 -10.860 1.00 94.62 357 THR A N 1
ATOM 2854 C CA . THR A 1 357 ? 18.785 5.081 -11.818 1.00 94.62 357 THR A CA 1
ATOM 2855 C C . THR A 1 357 ? 19.849 4.033 -11.509 1.00 94.62 357 THR A C 1
ATOM 2857 O O . THR A 1 357 ? 20.803 4.319 -10.787 1.00 94.62 357 THR A O 1
ATOM 2860 N N . VAL A 1 358 ? 19.706 2.817 -12.039 1.00 92.31 358 VAL A N 1
ATOM 2861 C CA . VAL A 1 358 ? 20.659 1.725 -11.786 1.00 92.31 358 VAL A CA 1
ATOM 2862 C C . VAL A 1 358 ? 21.996 1.971 -12.486 1.00 92.31 358 VAL A C 1
ATOM 2864 O O . VAL A 1 358 ? 23.058 1.789 -11.889 1.00 92.31 358 VAL A O 1
ATOM 2867 N N . PHE A 1 359 ? 21.971 2.380 -13.757 1.00 91.81 359 PHE A N 1
ATOM 2868 C CA . PHE A 1 359 ? 23.183 2.433 -14.578 1.00 91.81 359 PHE A CA 1
ATOM 2869 C C . PHE A 1 359 ? 23.831 3.822 -14.602 1.00 91.81 359 PHE A C 1
ATOM 2871 O O . PHE A 1 359 ? 23.193 4.841 -14.867 1.00 91.81 359 PHE A O 1
ATOM 2878 N N . SER A 1 360 ? 25.154 3.852 -14.419 1.00 93.00 360 SER A N 1
ATOM 2879 C CA . SER A 1 360 ? 25.982 5.035 -14.667 1.00 93.00 360 SER A CA 1
ATOM 2880 C C . SER A 1 360 ? 26.424 5.075 -16.132 1.00 93.00 360 SER A C 1
ATOM 2882 O O . SER A 1 360 ? 27.322 4.332 -16.530 1.00 93.00 360 SER A O 1
ATOM 2884 N N . VAL A 1 361 ? 25.850 5.977 -16.925 1.00 95.12 361 VAL A N 1
ATOM 2885 C CA . VAL A 1 361 ? 26.126 6.129 -18.360 1.00 95.12 361 VAL A CA 1
ATOM 2886 C C . VAL A 1 361 ? 26.822 7.460 -18.620 1.00 95.12 361 VAL A C 1
ATOM 2888 O O . VAL A 1 361 ? 26.311 8.528 -18.287 1.00 95.12 361 VAL A O 1
ATOM 2891 N N . ARG A 1 362 ? 27.999 7.415 -19.255 1.00 93.81 362 ARG A N 1
ATOM 2892 C CA . ARG A 1 362 ? 28.810 8.609 -19.538 1.00 93.81 362 ARG A CA 1
ATOM 2893 C C . ARG A 1 362 ? 27.999 9.666 -20.296 1.00 93.81 362 ARG A C 1
ATOM 2895 O O . ARG A 1 362 ? 27.509 9.402 -21.387 1.00 93.81 362 ARG A O 1
ATOM 2902 N N . GLY A 1 363 ? 27.950 10.879 -19.745 1.00 93.31 363 GLY A N 1
ATOM 2903 C CA . GLY A 1 363 ? 27.234 12.015 -20.338 1.00 93.31 363 GLY A CA 1
ATOM 2904 C C . GLY A 1 363 ? 25.731 12.039 -20.046 1.00 93.31 363 GLY A C 1
ATOM 2905 O O . GLY A 1 363 ? 25.079 12.994 -20.439 1.00 93.31 363 GLY A O 1
ATOM 2906 N N . TYR A 1 364 ? 25.205 11.035 -19.341 1.00 96.81 364 TYR A N 1
ATOM 2907 C CA . TYR A 1 364 ? 23.790 10.922 -18.993 1.00 96.81 364 TYR A CA 1
ATOM 2908 C C . TYR A 1 364 ? 23.569 10.860 -17.479 1.00 96.81 364 TYR A C 1
ATOM 2910 O O . TYR A 1 364 ? 22.761 11.610 -16.937 1.00 96.81 364 TYR A O 1
ATOM 2918 N N . SER A 1 365 ? 24.326 10.005 -16.789 1.00 95.69 365 SER A N 1
ATOM 2919 C CA . SER A 1 365 ? 24.276 9.815 -15.339 1.00 95.69 365 SER A CA 1
ATOM 2920 C C . SER A 1 365 ? 25.677 9.617 -14.750 1.00 95.69 365 SER A C 1
ATOM 2922 O O . SER A 1 365 ? 26.652 9.337 -15.457 1.00 95.69 365 SER A O 1
ATOM 2924 N N . ARG A 1 366 ? 25.800 9.786 -13.431 1.00 93.81 366 ARG A N 1
ATOM 2925 C CA . ARG A 1 366 ? 27.040 9.571 -12.671 1.00 93.81 366 ARG A CA 1
ATOM 2926 C C . ARG A 1 366 ? 26.771 8.770 -11.395 1.00 93.81 366 ARG A C 1
ATOM 2928 O O . ARG A 1 366 ? 25.675 8.882 -10.852 1.00 93.81 366 ARG A O 1
ATOM 2935 N N . PRO A 1 367 ? 27.752 8.039 -10.846 1.00 89.56 367 PRO A N 1
ATOM 2936 C CA . PRO A 1 367 ? 27.590 7.379 -9.553 1.00 89.56 367 PRO A CA 1
ATOM 2937 C C . PRO A 1 367 ? 27.297 8.391 -8.431 1.00 89.56 367 PRO A C 1
ATOM 2939 O O . PRO A 1 367 ? 27.899 9.474 -8.399 1.00 89.56 367 PRO A O 1
ATOM 2942 N N . ALA A 1 368 ? 26.405 8.035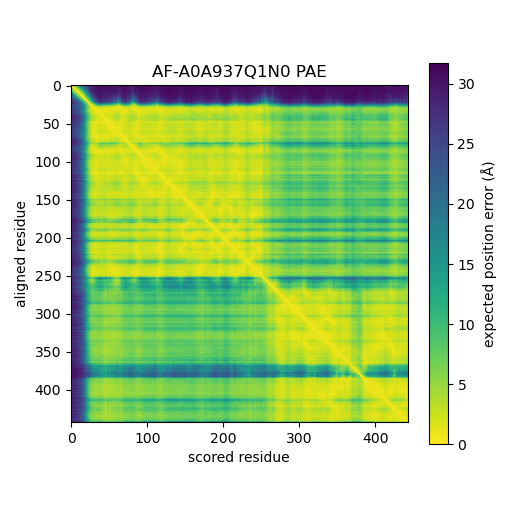 -7.506 1.00 85.06 368 ALA A N 1
ATOM 2943 C CA . ALA A 1 368 ? 26.062 8.848 -6.338 1.00 85.06 368 ALA A CA 1
ATOM 2944 C C . ALA A 1 368 ? 27.063 8.621 -5.188 1.00 85.06 368 ALA A C 1
ATOM 2946 O O . ALA A 1 368 ? 26.773 7.952 -4.201 1.00 85.06 368 ALA A O 1
ATOM 2947 N N . LEU A 1 369 ? 28.296 9.108 -5.358 1.00 80.88 369 LEU A N 1
ATOM 2948 C CA . LEU A 1 369 ? 29.411 8.843 -4.433 1.00 80.88 369 LEU A CA 1
ATOM 2949 C C . LEU A 1 369 ? 29.806 10.051 -3.570 1.00 80.88 369 LEU A C 1
ATOM 2951 O O . LEU A 1 369 ? 30.705 9.926 -2.738 1.00 80.88 369 LEU A O 1
ATOM 2955 N N . MET A 1 370 ? 29.200 11.224 -3.777 1.00 80.06 370 MET A N 1
ATOM 2956 C CA . MET A 1 370 ? 29.558 12.435 -3.033 1.00 80.06 370 MET A CA 1
ATOM 2957 C C . MET A 1 370 ? 28.796 12.510 -1.707 1.00 80.06 370 MET A C 1
ATOM 2959 O O . MET A 1 370 ? 27.663 12.049 -1.608 1.00 80.06 370 MET A O 1
ATOM 2963 N N . ASP A 1 371 ? 29.377 13.155 -0.690 1.00 73.00 371 ASP A N 1
ATOM 2964 C CA . ASP A 1 371 ? 28.680 13.372 0.589 1.00 73.00 371 ASP A CA 1
ATOM 2965 C C . ASP A 1 371 ? 27.379 14.168 0.412 1.00 73.00 371 ASP A C 1
ATOM 2967 O O . ASP A 1 371 ? 26.397 13.892 1.094 1.00 73.00 371 ASP A O 1
ATOM 2971 N N . SER A 1 372 ? 27.345 15.094 -0.552 1.00 74.56 372 SER A N 1
ATOM 2972 C CA . SER A 1 372 ? 26.144 15.847 -0.929 1.00 74.56 372 SER A CA 1
ATOM 2973 C C . SER A 1 372 ? 25.038 14.987 -1.545 1.00 74.56 372 SER A C 1
ATOM 2975 O O . SER A 1 372 ? 23.889 15.407 -1.560 1.00 74.56 372 SER A O 1
ATOM 2977 N N . ASP A 1 373 ? 25.368 13.805 -2.068 1.00 79.38 373 ASP A N 1
ATOM 2978 C CA . ASP A 1 373 ? 24.397 12.901 -2.691 1.00 79.38 373 ASP A CA 1
ATOM 2979 C C . ASP A 1 373 ? 23.705 12.009 -1.644 1.00 79.38 373 ASP A C 1
ATOM 2981 O O . ASP A 1 373 ? 22.659 11.422 -1.920 1.00 79.38 373 ASP A O 1
ATOM 2985 N N . LYS A 1 374 ? 24.283 11.895 -0.437 1.00 69.50 374 LYS A N 1
ATOM 2986 C CA . LYS A 1 374 ? 23.815 10.965 0.599 1.00 69.50 374 LYS A CA 1
ATOM 2987 C C . LYS A 1 374 ? 22.386 11.240 1.034 1.00 69.50 374 LYS A C 1
ATOM 2989 O O . LYS A 1 374 ? 21.654 10.283 1.230 1.00 69.50 374 LYS A O 1
ATOM 2994 N N . GLU A 1 375 ? 21.997 12.506 1.163 1.00 70.31 375 GLU A N 1
ATOM 2995 C CA . GLU A 1 375 ? 20.633 12.890 1.544 1.00 70.31 375 GLU A CA 1
ATOM 2996 C C . GLU A 1 375 ? 19.634 12.399 0.486 1.00 70.31 375 GLU A C 1
ATOM 2998 O O . GLU A 1 375 ? 18.792 11.554 0.787 1.00 70.31 375 GLU A O 1
ATOM 3003 N N . LEU A 1 376 ? 19.851 12.777 -0.779 1.00 72.44 376 LEU A N 1
ATOM 3004 C CA . LEU A 1 376 ? 19.034 12.369 -1.927 1.00 72.44 376 LEU A CA 1
ATOM 3005 C C . LEU A 1 376 ? 18.870 10.844 -2.034 1.00 72.44 376 LEU A C 1
ATOM 3007 O O . LEU A 1 376 ? 17.775 10.340 -2.276 1.00 72.44 376 LEU A O 1
ATOM 3011 N N . VAL A 1 377 ? 19.965 10.106 -1.854 1.00 66.06 377 VAL A N 1
ATOM 3012 C CA . VAL A 1 377 ? 19.979 8.646 -1.964 1.00 66.06 377 VAL A CA 1
ATOM 3013 C C . VAL A 1 377 ? 19.353 7.980 -0.735 1.00 66.06 377 VAL A C 1
ATOM 3015 O O . VAL A 1 377 ? 18.592 7.022 -0.885 1.00 66.06 377 VAL A O 1
ATOM 3018 N N . SER A 1 378 ? 19.625 8.485 0.472 1.00 59.94 378 SER A N 1
ATOM 3019 C CA . SER A 1 378 ? 19.103 7.927 1.728 1.00 59.94 378 SER A CA 1
ATOM 3020 C C . SER A 1 378 ? 17.580 7.973 1.803 1.00 59.94 378 SER A C 1
ATOM 3022 O O . SER A 1 378 ? 16.963 7.038 2.306 1.00 59.94 378 SER A O 1
ATOM 3024 N N . GLU A 1 379 ? 16.965 9.000 1.220 1.00 60.50 379 GLU A N 1
ATOM 3025 C CA . GLU A 1 379 ? 15.511 9.128 1.172 1.00 60.50 379 GLU A CA 1
ATOM 3026 C C . GLU A 1 379 ? 14.843 8.265 0.083 1.00 60.50 379 GLU A C 1
ATOM 3028 O O . GLU A 1 379 ? 13.612 8.228 -0.011 1.00 60.50 379 GLU A O 1
ATOM 3033 N N . SER A 1 380 ? 15.624 7.609 -0.781 1.00 56.53 380 SER A N 1
ATOM 3034 C CA . SER A 1 380 ? 15.121 6.827 -1.922 1.00 56.53 380 SER A CA 1
ATOM 3035 C C . SER A 1 380 ? 15.093 5.315 -1.685 1.00 56.53 380 SER A C 1
ATOM 3037 O O . SER A 1 380 ? 14.632 4.589 -2.548 1.00 56.53 380 SER A O 1
ATOM 3039 N N . HIS A 1 381 ? 15.560 4.812 -0.536 1.00 59.66 381 HIS A N 1
ATOM 3040 C CA . HIS A 1 381 ? 15.816 3.380 -0.261 1.00 59.66 381 HIS A CA 1
ATOM 3041 C C . HIS A 1 381 ? 16.916 2.726 -1.135 1.00 59.66 381 HIS A C 1
ATOM 3043 O O . HIS A 1 381 ? 17.373 1.629 -0.814 1.00 59.66 381 HIS A O 1
ATOM 3049 N N . TYR A 1 382 ? 17.413 3.388 -2.189 1.00 62.66 382 TYR A N 1
ATOM 3050 C CA . TYR A 1 382 ? 18.368 2.825 -3.152 1.00 62.66 382 TYR A CA 1
ATOM 3051 C C . TYR A 1 382 ? 19.812 3.307 -2.940 1.00 62.66 382 TYR A C 1
ATOM 3053 O O . TYR A 1 382 ? 20.355 4.072 -3.734 1.00 62.66 382 TYR A O 1
ATOM 3061 N N . ALA A 1 383 ? 20.476 2.801 -1.896 1.00 57.81 383 ALA A N 1
ATOM 3062 C CA . ALA A 1 383 ? 21.810 3.239 -1.454 1.00 57.81 383 ALA A CA 1
ATOM 3063 C C . ALA A 1 383 ? 22.948 3.181 -2.505 1.00 57.81 383 ALA A C 1
ATOM 3065 O O . ALA A 1 383 ? 23.995 3.795 -2.302 1.00 57.81 383 ALA A O 1
ATOM 3066 N N . THR A 1 384 ? 22.776 2.454 -3.614 1.00 67.88 384 THR A N 1
ATOM 3067 C CA . THR A 1 384 ? 23.798 2.251 -4.661 1.00 67.88 384 THR A CA 1
ATOM 3068 C C . THR A 1 384 ? 23.390 2.791 -6.039 1.00 67.88 384 THR A C 1
ATOM 3070 O O . THR A 1 384 ? 23.827 2.260 -7.059 1.00 67.88 384 THR A O 1
ATOM 3073 N N . ALA A 1 385 ? 22.549 3.828 -6.088 1.00 84.69 385 ALA A N 1
ATOM 3074 C CA . ALA A 1 385 ? 22.065 4.431 -7.331 1.00 84.69 385 ALA A CA 1
ATOM 3075 C C . ALA A 1 385 ? 23.101 5.316 -8.067 1.00 84.69 385 ALA A C 1
ATOM 3077 O O . ALA A 1 385 ? 24.084 5.809 -7.504 1.00 84.69 385 ALA A O 1
ATOM 3078 N N . ALA A 1 386 ? 22.837 5.570 -9.348 1.00 91.50 386 ALA A N 1
ATOM 3079 C CA . ALA A 1 386 ? 23.411 6.657 -10.133 1.00 91.50 386 ALA A CA 1
ATOM 3080 C C . ALA A 1 386 ? 22.423 7.835 -10.214 1.00 91.50 386 ALA A C 1
ATOM 3082 O O . ALA A 1 386 ? 21.210 7.642 -10.241 1.00 91.50 386 ALA A O 1
ATOM 3083 N N . ILE A 1 387 ? 22.951 9.056 -10.282 1.00 93.31 387 ILE A N 1
ATOM 3084 C CA . ILE A 1 387 ? 22.181 10.293 -10.454 1.00 93.31 387 ILE A CA 1
ATOM 3085 C C . ILE A 1 387 ? 22.219 10.683 -11.924 1.00 93.31 387 ILE A C 1
ATOM 3087 O O . ILE A 1 387 ? 23.302 10.830 -12.501 1.00 93.31 387 ILE A O 1
ATOM 3091 N N . VAL A 1 388 ? 21.053 10.884 -12.525 1.00 95.88 388 VAL A N 1
ATOM 3092 C CA . VAL A 1 388 ? 20.938 11.442 -13.873 1.00 95.88 388 VAL A CA 1
ATOM 3093 C C . VAL A 1 388 ? 21.331 12.919 -13.850 1.00 95.88 388 VAL A C 1
ATOM 3095 O O . VAL A 1 388 ? 20.890 13.688 -13.002 1.00 95.88 388 VAL A O 1
ATOM 3098 N N . THR A 1 389 ? 22.188 13.322 -14.785 1.00 96.12 389 THR A N 1
ATOM 3099 C CA . THR A 1 389 ? 22.764 14.675 -14.854 1.00 96.12 389 THR A CA 1
ATOM 3100 C C . THR A 1 389 ? 22.210 15.524 -15.994 1.00 96.12 389 THR A C 1
ATOM 3102 O O . THR A 1 389 ? 22.542 16.705 -16.086 1.00 96.12 389 THR A O 1
ATOM 3105 N N . VAL A 1 390 ? 21.415 14.929 -16.885 1.00 97.50 390 VAL A N 1
ATOM 3106 C CA . VAL A 1 390 ? 20.739 15.637 -17.981 1.00 97.50 390 VAL A CA 1
ATOM 3107 C C . VAL A 1 390 ? 19.458 16.319 -17.499 1.00 97.50 390 VAL A C 1
ATOM 3109 O O . VAL A 1 390 ? 18.997 16.097 -16.376 1.00 97.50 390 VAL A O 1
ATOM 3112 N N . SER A 1 391 ? 18.876 17.167 -18.350 1.00 97.81 391 SER A N 1
ATOM 3113 C CA . SER A 1 391 ? 17.607 17.826 -18.035 1.00 97.81 391 SER A CA 1
ATOM 3114 C C . SER A 1 391 ? 16.483 16.802 -17.829 1.00 97.81 391 SER A C 1
ATOM 3116 O O . SER A 1 391 ? 16.522 15.699 -18.376 1.00 97.81 391 SER A O 1
ATOM 3118 N N . ARG A 1 392 ? 15.447 17.182 -17.071 1.00 96.50 392 ARG A N 1
ATOM 3119 C CA . ARG A 1 392 ? 14.241 16.365 -16.858 1.00 96.50 392 ARG A CA 1
ATOM 3120 C C . ARG A 1 392 ? 13.622 15.900 -18.179 1.00 96.50 392 ARG A C 1
ATOM 3122 O O . ARG A 1 392 ? 13.272 14.737 -18.321 1.00 96.50 392 ARG A O 1
ATOM 3129 N N . GLU A 1 393 ? 13.520 16.807 -19.148 1.00 97.69 393 GLU A N 1
ATOM 3130 C CA . GLU A 1 393 ? 12.980 16.519 -20.477 1.00 97.69 393 GLU A CA 1
ATOM 3131 C C . GLU A 1 393 ? 13.840 15.501 -21.236 1.00 97.69 393 GLU A C 1
ATOM 3133 O O . GLU A 1 393 ? 13.303 14.564 -21.825 1.00 97.69 393 GLU A O 1
ATOM 3138 N N . GLU A 1 394 ? 15.166 15.656 -21.219 1.00 98.12 394 GLU A N 1
ATOM 3139 C CA . GLU A 1 394 ? 16.081 14.725 -21.885 1.00 98.12 394 GLU A CA 1
ATOM 3140 C C . GLU A 1 394 ? 16.054 13.346 -21.222 1.00 98.12 394 GLU A C 1
ATOM 3142 O O . GLU A 1 394 ? 16.002 12.337 -21.921 1.00 98.12 394 GLU A O 1
ATOM 3147 N N . TYR A 1 395 ? 16.012 13.305 -19.890 1.00 98.38 395 TYR A N 1
ATOM 3148 C CA . TYR A 1 395 ? 15.831 12.090 -19.102 1.00 98.38 395 TYR A CA 1
ATOM 3149 C C . TYR A 1 395 ? 14.554 11.342 -19.506 1.00 98.38 395 TYR A C 1
ATOM 3151 O O . TYR A 1 395 ? 14.631 10.205 -19.962 1.00 98.38 395 TYR A O 1
ATOM 3159 N N . LEU A 1 396 ? 13.385 11.989 -19.435 1.00 98.25 396 LEU A N 1
ATOM 3160 C CA . LEU A 1 396 ? 12.110 11.344 -19.776 1.00 98.25 396 LEU A CA 1
ATOM 3161 C C . LEU A 1 396 ? 12.062 10.893 -21.240 1.00 98.25 396 LEU A C 1
ATOM 3163 O O . LEU A 1 396 ? 11.614 9.783 -21.536 1.00 98.25 396 LEU A O 1
ATOM 3167 N N . ASN A 1 397 ? 12.573 11.716 -22.161 1.00 98.38 397 ASN A N 1
ATOM 3168 C CA . ASN A 1 397 ? 12.677 11.329 -23.564 1.00 98.38 397 ASN A CA 1
ATOM 3169 C C . ASN A 1 397 ? 13.595 10.123 -23.753 1.00 98.38 397 ASN A C 1
ATOM 3171 O O . ASN A 1 397 ? 13.259 9.234 -24.530 1.00 98.38 397 ASN A O 1
ATOM 3175 N N . LYS A 1 398 ? 14.741 10.064 -23.074 1.00 98.25 398 LYS A N 1
ATOM 3176 C CA . LYS A 1 398 ? 15.681 8.952 -23.220 1.00 98.25 398 LYS A CA 1
ATOM 3177 C C . LYS A 1 398 ? 15.121 7.660 -22.624 1.00 98.25 398 LYS A C 1
ATOM 3179 O O . LYS A 1 398 ? 15.199 6.631 -23.294 1.00 98.25 398 LYS A O 1
ATOM 3184 N N . GLU A 1 399 ? 14.531 7.727 -21.430 1.00 98.38 399 GLU A N 1
ATOM 3185 C CA . GLU A 1 399 ? 13.961 6.570 -20.729 1.00 98.38 399 GLU A CA 1
ATOM 3186 C C . GLU A 1 399 ? 12.750 5.968 -21.441 1.00 98.38 399 GLU A C 1
ATOM 3188 O O . GLU A 1 399 ? 12.604 4.752 -21.450 1.00 98.38 399 GLU A O 1
ATOM 3193 N N . ILE A 1 400 ? 11.892 6.791 -22.049 1.00 98.56 400 ILE A N 1
ATOM 3194 C CA . ILE A 1 400 ? 10.625 6.320 -22.627 1.00 98.56 400 ILE A CA 1
ATOM 3195 C C . ILE A 1 400 ? 10.745 6.232 -24.146 1.00 98.56 400 ILE A C 1
ATOM 3197 O O . ILE A 1 400 ? 10.806 5.148 -24.727 1.00 98.56 400 ILE A O 1
ATOM 3201 N N . LYS A 1 401 ? 10.835 7.388 -24.810 1.00 98.50 401 LYS A N 1
ATOM 3202 C CA . LYS A 1 401 ? 10.863 7.464 -26.273 1.00 98.50 401 LYS A CA 1
ATOM 3203 C C . LYS A 1 401 ? 12.107 6.790 -26.850 1.00 98.50 401 LYS A C 1
ATOM 3205 O O . LYS A 1 401 ? 11.994 5.979 -27.761 1.00 98.50 401 LYS A O 1
ATOM 3210 N N . GLY A 1 402 ? 13.282 7.096 -26.307 1.00 98.31 402 GLY A N 1
ATOM 3211 C CA . GLY A 1 402 ? 14.555 6.549 -26.766 1.00 98.31 402 GLY A CA 1
ATOM 3212 C C . GLY A 1 402 ? 14.647 5.037 -26.565 1.00 98.31 402 GLY A C 1
ATOM 3213 O O . GLY A 1 402 ? 15.143 4.336 -27.447 1.00 98.31 402 GLY A O 1
ATOM 3214 N N . ALA A 1 403 ? 14.128 4.523 -25.446 1.00 98.38 403 ALA A N 1
ATOM 3215 C CA . ALA A 1 403 ? 14.044 3.086 -25.206 1.00 98.38 403 ALA A CA 1
ATOM 3216 C C . ALA A 1 403 ? 13.102 2.392 -26.207 1.00 98.38 403 ALA A C 1
ATOM 3218 O O . ALA A 1 403 ? 13.454 1.344 -26.759 1.00 98.38 403 ALA A O 1
ATOM 3219 N N . ALA A 1 404 ? 11.945 2.997 -26.502 1.00 98.44 404 ALA A N 1
ATOM 3220 C CA . ALA A 1 404 ? 11.015 2.482 -27.505 1.00 98.44 404 ALA A CA 1
ATOM 3221 C C . ALA A 1 404 ? 11.618 2.507 -28.917 1.00 98.44 404 ALA A C 1
ATOM 3223 O O . ALA A 1 404 ? 11.558 1.510 -29.633 1.00 98.44 404 ALA A O 1
ATOM 3224 N N . GLU A 1 405 ? 12.246 3.614 -29.315 1.00 98.31 405 GLU A N 1
ATOM 3225 C CA . GLU A 1 405 ? 12.909 3.759 -30.617 1.00 98.31 405 GLU A CA 1
ATOM 3226 C C . GLU A 1 405 ? 14.040 2.743 -30.799 1.00 98.31 405 GLU A C 1
ATOM 3228 O O . GLU A 1 405 ? 14.121 2.107 -31.850 1.00 98.31 405 GLU A O 1
ATOM 3233 N N . TYR A 1 406 ? 14.876 2.538 -29.776 1.00 98.31 406 TYR A N 1
ATOM 3234 C CA . TYR A 1 406 ? 15.924 1.520 -29.817 1.00 98.31 406 TYR A CA 1
ATOM 3235 C C . TYR A 1 406 ? 15.336 0.113 -29.980 1.00 98.31 406 TYR A C 1
ATOM 3237 O O . TYR A 1 406 ? 15.770 -0.648 -30.845 1.00 98.31 406 TYR A O 1
ATOM 3245 N N . THR A 1 407 ? 14.321 -0.225 -29.186 1.00 98.31 407 THR A N 1
ATOM 3246 C CA . THR A 1 407 ? 13.687 -1.549 -29.228 1.00 98.31 407 THR A CA 1
ATOM 3247 C C . THR A 1 407 ? 13.060 -1.815 -30.596 1.00 98.31 407 THR A C 1
ATOM 3249 O O . THR A 1 407 ? 13.380 -2.824 -31.222 1.00 98.31 407 THR A O 1
ATOM 3252 N N . ASN A 1 408 ? 12.281 -0.865 -31.119 1.00 98.00 408 ASN A N 1
ATOM 3253 C CA . ASN A 1 408 ? 11.668 -0.955 -32.446 1.00 98.00 408 ASN A CA 1
ATOM 3254 C C . ASN A 1 408 ? 12.707 -1.110 -33.571 1.00 98.00 408 ASN A C 1
ATOM 3256 O O . ASN A 1 408 ? 12.483 -1.839 -34.532 1.00 98.00 408 ASN A O 1
ATOM 3260 N N . ALA A 1 409 ? 13.833 -0.393 -33.488 1.00 97.31 409 ALA A N 1
ATOM 3261 C CA . ALA A 1 409 ? 14.823 -0.360 -34.562 1.00 97.31 409 ALA A CA 1
ATOM 3262 C C . ALA A 1 409 ? 15.774 -1.566 -34.561 1.00 97.31 409 ALA A C 1
ATOM 3264 O O . ALA A 1 409 ? 16.227 -1.988 -35.628 1.00 97.31 409 ALA A O 1
ATOM 3265 N N . PHE A 1 410 ? 16.118 -2.093 -33.383 1.00 97.44 410 PHE A N 1
ATOM 3266 C CA . PHE A 1 410 ? 17.199 -3.073 -33.239 1.00 97.44 410 PHE A CA 1
ATOM 3267 C C . PHE A 1 410 ? 16.749 -4.433 -32.706 1.00 97.44 410 PHE A C 1
ATOM 3269 O O . PHE A 1 410 ? 17.445 -5.424 -32.954 1.00 97.44 410 PHE A O 1
ATOM 3276 N N . LEU A 1 411 ? 15.632 -4.494 -31.975 1.00 97.81 411 LEU A N 1
ATOM 3277 C CA . LEU A 1 411 ? 15.191 -5.704 -31.280 1.00 97.81 411 LEU A CA 1
ATOM 3278 C C . LEU A 1 411 ? 13.924 -6.314 -31.893 1.00 97.81 411 LEU A C 1
ATOM 3280 O O . LEU A 1 411 ? 13.860 -7.533 -32.048 1.00 97.81 411 LEU A O 1
ATOM 3284 N N . ASP A 1 412 ? 12.946 -5.493 -32.269 1.00 97.38 412 ASP A N 1
ATOM 3285 C CA . ASP A 1 412 ? 11.701 -5.982 -32.858 1.00 97.38 412 ASP A CA 1
ATOM 3286 C C . ASP A 1 412 ? 11.898 -6.529 -34.287 1.00 97.38 412 ASP A C 1
ATOM 3288 O O . ASP A 1 412 ? 12.704 -6.008 -35.069 1.00 97.38 412 ASP A O 1
ATOM 3292 N N . PRO A 1 413 ? 11.156 -7.586 -34.669 1.00 95.94 413 PRO A N 1
ATOM 3293 C CA . PRO A 1 413 ? 11.045 -7.997 -36.062 1.00 95.94 413 PRO A CA 1
ATOM 3294 C C . PRO A 1 413 ? 10.229 -6.983 -36.882 1.00 95.94 413 PRO A C 1
ATOM 3296 O O . PRO A 1 413 ? 9.434 -6.204 -36.355 1.00 95.94 413 PRO A O 1
ATOM 3299 N N . GLU A 1 414 ? 10.379 -7.032 -38.208 1.00 92.94 414 GLU A N 1
ATOM 3300 C CA . GLU A 1 414 ? 9.609 -6.183 -39.119 1.00 92.94 414 GLU A CA 1
ATOM 3301 C C . GLU A 1 414 ? 8.094 -6.362 -38.909 1.00 92.94 414 GLU A C 1
ATOM 3303 O O . GLU A 1 414 ? 7.585 -7.480 -38.852 1.00 92.94 414 GLU A O 1
ATOM 3308 N N . GLY A 1 415 ? 7.370 -5.246 -38.802 1.00 91.69 415 GLY A N 1
ATOM 3309 C CA . GLY A 1 415 ? 5.919 -5.236 -38.596 1.00 91.69 415 GLY A CA 1
ATOM 3310 C C . GLY A 1 415 ? 5.474 -5.317 -37.133 1.00 91.69 415 GLY A C 1
ATOM 3311 O O . GLY A 1 415 ? 4.287 -5.118 -36.870 1.00 91.69 415 GLY A O 1
ATOM 3312 N N . LYS A 1 416 ? 6.395 -5.535 -36.188 1.00 95.50 416 LYS A N 1
ATOM 3313 C CA . LYS A 1 416 ? 6.136 -5.426 -34.749 1.00 95.50 416 LYS A CA 1
ATOM 3314 C C . LYS A 1 416 ? 6.605 -4.070 -34.217 1.00 95.50 416 LYS A C 1
ATOM 3316 O O . LYS A 1 416 ? 7.435 -3.405 -34.834 1.00 95.50 416 LYS A O 1
ATOM 3321 N N . ARG A 1 417 ? 6.017 -3.638 -33.103 1.00 96.00 417 ARG A N 1
ATOM 3322 C CA . ARG A 1 417 ? 6.428 -2.438 -32.376 1.00 96.00 417 ARG A CA 1
ATOM 3323 C C . ARG A 1 417 ? 6.152 -2.583 -30.885 1.00 96.00 417 ARG A C 1
ATOM 3325 O O . ARG A 1 417 ? 5.253 -3.331 -30.498 1.00 96.00 417 ARG A O 1
ATOM 3332 N N . VAL A 1 418 ? 6.847 -1.783 -30.088 1.00 97.69 418 VAL A N 1
ATOM 3333 C CA . VAL A 1 418 ? 6.578 -1.562 -28.665 1.00 97.69 418 VAL A CA 1
ATOM 3334 C C . VAL A 1 418 ? 5.161 -1.019 -28.468 1.00 97.69 418 VAL A C 1
ATOM 3336 O O . VAL A 1 418 ? 4.757 -0.074 -29.152 1.00 97.69 418 VAL A O 1
ATOM 3339 N N . LEU A 1 419 ? 4.435 -1.603 -27.513 1.00 96.31 419 LEU A N 1
ATOM 3340 C CA . LEU A 1 419 ? 3.088 -1.172 -27.118 1.00 96.31 419 LEU A CA 1
ATOM 3341 C C . LEU A 1 419 ? 2.962 -0.852 -25.627 1.00 96.31 419 LEU A C 1
ATOM 3343 O O . LEU A 1 419 ? 2.023 -0.167 -25.252 1.00 96.31 419 LEU A O 1
ATOM 3347 N N . ILE A 1 420 ? 3.886 -1.330 -24.789 1.00 96.88 420 ILE A N 1
ATOM 3348 C CA . ILE A 1 420 ? 3.766 -1.243 -23.328 1.00 96.88 420 ILE A CA 1
ATOM 3349 C C . ILE A 1 420 ? 5.002 -0.581 -22.727 1.00 96.88 420 ILE A C 1
ATOM 3351 O O . ILE A 1 420 ? 6.136 -0.931 -23.078 1.00 96.88 420 ILE A O 1
ATOM 3355 N N . ASN A 1 421 ? 4.794 0.326 -21.774 1.00 97.50 421 ASN A N 1
ATOM 3356 C CA . ASN A 1 421 ? 5.857 0.816 -20.904 1.00 97.50 421 ASN A CA 1
ATOM 3357 C C . ASN A 1 421 ? 5.751 0.175 -19.515 1.00 97.50 421 ASN A C 1
ATOM 3359 O O . ASN A 1 421 ? 4.884 0.515 -18.714 1.00 97.50 421 ASN A O 1
ATOM 3363 N N . GLN A 1 422 ? 6.661 -0.745 -19.199 1.00 96.75 422 GLN A N 1
ATOM 3364 C CA . GLN A 1 422 ? 6.731 -1.329 -17.864 1.00 96.75 422 GLN A CA 1
ATOM 3365 C C . GLN A 1 422 ? 7.548 -0.398 -16.969 1.00 96.75 422 GLN A C 1
ATOM 3367 O O . GLN A 1 422 ? 8.769 -0.313 -17.104 1.00 96.75 422 GLN A O 1
ATOM 3372 N N . TRP A 1 423 ? 6.875 0.318 -16.069 1.00 96.44 423 TRP A N 1
ATOM 3373 C CA . TRP A 1 423 ? 7.521 1.256 -15.153 1.00 96.44 423 TRP A CA 1
ATOM 3374 C C . TRP A 1 423 ? 8.509 0.546 -14.223 1.00 96.44 423 TRP A C 1
ATOM 3376 O O . TRP A 1 423 ? 8.218 -0.512 -13.672 1.00 96.44 423 TRP A O 1
ATOM 3386 N N . THR A 1 424 ? 9.694 1.132 -14.084 1.00 94.12 424 THR A N 1
ATOM 3387 C CA . THR A 1 424 ? 10.814 0.594 -13.303 1.00 94.12 424 THR A CA 1
ATOM 3388 C C . THR A 1 424 ? 10.841 1.191 -11.894 1.00 94.12 424 THR A C 1
ATOM 3390 O O . THR A 1 424 ? 10.261 2.256 -11.656 1.00 94.12 424 THR A O 1
ATOM 3393 N N . GLY A 1 425 ? 11.590 0.555 -10.989 1.00 91.44 425 GLY A N 1
ATOM 3394 C CA . GLY A 1 425 ? 11.951 1.135 -9.693 1.00 91.44 425 GLY A CA 1
ATOM 3395 C C . GLY A 1 425 ? 10.770 1.281 -8.742 1.00 91.44 425 GLY A C 1
ATOM 3396 O O . GLY A 1 425 ? 10.073 0.312 -8.454 1.00 91.44 425 GLY A O 1
ATOM 3397 N N . ASP A 1 426 ? 10.556 2.497 -8.245 1.00 89.38 426 ASP A N 1
ATOM 3398 C CA . ASP A 1 426 ? 9.423 2.842 -7.386 1.00 89.38 426 ASP A CA 1
ATOM 3399 C C . ASP A 1 426 ? 8.062 2.795 -8.101 1.00 89.38 426 ASP A C 1
ATOM 3401 O O . ASP A 1 426 ? 7.029 2.880 -7.435 1.00 89.38 426 ASP A O 1
ATOM 3405 N N . CYS A 1 427 ? 8.056 2.643 -9.431 1.00 91.00 427 CYS A N 1
ATOM 3406 C CA . CYS A 1 427 ? 6.868 2.656 -10.280 1.00 91.00 427 CYS A CA 1
ATOM 3407 C C . CYS A 1 427 ? 6.041 3.945 -10.136 1.00 91.00 427 CYS A C 1
ATOM 3409 O O . CYS A 1 427 ? 4.815 3.916 -10.270 1.00 91.00 427 CYS A O 1
ATOM 3411 N N . ARG A 1 428 ? 6.701 5.083 -9.870 1.00 89.69 428 ARG A N 1
ATOM 3412 C CA . ARG A 1 428 ? 6.059 6.395 -9.673 1.00 89.69 428 ARG A CA 1
ATOM 3413 C C . ARG A 1 428 ? 6.492 7.414 -10.721 1.00 89.69 428 ARG A C 1
ATOM 3415 O O . ARG A 1 428 ? 7.148 8.405 -10.396 1.00 89.69 428 ARG A O 1
ATOM 3422 N N . PRO A 1 429 ? 6.122 7.207 -11.989 1.00 94.31 429 PRO A N 1
ATOM 3423 C CA . PRO A 1 429 ? 6.420 8.188 -13.013 1.00 94.31 429 PRO A CA 1
ATOM 3424 C C . PRO A 1 429 ? 5.736 9.532 -12.722 1.00 94.31 429 PRO A C 1
ATOM 3426 O O . PRO A 1 429 ? 4.579 9.552 -12.289 1.00 94.31 429 PRO A O 1
ATOM 3429 N N . PRO A 1 430 ? 6.404 10.664 -13.005 1.00 95.12 430 PRO A N 1
ATOM 3430 C CA . PRO A 1 430 ? 5.759 11.970 -12.957 1.00 95.12 430 PRO A CA 1
ATOM 3431 C C . PRO A 1 430 ? 4.654 12.066 -14.022 1.00 95.12 430 PRO A C 1
ATOM 3433 O O . PRO A 1 430 ? 4.649 11.330 -15.018 1.00 95.12 430 PRO A O 1
ATOM 3436 N N . ALA A 1 431 ? 3.747 13.031 -13.879 1.00 95.94 431 ALA A N 1
ATOM 3437 C CA . ALA A 1 431 ? 2.647 13.227 -14.828 1.00 95.94 431 ALA A CA 1
ATOM 3438 C C . ALA A 1 431 ? 3.137 13.460 -16.271 1.00 95.94 431 ALA A C 1
ATOM 3440 O O . ALA A 1 431 ? 2.495 13.017 -17.227 1.00 95.94 431 ALA A O 1
ATOM 3441 N N . GLU A 1 432 ? 4.286 14.116 -16.449 1.00 96.75 432 GLU A N 1
ATOM 3442 C CA . GLU A 1 432 ? 4.904 14.346 -17.756 1.00 96.75 432 GLU A CA 1
ATOM 3443 C C . GLU A 1 432 ? 5.400 13.049 -18.404 1.00 96.75 432 GLU A C 1
ATOM 3445 O O . GLU A 1 432 ? 5.329 12.916 -19.624 1.00 96.75 432 GLU A O 1
ATOM 3450 N N . ALA A 1 433 ? 5.871 12.083 -17.610 1.00 97.56 433 ALA A N 1
ATOM 3451 C CA . ALA A 1 433 ? 6.307 10.779 -18.102 1.00 97.56 433 ALA A CA 1
ATOM 3452 C C . ALA A 1 433 ? 5.115 9.950 -18.585 1.00 97.56 433 ALA A C 1
ATOM 3454 O O . ALA A 1 433 ? 5.166 9.400 -19.684 1.00 97.56 433 ALA A O 1
ATOM 3455 N N . ILE A 1 434 ? 4.030 9.920 -17.803 1.00 97.56 434 ILE A N 1
ATOM 3456 C CA . ILE A 1 434 ? 2.770 9.269 -18.194 1.00 97.56 434 ILE A CA 1
ATOM 3457 C C . ILE A 1 434 ? 2.242 9.910 -19.481 1.00 97.56 434 ILE A C 1
ATOM 3459 O O . ILE A 1 434 ? 2.006 9.224 -20.468 1.00 97.56 434 ILE A O 1
ATOM 3463 N N . SER A 1 435 ? 2.178 11.245 -19.518 1.00 97.75 435 SER A N 1
ATOM 3464 C CA . SER A 1 435 ? 1.730 11.985 -20.704 1.00 97.75 435 SER A CA 1
ATOM 3465 C C . SER A 1 435 ? 2.601 11.701 -21.932 1.00 97.75 435 SER A C 1
ATOM 3467 O O . SER A 1 435 ? 2.102 11.655 -23.055 1.00 97.75 435 SER A O 1
ATOM 3469 N N . LEU A 1 436 ? 3.916 11.537 -21.755 1.00 98.25 436 LEU A N 1
ATOM 3470 C CA . LEU A 1 436 ? 4.823 11.180 -22.843 1.00 98.25 436 LEU A CA 1
ATOM 3471 C C . LEU A 1 436 ? 4.550 9.762 -23.361 1.00 98.25 436 LEU A C 1
ATOM 3473 O O . LEU A 1 436 ? 4.490 9.584 -24.576 1.00 98.25 436 LEU A O 1
ATOM 3477 N N . ALA A 1 437 ? 4.362 8.784 -22.473 1.00 97.88 437 ALA A N 1
ATOM 3478 C CA . ALA A 1 437 ? 4.004 7.415 -22.844 1.00 97.88 437 ALA A CA 1
ATOM 3479 C C . ALA A 1 437 ? 2.665 7.370 -23.608 1.00 97.88 437 ALA A C 1
ATOM 3481 O O . ALA A 1 437 ? 2.628 6.860 -24.731 1.00 97.88 437 ALA A O 1
ATOM 3482 N N . ASP A 1 438 ? 1.627 8.032 -23.087 1.00 97.44 438 ASP A N 1
ATOM 3483 C CA . ASP A 1 438 ? 0.305 8.138 -23.723 1.00 97.44 438 ASP A CA 1
ATOM 3484 C C . ASP A 1 438 ? 0.397 8.735 -25.139 1.00 97.44 438 ASP A C 1
ATOM 3486 O O . ASP A 1 438 ? -0.179 8.215 -26.097 1.00 97.44 438 ASP A O 1
ATOM 3490 N N . ASN A 1 439 ? 1.167 9.818 -25.305 1.00 97.75 439 ASN A N 1
ATOM 3491 C CA . ASN A 1 439 ? 1.361 10.477 -26.603 1.00 97.75 439 ASN A CA 1
ATOM 3492 C C . ASN A 1 439 ? 2.091 9.594 -27.628 1.00 97.75 439 ASN A C 1
ATOM 3494 O O . ASN A 1 439 ? 1.940 9.794 -28.836 1.00 97.75 439 ASN A O 1
ATOM 3498 N N . LEU A 1 440 ? 2.893 8.637 -27.161 1.00 97.12 440 LEU A N 1
ATOM 3499 C CA . LEU A 1 440 ? 3.560 7.640 -27.999 1.00 97.12 440 LEU A CA 1
ATOM 3500 C C . LEU A 1 440 ? 2.664 6.424 -28.283 1.00 97.12 440 LEU A C 1
ATOM 3502 O O . LEU A 1 440 ? 3.037 5.581 -29.101 1.00 97.12 440 LEU A O 1
ATOM 3506 N N . GLY A 1 441 ? 1.480 6.355 -27.665 1.00 96.69 441 GLY A N 1
ATOM 3507 C CA . GLY A 1 441 ? 0.573 5.214 -27.747 1.00 96.69 441 GLY A CA 1
ATOM 3508 C C . GLY A 1 441 ? 1.097 3.992 -26.999 1.00 96.69 441 GLY A C 1
ATOM 3509 O O . GLY A 1 441 ? 0.855 2.874 -27.451 1.00 96.69 441 GLY A O 1
ATOM 3510 N N . LEU A 1 442 ? 1.861 4.221 -25.928 1.00 96.56 442 LEU A N 1
ATOM 3511 C CA . LEU A 1 442 ? 2.310 3.185 -25.008 1.00 96.56 442 LEU A CA 1
ATOM 3512 C C . LEU A 1 442 ? 1.304 3.080 -23.863 1.00 96.56 442 LEU A C 1
ATOM 3514 O O . LEU A 1 442 ? 0.965 4.105 -23.272 1.00 96.56 442 LEU A O 1
ATOM 3518 N N . GLU A 1 443 ? 0.845 1.862 -23.582 1.00 88.19 443 GLU A N 1
ATOM 3519 C CA . GLU A 1 443 ? -0.007 1.540 -22.428 1.00 88.19 443 GLU A CA 1
ATOM 3520 C C . GLU A 1 443 ? 0.797 1.356 -21.134 1.00 88.19 443 GLU A C 1
ATOM 3522 O O . GLU A 1 443 ? 1.968 0.889 -21.204 1.00 88.19 443 GLU A O 1
#

Radius of gyration: 29.18 Å; Cα contacts (8 Å, |Δi|>4): 884; chains: 1; bounding box: 96×59×82 Å